Protein AF-A0A2T0KFG1-F1 (afdb_monomer)

Radius of gyration: 21.29 Å; Cα contacts (8 Å, |Δi|>4): 682; chains: 1; bounding box: 54×43×67 Å

Secondary structure (DSSP, 8-state):
-GGGHHHHHHHHHHHHHHHH-HHHHTSHHHHHHHHHHHHHHHHHHHHHTT-HHHHHHHHHHHHHHHHHHHHHHHHHHT-EEEEE---SHHHHHHHHHHHHHHHHHHHHHHHHHHHHHHHHHHTTT-S--HHHHHHHHHIIIIIT--SSTTTSHHHHHHHHTT--GGGGGGGHHHHHHHHHHHHHHHHHHHHHHHHHHHHH-TTS-HHHHHH--EEEEEE-TTHHHHHHHHHHHHHHHHHS-PPTTHHHHHHHHHHHHHHHHS-HHHHHHTT--SHHHHHHHHHHHHHHHHHHHHHHHHHHTGGGG---SHHHHHHHHHHHHHHH-HHHHHHHHHHHHHHHTT--TTSTTHHHHHHHSHHHHHHHHHHHHHHHHHGGGSGGG-HHHHHHHHHHHHTT--PPPHHHHHHHHHHHHHHHHHHHHHHH--

Structure (mmCIF, N/CA/C/O backbone):
data_AF-A0A2T0KFG1-F1
#
_entry.id   AF-A0A2T0KFG1-F1
#
loop_
_atom_site.group_PDB
_atom_site.id
_atom_site.type_symbol
_atom_site.label_atom_id
_atom_site.label_alt_id
_atom_site.label_comp_id
_atom_site.label_asym_id
_atom_site.label_entity_id
_atom_site.label_seq_id
_atom_site.pdbx_PDB_ins_code
_atom_site.Cartn_x
_atom_site.Cartn_y
_atom_site.Cartn_z
_atom_site.occupancy
_atom_site.B_iso_or_equiv
_atom_site.auth_seq_id
_atom_site.auth_comp_id
_atom_site.auth_asym_id
_atom_site.auth_atom_id
_atom_site.pdbx_PDB_model_num
ATOM 1 N N . MET A 1 1 ? 22.849 10.405 -12.783 1.00 62.28 1 MET A N 1
ATOM 2 C CA . MET A 1 1 ? 22.540 10.690 -11.359 1.00 62.28 1 MET A CA 1
ATOM 3 C C . MET A 1 1 ? 21.666 11.933 -11.177 1.00 62.28 1 MET A C 1
ATOM 5 O O . MET A 1 1 ? 20.595 11.792 -10.609 1.00 62.28 1 MET A O 1
ATOM 9 N N . TRP A 1 2 ? 22.035 13.118 -11.688 1.00 78.12 2 TRP A N 1
ATOM 10 C CA . TRP A 1 2 ? 21.213 14.342 -11.550 1.00 78.12 2 TRP A CA 1
ATOM 11 C C . TRP A 1 2 ? 19.789 14.236 -12.130 1.00 78.12 2 TRP A C 1
ATOM 13 O O . TRP A 1 2 ? 18.870 14.856 -11.604 1.00 78.12 2 TRP A O 1
ATOM 23 N N . SER A 1 3 ? 19.579 13.399 -13.151 1.00 83.19 3 SER A N 1
ATOM 24 C CA . SER A 1 3 ? 18.258 13.122 -13.738 1.00 83.19 3 SER A CA 1
ATOM 25 C C . SER A 1 3 ? 17.271 12.437 -12.781 1.00 83.19 3 SER A C 1
ATOM 27 O O . SER A 1 3 ? 16.067 12.513 -13.005 1.00 83.19 3 SER A O 1
ATOM 29 N N . ALA A 1 4 ? 17.746 11.818 -11.692 1.00 87.00 4 ALA A N 1
ATOM 30 C CA . ALA A 1 4 ? 16.893 11.217 -10.663 1.00 87.00 4 ALA A CA 1
ATOM 31 C C . ALA A 1 4 ? 16.441 12.220 -9.584 1.00 87.00 4 ALA A C 1
ATOM 33 O O . ALA A 1 4 ? 15.550 11.912 -8.791 1.00 87.00 4 ALA A O 1
ATOM 34 N N . ALA A 1 5 ? 17.028 13.424 -9.549 1.00 91.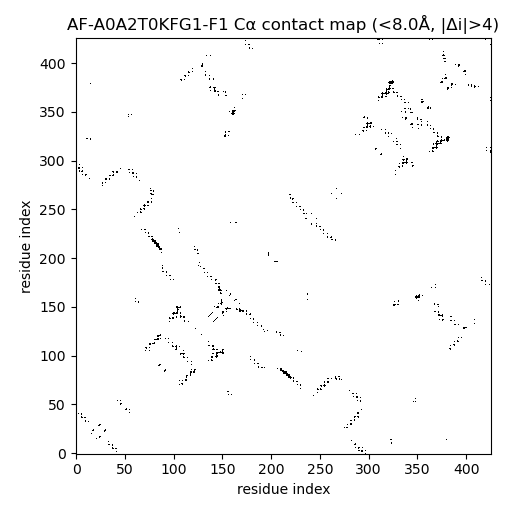62 5 ALA A N 1
ATOM 35 C CA . ALA A 1 5 ? 16.746 14.416 -8.514 1.00 91.62 5 ALA A CA 1
ATOM 36 C C . ALA A 1 5 ? 15.256 14.797 -8.414 1.00 91.62 5 ALA A C 1
ATOM 38 O O . ALA A 1 5 ? 14.758 14.826 -7.290 1.00 91.62 5 ALA A O 1
ATOM 39 N N . PRO A 1 6 ? 14.501 15.017 -9.514 1.00 93.88 6 PRO A N 1
ATOM 40 C CA . PRO A 1 6 ? 13.082 15.363 -9.413 1.00 93.88 6 PRO A CA 1
ATOM 41 C C . PRO A 1 6 ? 12.247 14.320 -8.663 1.00 93.88 6 PRO A C 1
ATOM 43 O O . PRO A 1 6 ? 11.370 14.685 -7.887 1.00 93.88 6 PRO A O 1
ATOM 46 N N . PHE A 1 7 ? 12.547 13.034 -8.852 1.00 91.62 7 PHE A N 1
ATOM 47 C CA . PHE A 1 7 ? 11.854 11.936 -8.181 1.00 91.62 7 PHE A CA 1
ATOM 48 C C . PHE A 1 7 ? 12.198 11.870 -6.694 1.00 91.62 7 PHE A C 1
ATOM 50 O O . PHE A 1 7 ? 11.303 11.870 -5.852 1.00 91.62 7 PHE A O 1
ATOM 57 N N . VAL A 1 8 ? 13.493 11.888 -6.360 1.00 89.69 8 VAL A N 1
ATOM 58 C CA . VAL A 1 8 ? 13.953 11.845 -4.963 1.00 89.69 8 VAL A CA 1
ATOM 59 C C . VAL A 1 8 ? 13.431 13.052 -4.183 1.00 89.69 8 VAL A C 1
ATOM 61 O O . VAL A 1 8 ? 12.937 12.900 -3.068 1.00 89.69 8 VAL A O 1
ATOM 64 N N . LEU A 1 9 ? 13.480 14.245 -4.783 1.00 92.94 9 LEU A N 1
ATOM 65 C CA . LEU A 1 9 ? 12.948 15.466 -4.183 1.00 92.94 9 LEU A CA 1
ATOM 66 C C . LEU A 1 9 ? 11.430 15.410 -4.016 1.00 92.94 9 LEU A C 1
ATOM 68 O O . LEU A 1 9 ? 10.931 15.904 -3.011 1.00 92.94 9 LEU A O 1
ATOM 72 N N . LEU A 1 10 ? 10.696 14.807 -4.957 1.00 92.38 10 LEU A N 1
ATOM 73 C CA . LEU A 1 10 ? 9.244 14.687 -4.850 1.00 92.38 10 LEU A CA 1
ATOM 74 C C . LEU A 1 10 ? 8.855 13.774 -3.687 1.00 92.38 10 LEU A C 1
ATOM 76 O O . LEU A 1 10 ? 7.992 14.136 -2.893 1.00 92.38 10 LEU A O 1
ATOM 80 N N . LEU A 1 11 ? 9.513 12.626 -3.552 1.00 87.56 11 LEU A N 1
ATOM 81 C CA . LEU A 1 11 ? 9.238 11.675 -2.473 1.00 87.56 11 LEU A CA 1
ATOM 82 C C . LEU A 1 11 ? 9.634 12.252 -1.114 1.00 87.56 11 LEU A C 1
ATOM 84 O O . LEU A 1 11 ? 8.853 12.190 -0.165 1.00 87.56 11 LEU A O 1
ATOM 88 N N . ALA A 1 12 ? 10.798 12.905 -1.043 1.00 87.62 12 ALA A N 1
ATOM 89 C CA . ALA A 1 12 ? 11.205 13.646 0.143 1.00 87.62 12 ALA A CA 1
ATOM 90 C C . ALA A 1 12 ? 10.201 14.759 0.479 1.00 87.62 12 ALA A C 1
ATOM 92 O O . ALA A 1 12 ? 9.846 14.922 1.640 1.00 87.62 12 ALA A O 1
ATOM 93 N N . ALA A 1 13 ? 9.691 15.498 -0.510 1.00 90.88 13 ALA A N 1
ATOM 94 C CA . ALA A 1 13 ? 8.687 16.531 -0.282 1.00 90.88 13 ALA A CA 1
ATOM 95 C C . ALA A 1 13 ? 7.378 15.942 0.261 1.00 90.88 13 ALA A C 1
ATOM 97 O O . ALA A 1 13 ? 6.858 16.469 1.239 1.00 90.88 13 ALA A O 1
ATOM 98 N N . VAL A 1 14 ? 6.873 14.841 -0.307 1.00 85.62 14 VAL A N 1
ATOM 99 C CA . VAL A 1 14 ? 5.664 14.159 0.191 1.00 85.62 14 VAL A CA 1
ATOM 100 C C . VAL A 1 14 ? 5.850 13.725 1.647 1.00 85.62 14 VAL A C 1
ATOM 102 O O . VAL A 1 14 ? 5.005 14.035 2.479 1.00 85.62 14 VAL A O 1
ATOM 105 N N . ALA A 1 15 ? 6.972 13.080 1.976 1.00 80.56 15 ALA A N 1
ATOM 106 C CA . ALA A 1 15 ? 7.258 12.609 3.330 1.00 80.56 15 ALA A CA 1
ATOM 107 C C . ALA A 1 15 ? 7.464 13.755 4.340 1.00 80.56 15 ALA A C 1
ATOM 109 O O . ALA A 1 15 ? 6.900 13.746 5.433 1.00 80.56 15 ALA A O 1
ATOM 110 N N . LEU A 1 16 ? 8.280 14.751 3.988 1.00 85.62 16 LEU A N 1
ATOM 111 C CA . LEU A 1 16 ? 8.680 15.823 4.901 1.00 85.62 16 LEU A CA 1
ATOM 112 C C . LEU A 1 16 ? 7.573 16.866 5.079 1.00 85.62 16 LEU A C 1
ATOM 114 O O . LEU A 1 16 ? 7.364 17.337 6.194 1.00 85.62 16 LEU A O 1
ATOM 118 N N . LEU A 1 17 ? 6.845 17.236 4.022 1.00 88.75 17 LEU A N 1
ATOM 119 C CA . LEU A 1 17 ? 5.793 18.255 4.117 1.00 88.75 17 LEU A CA 1
ATOM 120 C C . LEU A 1 17 ? 4.561 17.748 4.867 1.00 88.75 17 LEU A C 1
ATOM 122 O O . LEU A 1 17 ? 3.920 18.541 5.554 1.00 88.75 17 LEU A O 1
ATOM 126 N N . GLU A 1 18 ? 4.274 16.447 4.805 1.00 81.94 18 GLU A N 1
ATOM 127 C CA . GLU A 1 18 ? 3.239 15.810 5.626 1.00 81.94 18 GLU A CA 1
ATOM 128 C C . GLU A 1 18 ? 3.539 15.962 7.127 1.00 81.94 18 GLU A C 1
ATOM 130 O O . GLU A 1 18 ? 2.639 16.197 7.927 1.00 81.94 18 GLU A O 1
ATOM 135 N N . VAL A 1 19 ? 4.817 15.888 7.514 1.00 79.88 19 VAL A N 1
ATOM 136 C CA . VAL A 1 19 ? 5.245 15.961 8.919 1.00 79.88 19 VAL A CA 1
ATOM 137 C C . VAL A 1 19 ? 5.452 17.402 9.387 1.00 79.88 19 VAL A C 1
ATOM 139 O O . VAL A 1 19 ? 4.975 17.783 10.454 1.00 79.88 19 VAL A O 1
ATOM 142 N N . PHE A 1 20 ? 6.177 18.211 8.614 1.00 86.50 20 PHE A N 1
ATOM 143 C CA . PHE A 1 20 ? 6.618 19.544 9.037 1.00 86.50 20 PHE A CA 1
ATOM 144 C C . PHE A 1 20 ? 5.653 20.668 8.646 1.00 86.50 20 PHE A C 1
ATOM 146 O O . PHE A 1 20 ? 5.739 21.759 9.206 1.00 86.50 20 PHE A O 1
ATOM 153 N N . ALA A 1 21 ? 4.749 20.436 7.689 1.00 90.50 21 ALA A N 1
ATOM 154 C CA . ALA A 1 21 ? 3.879 21.470 7.129 1.00 90.50 21 ALA A CA 1
ATOM 155 C C . ALA A 1 21 ? 2.466 20.951 6.787 1.00 90.50 21 ALA A C 1
ATOM 157 O O . ALA A 1 21 ? 1.878 21.392 5.795 1.00 90.50 21 ALA A O 1
ATOM 158 N N . ALA A 1 22 ? 1.912 20.050 7.611 1.00 83.62 22 ALA A N 1
ATOM 159 C CA . ALA A 1 22 ? 0.646 19.345 7.372 1.00 83.62 22 ALA A CA 1
ATOM 160 C C . ALA A 1 22 ? -0.515 20.266 6.944 1.00 83.62 22 ALA A C 1
ATOM 162 O O . ALA A 1 22 ? -1.175 20.006 5.939 1.00 83.62 22 ALA A O 1
ATOM 163 N N . ASP A 1 23 ? -0.725 21.398 7.625 1.00 86.81 23 ASP A N 1
ATOM 164 C CA . ASP A 1 23 ? -1.820 22.335 7.310 1.00 86.81 23 ASP A CA 1
ATOM 165 C C . ASP A 1 23 ? -1.678 22.990 5.928 1.00 86.81 23 ASP A C 1
ATOM 167 O O . ASP A 1 23 ? -2.660 23.251 5.220 1.00 86.81 23 ASP A O 1
ATOM 171 N N . TRP A 1 24 ? -0.438 23.286 5.529 1.00 93.50 24 TRP A N 1
ATOM 172 C CA . TRP A 1 24 ? -0.145 23.840 4.212 1.00 93.50 24 TRP A CA 1
ATOM 173 C C . TRP A 1 24 ? -0.246 22.744 3.149 1.00 93.50 24 TRP A C 1
ATOM 175 O O . TRP A 1 24 ? -0.915 22.933 2.131 1.00 93.50 24 TRP A O 1
ATOM 185 N N . TRP A 1 25 ? 0.361 21.586 3.395 1.00 91.44 25 TRP A N 1
ATOM 186 C CA . TRP A 1 25 ? 0.387 20.446 2.483 1.00 91.44 25 TRP A CA 1
ATOM 187 C C . TRP A 1 25 ? -0.992 19.801 2.269 1.00 91.44 25 TRP A C 1
ATOM 189 O O . TRP A 1 25 ? -1.307 19.308 1.182 1.00 91.44 25 TRP A O 1
ATOM 199 N N . GLY A 1 26 ? -1.879 19.894 3.261 1.00 84.06 26 GLY A N 1
ATOM 200 C CA . GLY A 1 26 ? -3.257 19.416 3.184 1.00 84.06 26 GLY A CA 1
ATOM 201 C C . GLY A 1 26 ? -4.039 20.028 2.018 1.00 84.06 26 GLY A C 1
ATOM 202 O O . GLY A 1 26 ? -4.896 19.369 1.426 1.00 84.06 26 GLY A O 1
ATOM 203 N N . ARG A 1 27 ? -3.697 21.253 1.595 1.00 91.94 27 ARG A N 1
ATOM 204 C CA . ARG A 1 27 ? -4.373 21.950 0.491 1.00 91.94 27 ARG A CA 1
ATOM 205 C C . ARG A 1 27 ? -3.953 21.387 -0.866 1.00 91.94 27 ARG A C 1
ATOM 207 O O . ARG A 1 27 ? -2.793 21.486 -1.259 1.00 91.94 27 ARG A O 1
ATOM 214 N N . LEU A 1 28 ? -4.930 20.929 -1.653 1.00 92.31 28 LEU A N 1
ATOM 215 C CA . LEU A 1 28 ? -4.696 20.355 -2.987 1.00 92.31 28 LEU A CA 1
ATOM 216 C C . LEU A 1 28 ? -3.877 21.274 -3.911 1.00 92.31 28 LEU A C 1
ATOM 218 O O . LEU A 1 28 ? -2.981 20.804 -4.603 1.00 92.31 28 LEU A O 1
ATOM 222 N N . ARG A 1 29 ? -4.124 22.592 -3.880 1.00 95.94 29 ARG A N 1
ATOM 223 C CA . ARG A 1 29 ? -3.360 23.577 -4.669 1.00 95.94 29 ARG A CA 1
ATOM 224 C C . ARG A 1 29 ? -1.856 23.503 -4.397 1.00 95.94 29 ARG A C 1
ATOM 226 O O . ARG A 1 29 ? -1.067 23.613 -5.324 1.00 95.94 29 ARG A O 1
ATOM 233 N N . ASN A 1 30 ? -1.465 23.318 -3.141 1.00 96.00 30 ASN A N 1
ATOM 234 C CA . ASN A 1 30 ? -0.059 23.292 -2.752 1.00 96.00 30 ASN A CA 1
ATOM 235 C C . ASN A 1 30 ? 0.616 21.995 -3.216 1.00 96.00 30 ASN A C 1
ATOM 237 O O . ASN A 1 30 ? 1.728 22.047 -3.735 1.00 96.00 30 ASN A O 1
ATOM 241 N N . LYS A 1 31 ? -0.103 20.865 -3.155 1.00 94.38 31 LYS A N 1
ATOM 242 C CA . LYS A 1 31 ? 0.334 19.601 -3.768 1.00 94.38 31 LYS A CA 1
ATOM 243 C C . LYS A 1 31 ? 0.562 19.758 -5.272 1.00 94.38 31 LYS A C 1
ATOM 245 O O . LYS A 1 31 ? 1.612 19.366 -5.765 1.00 94.38 31 LYS A O 1
ATOM 250 N N . VAL A 1 32 ? -0.374 20.397 -5.984 1.00 96.69 32 VAL A N 1
ATOM 251 C CA . VAL A 1 32 ? -0.239 20.676 -7.428 1.00 96.69 32 VAL A CA 1
ATOM 252 C C . VAL A 1 32 ? 0.996 21.528 -7.716 1.00 96.69 32 VAL A C 1
ATOM 254 O O . VAL A 1 32 ? 1.735 21.207 -8.638 1.00 96.69 32 VAL A O 1
ATOM 257 N N . LEU A 1 33 ? 1.249 22.579 -6.928 1.00 96.94 33 LEU A N 1
ATOM 258 C CA . LEU A 1 33 ? 2.417 23.448 -7.114 1.00 96.94 33 LEU A CA 1
ATOM 259 C C . LEU A 1 33 ? 3.738 22.684 -6.957 1.00 96.94 33 LEU A C 1
ATOM 261 O O . LEU A 1 33 ? 4.598 22.781 -7.829 1.00 96.94 33 LEU A O 1
ATOM 265 N N . VAL A 1 34 ? 3.890 21.910 -5.878 1.00 96.56 34 VAL A N 1
ATOM 266 C CA . VAL A 1 34 ? 5.113 21.130 -5.617 1.00 96.56 34 VAL A CA 1
ATOM 267 C C . VAL A 1 34 ? 5.309 20.047 -6.673 1.00 96.56 34 VAL A C 1
ATOM 269 O O . VAL A 1 34 ? 6.404 19.911 -7.217 1.00 96.56 34 VAL A O 1
ATOM 272 N N . VAL A 1 35 ? 4.245 19.313 -7.013 1.00 96.25 35 VAL A N 1
ATOM 273 C CA . VAL A 1 35 ? 4.293 18.288 -8.060 1.00 96.25 35 VAL A CA 1
ATOM 274 C C . VAL A 1 35 ? 4.669 18.903 -9.403 1.00 96.25 35 VAL A C 1
ATOM 276 O O . VAL A 1 35 ? 5.581 18.407 -10.056 1.00 96.25 35 VAL A O 1
ATOM 279 N N . ALA A 1 36 ? 4.021 19.995 -9.814 1.00 96.94 36 ALA A N 1
ATOM 280 C CA . ALA A 1 36 ? 4.309 20.643 -11.089 1.00 96.94 36 ALA A CA 1
ATOM 281 C C . ALA A 1 36 ? 5.755 21.159 -11.154 1.00 96.94 36 ALA A C 1
ATOM 283 O O . ALA A 1 36 ? 6.413 20.984 -12.178 1.00 96.94 36 ALA A O 1
ATOM 284 N N . ALA A 1 37 ? 6.271 21.724 -10.056 1.00 97.06 37 ALA A N 1
ATOM 285 C CA . ALA A 1 37 ? 7.640 22.232 -9.979 1.00 97.06 37 ALA A CA 1
ATOM 286 C C . ALA A 1 37 ? 8.709 21.156 -10.242 1.00 97.06 37 ALA A C 1
ATOM 288 O O . ALA A 1 37 ? 9.787 21.486 -10.729 1.00 97.06 37 ALA A O 1
ATOM 289 N N . LEU A 1 38 ? 8.419 19.882 -9.955 1.00 96.44 38 LEU A N 1
ATOM 290 C CA . LEU A 1 38 ? 9.350 18.765 -10.153 1.00 96.44 38 LEU A CA 1
ATOM 291 C C . LEU A 1 38 ? 9.031 17.943 -11.411 1.00 96.44 38 LEU A C 1
ATOM 293 O O . LEU A 1 38 ? 9.934 17.567 -12.160 1.00 96.44 38 LEU A O 1
ATOM 297 N N . ALA A 1 39 ? 7.750 17.697 -11.686 1.00 95.62 39 ALA A N 1
ATOM 298 C CA . ALA A 1 39 ? 7.304 16.868 -12.801 1.00 95.62 39 ALA A CA 1
ATOM 299 C C . ALA A 1 39 ? 7.423 17.569 -14.161 1.00 95.62 39 ALA A C 1
ATOM 301 O O . ALA A 1 39 ? 7.742 16.911 -15.152 1.00 95.62 39 ALA A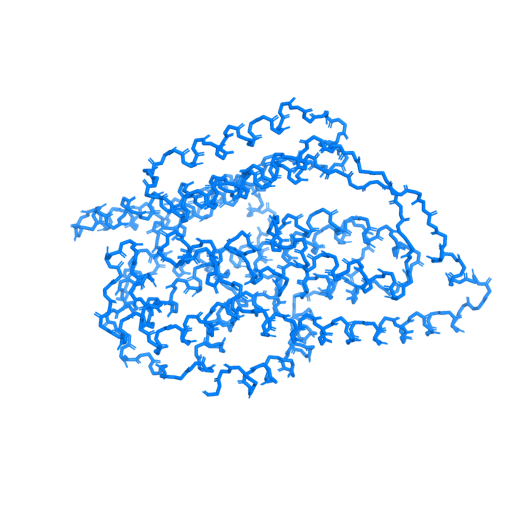 O 1
ATOM 302 N N . VAL A 1 40 ? 7.210 18.891 -14.239 1.00 95.88 40 VAL A N 1
ATOM 303 C CA . VAL A 1 40 ? 7.341 19.629 -15.509 1.00 95.88 40 VAL A CA 1
ATOM 304 C C . VAL A 1 40 ? 8.790 19.620 -16.014 1.00 95.88 40 VAL A C 1
ATOM 306 O O . VAL A 1 40 ? 8.993 19.209 -17.157 1.00 95.88 40 VAL A O 1
ATOM 309 N N . PRO A 1 41 ? 9.818 19.963 -15.207 1.00 94.25 41 PRO A N 1
ATOM 310 C CA . PRO A 1 41 ? 11.209 19.841 -15.648 1.00 94.25 41 PRO A CA 1
ATOM 311 C C . PRO A 1 41 ? 11.599 18.411 -16.040 1.00 94.25 41 PRO A C 1
ATOM 313 O O . PRO A 1 41 ? 12.260 18.220 -17.059 1.00 94.25 41 PRO A O 1
ATOM 316 N N . ALA A 1 42 ? 11.150 17.403 -15.282 1.00 93.31 42 ALA A N 1
ATOM 317 C CA . ALA A 1 42 ? 11.378 15.997 -15.622 1.00 93.31 42 ALA A CA 1
ATOM 318 C C . ALA A 1 42 ? 10.749 15.618 -16.974 1.00 93.31 42 ALA A C 1
ATOM 320 O O . ALA A 1 42 ? 11.385 14.946 -17.782 1.00 93.31 42 ALA A O 1
ATOM 321 N N . THR A 1 43 ? 9.535 16.103 -17.251 1.00 94.19 43 THR A N 1
ATOM 322 C CA . THR A 1 43 ? 8.838 15.887 -18.528 1.00 94.19 43 THR A CA 1
ATOM 323 C C . THR A 1 43 ? 9.603 16.511 -19.689 1.00 94.19 43 THR A C 1
ATOM 325 O O . THR A 1 43 ? 9.846 15.847 -20.692 1.00 94.19 43 THR A O 1
ATOM 328 N N . VAL A 1 44 ? 10.026 17.773 -19.553 1.00 94.19 44 VAL A N 1
ATOM 329 C CA . VAL A 1 44 ? 10.827 18.457 -20.581 1.00 94.19 44 VAL A CA 1
ATOM 330 C C . VAL A 1 44 ? 12.115 17.680 -20.846 1.00 94.19 44 VAL A C 1
ATOM 332 O O . VAL A 1 44 ? 12.437 17.409 -21.999 1.00 94.19 44 VAL A O 1
ATOM 335 N N . HIS A 1 45 ? 12.808 17.246 -19.792 1.00 92.06 45 HIS A N 1
ATOM 336 C CA . HIS A 1 45 ? 14.021 16.447 -19.926 1.00 92.06 45 HIS A CA 1
ATOM 337 C C . HIS A 1 45 ? 13.776 15.139 -20.696 1.00 92.06 45 HIS A C 1
ATOM 339 O O . HIS A 1 45 ? 14.483 14.871 -21.667 1.00 92.06 45 HIS A O 1
ATOM 345 N N . LEU A 1 46 ? 12.742 14.372 -20.331 1.00 90.50 46 LEU A N 1
ATOM 346 C CA . LEU A 1 46 ? 12.346 13.135 -21.017 1.00 90.50 46 LEU A CA 1
ATOM 347 C C . LEU A 1 46 ? 12.074 13.355 -22.512 1.00 90.50 46 LEU A C 1
ATOM 349 O O . LEU A 1 46 ? 12.573 12.609 -23.352 1.00 90.50 46 LEU A O 1
ATOM 353 N N . LEU A 1 47 ? 11.335 14.411 -22.859 1.00 91.88 47 LEU A N 1
ATOM 354 C CA . LEU A 1 47 ? 11.020 14.734 -24.252 1.00 91.88 47 LEU A CA 1
ATOM 355 C C . LEU A 1 47 ? 12.269 15.141 -25.044 1.00 91.88 47 LEU A C 1
ATOM 357 O O . LEU A 1 47 ? 12.469 14.679 -26.164 1.00 91.88 47 LEU A O 1
ATOM 361 N N . THR A 1 48 ? 13.140 15.965 -24.455 1.00 93.00 48 THR A N 1
ATOM 362 C CA . THR A 1 48 ? 14.375 16.427 -25.119 1.00 93.00 48 THR A CA 1
ATOM 363 C C . THR A 1 48 ? 15.437 15.338 -25.282 1.00 93.00 48 THR A C 1
ATOM 365 O O . THR A 1 48 ? 16.311 15.471 -26.133 1.00 93.00 48 THR A O 1
ATOM 368 N N . THR A 1 49 ? 15.364 14.259 -24.499 1.00 89.50 49 THR A N 1
ATOM 369 C CA . THR A 1 49 ? 16.312 13.131 -24.541 1.00 89.50 49 THR A CA 1
ATOM 370 C C . THR A 1 49 ? 15.797 11.940 -25.353 1.00 89.50 49 THR A C 1
ATOM 372 O O . THR A 1 49 ? 16.422 10.883 -25.352 1.00 89.50 49 THR A O 1
ATOM 375 N N . GLY A 1 50 ? 14.675 12.097 -26.067 1.00 87.94 50 GLY A N 1
ATOM 376 C CA . GLY A 1 50 ? 14.111 11.058 -26.933 1.00 87.94 50 GLY A CA 1
ATOM 377 C C . GLY A 1 50 ? 13.300 9.980 -26.206 1.00 87.94 50 GLY A C 1
ATOM 378 O O . GLY A 1 50 ? 12.940 8.984 -26.818 1.00 87.94 50 GLY A O 1
ATOM 379 N N . GLN A 1 51 ? 12.957 10.170 -24.929 1.00 87.12 51 GLN A N 1
ATOM 380 C CA . GLN A 1 51 ? 12.226 9.190 -24.110 1.00 87.12 51 GLN A CA 1
ATOM 381 C C . GLN A 1 51 ? 10.704 9.427 -24.092 1.00 87.12 51 GLN A C 1
ATOM 383 O O . GLN A 1 51 ? 10.020 9.167 -23.099 1.00 87.12 51 GLN A O 1
ATOM 388 N N . ALA A 1 52 ? 10.153 9.949 -25.190 1.00 88.88 52 ALA A N 1
ATOM 389 C CA . ALA A 1 52 ? 8.727 10.262 -25.301 1.00 88.88 52 ALA A CA 1
ATOM 390 C C . ALA A 1 52 ? 7.833 9.011 -25.209 1.00 88.88 52 ALA A C 1
ATOM 392 O O . ALA A 1 52 ? 6.735 9.068 -24.652 1.00 88.88 52 ALA A O 1
ATOM 393 N N . GLU A 1 53 ? 8.310 7.874 -25.716 1.00 89.25 53 GLU A N 1
ATOM 394 C CA . GLU A 1 53 ? 7.604 6.593 -25.645 1.00 89.25 53 GLU A CA 1
ATOM 395 C C . GLU A 1 53 ? 7.512 6.075 -24.203 1.00 89.25 53 GLU A C 1
ATOM 397 O O . GLU A 1 53 ? 6.412 5.818 -23.715 1.00 89.25 53 GLU A O 1
ATOM 402 N N . ALA A 1 54 ? 8.632 6.052 -23.469 1.00 87.19 54 ALA A N 1
ATOM 403 C CA . ALA A 1 54 ? 8.658 5.674 -22.053 1.00 87.19 54 ALA A CA 1
ATOM 404 C C . ALA A 1 54 ? 7.742 6.567 -21.196 1.00 87.19 54 ALA A C 1
ATOM 406 O O . ALA A 1 54 ? 7.005 6.078 -20.337 1.00 87.19 54 ALA A O 1
ATOM 407 N N . LEU A 1 55 ? 7.717 7.878 -21.473 1.00 89.75 55 LEU A N 1
ATOM 408 C CA . LEU A 1 55 ? 6.788 8.805 -20.825 1.00 89.75 55 LEU A CA 1
ATOM 409 C C . LEU A 1 55 ? 5.322 8.476 -21.156 1.00 89.75 55 LEU A C 1
ATOM 411 O O . LEU A 1 55 ? 4.473 8.498 -20.267 1.00 89.75 55 LEU A O 1
ATOM 415 N N . THR A 1 56 ? 5.017 8.148 -22.413 1.00 91.62 56 THR A N 1
ATOM 416 C CA . THR A 1 56 ? 3.656 7.788 -22.847 1.00 91.62 56 THR A CA 1
ATOM 417 C C . THR A 1 56 ? 3.176 6.513 -22.153 1.00 91.62 56 THR A C 1
ATOM 419 O O . THR A 1 56 ? 2.047 6.473 -21.659 1.00 91.62 56 THR A O 1
ATOM 422 N N . HIS A 1 57 ? 4.041 5.502 -22.033 1.00 89.94 57 HIS A N 1
ATOM 423 C CA . HIS A 1 57 ? 3.748 4.293 -21.265 1.00 89.94 57 HIS A CA 1
ATOM 424 C C . HIS A 1 57 ? 3.522 4.595 -19.784 1.00 89.94 57 HIS A C 1
ATOM 426 O O . HIS A 1 57 ? 2.510 4.167 -19.232 1.00 89.94 57 HIS A O 1
ATOM 432 N N . SER A 1 58 ? 4.384 5.402 -19.160 1.00 90.44 58 SER A N 1
ATOM 433 C CA . SER A 1 58 ? 4.220 5.806 -17.758 1.00 90.44 58 SER A CA 1
ATOM 434 C C . SER A 1 58 ? 2.890 6.540 -17.512 1.00 90.44 58 SER A C 1
ATOM 436 O O . SER A 1 58 ? 2.185 6.264 -16.540 1.00 90.44 58 SER A O 1
ATOM 438 N N . ILE A 1 59 ? 2.467 7.415 -18.433 1.00 92.69 59 ILE A N 1
ATOM 439 C CA . ILE A 1 59 ? 1.159 8.084 -18.360 1.00 92.69 59 ILE A CA 1
ATOM 440 C C . ILE A 1 59 ? 0.008 7.075 -18.494 1.00 92.69 59 ILE A C 1
ATOM 442 O O . ILE A 1 59 ? -0.964 7.157 -17.741 1.00 92.69 59 ILE A O 1
ATOM 446 N N . ALA A 1 60 ? 0.098 6.116 -19.418 1.00 93.31 60 ALA A N 1
ATOM 447 C CA . ALA A 1 60 ? -0.921 5.077 -19.577 1.00 93.31 60 ALA A CA 1
ATOM 448 C C . ALA A 1 60 ? -1.041 4.193 -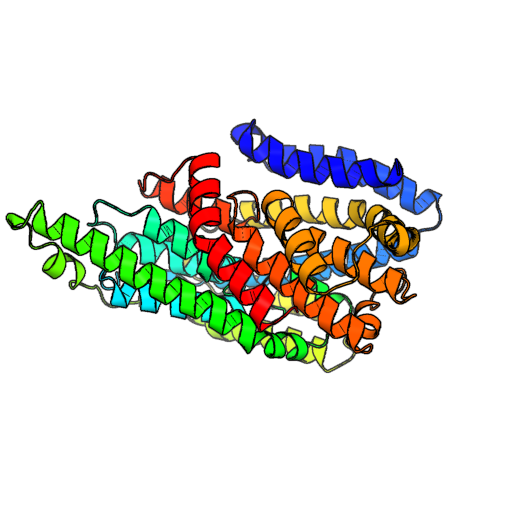18.319 1.00 93.31 60 ALA A C 1
ATOM 450 O O . ALA A 1 60 ? -2.149 3.865 -17.879 1.00 93.31 60 ALA A O 1
ATOM 451 N N . GLU A 1 61 ? 0.087 3.856 -17.692 1.00 91.44 61 GLU A N 1
ATOM 452 C CA . GLU A 1 61 ? 0.124 3.139 -16.417 1.00 91.44 61 GLU A CA 1
ATOM 453 C C . GLU A 1 61 ? -0.499 3.966 -15.291 1.00 91.44 61 GLU A C 1
ATOM 455 O O . GLU A 1 61 ? -1.328 3.442 -14.551 1.00 91.44 61 GLU A O 1
ATOM 460 N N . TYR A 1 62 ? -0.194 5.263 -15.204 1.00 93.62 62 TYR A N 1
ATOM 461 C CA . TYR A 1 62 ? -0.817 6.175 -14.242 1.00 93.62 62 TYR A CA 1
ATOM 462 C C . TYR A 1 62 ? -2.340 6.252 -14.414 1.00 93.62 62 TYR A C 1
ATOM 464 O O . TYR A 1 62 ? -3.079 6.168 -13.433 1.00 93.62 62 TYR A O 1
ATOM 472 N N . VAL A 1 63 ? -2.838 6.375 -15.648 1.00 96.38 63 VAL A N 1
ATOM 473 C CA . VAL A 1 63 ? -4.286 6.408 -15.919 1.00 96.38 63 VAL A CA 1
ATOM 474 C C . VAL A 1 63 ? -4.936 5.082 -15.518 1.00 96.38 63 VAL A C 1
ATOM 476 O O . VAL A 1 63 ? -5.994 5.083 -14.885 1.00 96.38 63 VAL A O 1
ATOM 479 N N . SER A 1 64 ? -4.283 3.956 -15.815 1.00 95.12 64 SER A N 1
ATOM 480 C CA . SER A 1 64 ? -4.734 2.619 -15.407 1.00 95.12 64 SER A CA 1
ATOM 481 C C . SER A 1 64 ? -4.746 2.449 -13.886 1.00 95.12 64 SER A C 1
ATOM 483 O O . SER A 1 64 ? -5.698 1.901 -13.321 1.00 95.12 64 SER A O 1
ATOM 485 N N . PHE A 1 65 ? -3.699 2.949 -13.227 1.00 93.00 65 PHE A N 1
ATOM 486 C CA . PHE A 1 65 ? -3.526 2.986 -11.782 1.00 93.00 65 PHE A CA 1
ATOM 487 C C . PHE A 1 65 ? -4.660 3.767 -11.111 1.00 93.00 65 PHE A C 1
ATOM 489 O O . PHE A 1 65 ? -5.410 3.233 -10.289 1.00 93.00 65 PHE A O 1
ATOM 496 N N . LEU A 1 66 ? -4.831 5.023 -11.524 1.00 94.38 66 LEU A N 1
ATOM 497 C CA . LEU A 1 66 ? -5.799 5.936 -10.940 1.00 94.38 66 LEU A CA 1
ATOM 498 C C . LEU A 1 66 ? -7.240 5.493 -11.197 1.00 94.38 66 LEU A C 1
ATOM 500 O O . LEU A 1 66 ? -8.074 5.637 -10.308 1.00 94.38 66 LEU A O 1
ATOM 504 N N . SER A 1 67 ? -7.542 4.933 -12.372 1.00 95.81 67 SER A N 1
ATOM 505 C CA . SER A 1 67 ? -8.895 4.459 -12.697 1.00 95.81 67 SER A CA 1
ATOM 506 C C . SER A 1 67 ? -9.365 3.370 -11.731 1.00 95.81 67 SER A C 1
ATOM 508 O O . SER A 1 67 ? -10.497 3.429 -11.248 1.00 95.81 67 SER A O 1
ATOM 510 N N . LEU A 1 68 ? -8.491 2.415 -11.387 1.00 93.38 68 LEU A N 1
ATOM 511 C CA . LEU A 1 68 ? -8.808 1.393 -10.387 1.00 93.38 68 LEU A CA 1
ATOM 512 C C . LEU A 1 68 ? -8.970 2.009 -8.999 1.00 93.38 68 LEU A C 1
ATOM 514 O O . LEU A 1 68 ? -9.982 1.774 -8.337 1.00 93.38 68 LEU A O 1
ATOM 518 N N . LEU A 1 69 ? -7.993 2.807 -8.561 1.00 90.88 69 LEU A N 1
ATOM 519 C CA . LEU A 1 69 ? -8.003 3.364 -7.214 1.00 90.88 69 LEU A CA 1
ATOM 520 C C . LEU A 1 69 ? -9.209 4.285 -6.990 1.00 90.88 69 LEU A C 1
ATOM 522 O O . LEU A 1 69 ? -9.850 4.218 -5.943 1.00 90.88 69 LEU A O 1
ATOM 526 N N . ALA A 1 70 ? -9.567 5.095 -7.988 1.00 92.19 70 ALA A N 1
ATOM 527 C CA . ALA A 1 70 ? -10.748 5.944 -7.950 1.00 92.19 70 ALA A CA 1
ATOM 528 C C . ALA A 1 70 ? -12.041 5.120 -7.910 1.00 92.19 70 ALA A C 1
ATOM 530 O O . ALA A 1 70 ? -12.918 5.420 -7.099 1.00 92.19 70 ALA A O 1
ATOM 531 N N . ALA A 1 71 ? -12.156 4.061 -8.721 1.00 94.19 71 ALA A N 1
ATOM 532 C CA . ALA A 1 71 ? -13.318 3.175 -8.688 1.00 94.19 71 ALA A CA 1
ATOM 533 C C . ALA A 1 71 ? -13.481 2.523 -7.307 1.00 94.19 71 ALA A C 1
ATOM 535 O O . ALA A 1 71 ? -14.549 2.625 -6.703 1.00 94.19 71 ALA A O 1
ATOM 536 N N . LEU A 1 72 ? -12.416 1.930 -6.760 1.00 91.06 72 LEU A N 1
ATOM 537 C CA . LEU A 1 72 ? -12.436 1.306 -5.435 1.00 91.06 72 LEU A CA 1
ATOM 538 C C . LEU A 1 72 ? -12.729 2.313 -4.321 1.00 91.06 72 LEU A C 1
ATOM 540 O O . LEU A 1 72 ? -13.512 2.004 -3.422 1.00 91.06 72 LEU A O 1
ATOM 544 N N . PHE A 1 73 ? -12.154 3.517 -4.385 1.00 88.62 73 PHE A N 1
ATOM 545 C CA . PHE A 1 73 ? -12.400 4.585 -3.415 1.00 88.62 73 PHE A CA 1
ATOM 546 C C . PHE A 1 73 ? -13.875 5.004 -3.400 1.00 88.62 73 PHE A C 1
ATOM 548 O O . PHE A 1 73 ? -14.484 5.091 -2.334 1.00 88.62 73 PHE A O 1
ATOM 555 N N . VAL A 1 74 ? -14.473 5.216 -4.576 1.00 92.19 74 VAL A N 1
ATOM 556 C CA . VAL A 1 74 ? -15.884 5.607 -4.706 1.00 92.19 74 VAL A CA 1
ATOM 557 C C . VAL A 1 74 ? -16.816 4.474 -4.260 1.00 92.19 74 VAL A C 1
ATOM 559 O O . VAL A 1 74 ? -17.733 4.708 -3.477 1.00 92.19 74 VAL A O 1
ATOM 562 N N . ILE A 1 75 ? -16.568 3.235 -4.698 1.00 92.69 75 ILE A N 1
ATOM 563 C CA . ILE A 1 75 ? -17.358 2.051 -4.313 1.00 92.69 75 ILE A CA 1
ATOM 564 C C . ILE A 1 75 ? -17.284 1.805 -2.804 1.00 92.69 75 ILE A C 1
ATOM 566 O O . ILE A 1 75 ? -18.322 1.643 -2.166 1.00 92.69 75 ILE A O 1
ATOM 570 N N . SER A 1 76 ? -16.083 1.827 -2.221 1.00 88.25 76 SER A N 1
ATOM 571 C CA . SER A 1 76 ? -15.886 1.615 -0.780 1.00 88.25 76 SER A CA 1
ATOM 572 C C . SER A 1 76 ? -16.492 2.752 0.041 1.00 88.25 76 SER A C 1
ATOM 574 O O . SER A 1 76 ? -17.144 2.502 1.051 1.00 88.25 76 SER A O 1
ATOM 576 N N . GLY A 1 77 ? -16.364 4.000 -0.425 1.00 88.12 77 GLY A N 1
ATOM 577 C CA . GLY A 1 77 ? -17.026 5.163 0.171 1.00 88.12 77 GLY A CA 1
ATOM 578 C C . GLY A 1 77 ? -18.554 5.080 0.138 1.00 88.12 77 GLY A C 1
ATOM 579 O O . GLY A 1 77 ? -19.222 5.677 0.985 1.00 88.12 77 GLY A O 1
ATOM 580 N N . GLY A 1 78 ? -19.110 4.291 -0.783 1.00 90.81 78 GLY A N 1
ATOM 581 C CA . GLY A 1 78 ? -20.532 3.989 -0.865 1.00 90.81 78 GLY A CA 1
ATOM 582 C C . GLY A 1 78 ? -20.994 2.787 -0.035 1.00 90.81 78 GLY A C 1
ATOM 583 O O . GLY A 1 78 ? -22.172 2.437 -0.107 1.00 90.81 78 GLY A O 1
ATOM 584 N N . ILE A 1 79 ? -20.122 2.142 0.746 1.00 90.94 79 ILE A N 1
ATOM 585 C CA . ILE A 1 79 ? -20.485 1.056 1.668 1.00 90.94 79 ILE A CA 1
ATOM 586 C C . ILE A 1 79 ? -20.290 1.556 3.098 1.00 90.94 79 ILE A C 1
ATOM 588 O O . ILE A 1 79 ? -19.182 1.884 3.511 1.00 90.94 79 ILE A O 1
ATOM 592 N N . GLU A 1 80 ? -21.362 1.597 3.883 1.00 88.19 80 GLU A N 1
ATOM 593 C CA . GLU A 1 80 ? -21.297 2.008 5.287 1.00 88.19 80 GLU A CA 1
ATOM 594 C C . GLU A 1 80 ? -21.729 0.845 6.180 1.00 88.19 80 GLU A C 1
ATOM 596 O O . GLU A 1 80 ? -22.852 0.344 6.082 1.00 88.19 80 GLU A O 1
ATOM 601 N N . ILE A 1 81 ? -20.843 0.429 7.084 1.00 86.56 81 ILE A N 1
ATOM 602 C CA . ILE A 1 81 ? -21.164 -0.562 8.112 1.00 86.56 81 ILE A CA 1
ATOM 603 C C . ILE A 1 81 ? -21.637 0.183 9.364 1.00 86.56 81 ILE A C 1
ATOM 605 O O . ILE A 1 81 ? -20.866 0.886 10.018 1.00 86.56 81 ILE A O 1
ATOM 609 N N . ARG A 1 82 ? -22.914 0.027 9.718 1.00 83.12 82 ARG A N 1
ATOM 610 C CA . ARG A 1 82 ? -23.545 0.556 10.937 1.00 83.12 82 ARG A CA 1
ATOM 611 C C . ARG A 1 82 ? -23.686 -0.531 12.004 1.00 83.12 82 ARG A C 1
ATOM 613 O O . ARG A 1 82 ? -23.650 -1.720 11.697 1.00 83.12 82 ARG A O 1
ATOM 620 N N . GLY A 1 83 ? -23.872 -0.101 13.250 1.00 78.56 83 GLY A N 1
ATOM 621 C CA . GLY A 1 83 ? -23.876 -0.962 14.435 1.00 78.56 83 GLY A CA 1
ATOM 622 C C . GLY A 1 83 ? -22.514 -1.006 15.134 1.00 78.56 83 GLY A C 1
ATOM 623 O O . GLY A 1 83 ? -21.574 -0.297 14.756 1.00 78.56 83 GLY A O 1
ATOM 624 N N . SER A 1 84 ? -22.424 -1.830 16.173 1.00 77.19 84 SER A N 1
ATOM 625 C CA . SER A 1 84 ? -21.209 -2.065 16.950 1.00 77.19 84 SER A CA 1
ATOM 626 C C . SER A 1 84 ? -21.033 -3.561 17.153 1.00 77.19 84 SER A C 1
ATOM 628 O O . SER A 1 84 ? -21.933 -4.237 17.646 1.00 77.19 84 SER A O 1
ATOM 630 N N . LEU A 1 85 ? -19.869 -4.071 16.767 1.00 80.94 85 LEU A N 1
ATOM 631 C CA . LEU A 1 85 ? -19.466 -5.433 17.095 1.00 80.94 85 LEU A CA 1
ATOM 632 C C . LEU A 1 85 ? -19.065 -5.523 18.568 1.00 80.94 85 LEU A C 1
ATOM 634 O O . LEU A 1 85 ? -18.829 -4.499 19.212 1.00 80.94 85 LEU A O 1
ATOM 638 N N . ALA A 1 86 ? -18.986 -6.750 19.079 1.00 87.50 86 ALA A N 1
ATOM 639 C CA . ALA A 1 86 ? -18.424 -6.991 20.397 1.00 87.50 86 ALA A CA 1
ATOM 640 C C . ALA A 1 86 ? -16.959 -6.531 20.418 1.00 87.50 86 ALA A C 1
ATOM 642 O O . ALA A 1 86 ? -16.182 -6.862 19.524 1.00 87.50 86 ALA A O 1
ATOM 643 N N . GLY A 1 87 ? -16.583 -5.775 21.442 1.00 88.69 87 GLY A N 1
ATOM 644 C CA . GLY A 1 87 ? -15.228 -5.264 21.626 1.00 88.69 87 GLY A CA 1
ATOM 645 C C . GLY A 1 87 ? -14.330 -6.231 22.388 1.00 88.69 87 GLY A C 1
ATOM 646 O O . GLY A 1 87 ? -13.470 -5.772 23.130 1.00 88.69 87 GLY A O 1
ATOM 647 N N . THR A 1 88 ? -14.549 -7.548 22.305 1.00 91.88 88 THR A N 1
ATOM 648 C CA . THR A 1 88 ? -13.730 -8.559 23.001 1.00 91.88 88 THR A CA 1
ATOM 649 C C . THR A 1 88 ? -12.462 -8.888 22.200 1.00 91.88 88 THR A C 1
ATOM 651 O O . THR A 1 88 ? -12.453 -8.697 20.982 1.00 91.88 88 THR A O 1
ATOM 654 N N . PRO A 1 89 ? -11.388 -9.404 22.830 1.00 94.31 89 PRO A N 1
ATOM 655 C CA . PRO A 1 89 ? -10.153 -9.733 22.112 1.00 94.31 89 PRO A CA 1
ATOM 656 C C . PRO A 1 89 ? -10.341 -10.665 20.916 1.00 94.31 89 PRO A C 1
ATOM 658 O O . PRO A 1 89 ? -9.844 -10.386 19.826 1.00 94.31 89 PRO A O 1
ATOM 661 N N . LEU A 1 90 ? -11.143 -11.720 21.081 1.00 94.44 90 LEU A N 1
ATOM 662 C CA . LEU A 1 90 ? -11.419 -12.664 20.002 1.00 94.44 90 LEU A CA 1
ATOM 663 C C . LEU A 1 90 ? -12.247 -12.029 18.875 1.00 94.44 90 LEU A C 1
ATOM 665 O O . LEU A 1 90 ? -11.966 -12.269 17.703 1.00 94.44 90 LEU A O 1
ATOM 669 N N . ALA A 1 91 ? -13.234 -11.191 19.210 1.00 94.12 91 ALA A N 1
ATOM 670 C CA . ALA A 1 91 ? -14.028 -10.480 18.211 1.00 94.12 91 ALA A CA 1
ATOM 671 C C . ALA A 1 91 ? -13.169 -9.481 17.421 1.00 94.12 91 ALA A C 1
ATOM 673 O O . ALA A 1 91 ? -13.246 -9.441 16.194 1.00 94.12 91 ALA A O 1
ATOM 674 N N . ASN A 1 92 ? -12.285 -8.744 18.099 1.00 96.25 92 ASN A N 1
ATOM 675 C CA . ASN A 1 92 ? -11.332 -7.847 17.453 1.00 96.25 92 ASN A CA 1
ATOM 676 C C . ASN A 1 92 ? -10.354 -8.607 16.546 1.00 96.25 92 ASN A C 1
ATOM 678 O O . ASN A 1 92 ? -10.123 -8.180 15.418 1.00 96.25 92 ASN A O 1
ATOM 682 N N . ALA A 1 93 ? -9.822 -9.750 16.994 1.00 97.69 93 ALA A N 1
ATOM 683 C CA . ALA A 1 93 ? -8.950 -10.590 16.174 1.00 97.69 93 ALA A CA 1
ATOM 684 C C . ALA A 1 93 ? -9.692 -11.099 14.927 1.00 97.69 93 ALA A C 1
ATOM 686 O O . ALA A 1 93 ? -9.160 -11.040 13.821 1.00 97.69 93 ALA A O 1
ATOM 687 N N . GLY A 1 94 ? -10.956 -11.509 15.080 1.00 96.50 94 GLY A N 1
ATOM 688 C CA . GLY A 1 94 ? -11.829 -11.866 13.962 1.00 96.50 94 GLY A CA 1
ATOM 689 C C . GLY A 1 94 ? -12.045 -10.708 12.983 1.00 96.50 94 GLY A C 1
ATOM 690 O O . GLY A 1 94 ? -11.960 -10.906 11.774 1.00 96.50 94 GLY A O 1
ATOM 691 N N . MET A 1 95 ? -12.254 -9.483 13.477 1.00 95.38 95 MET A N 1
ATOM 692 C CA . MET A 1 95 ? -12.369 -8.293 12.625 1.00 95.38 95 MET A CA 1
ATOM 693 C C . MET A 1 95 ? -11.084 -7.999 11.848 1.00 95.38 95 MET A C 1
ATOM 695 O O . MET A 1 95 ? -11.158 -7.679 10.663 1.00 95.38 95 MET A O 1
ATOM 699 N N . LEU A 1 96 ? -9.919 -8.117 12.490 1.00 98.25 96 LEU A N 1
ATOM 700 C CA . LEU A 1 96 ? -8.623 -7.939 11.831 1.00 98.25 96 LEU A CA 1
ATOM 701 C C . LEU A 1 96 ? -8.389 -9.019 10.767 1.00 98.25 96 LEU A C 1
ATOM 703 O O . LEU A 1 96 ? -7.939 -8.696 9.671 1.00 98.25 96 LEU A O 1
ATOM 707 N N . ALA A 1 97 ? -8.767 -10.271 11.040 1.00 98.25 97 ALA A N 1
ATOM 708 C CA . ALA A 1 97 ? -8.689 -11.364 10.072 1.00 98.25 97 ALA A CA 1
ATOM 709 C C . ALA A 1 97 ? -9.609 -11.130 8.862 1.00 98.25 97 ALA A C 1
ATOM 711 O O . ALA A 1 97 ? -9.181 -11.276 7.718 1.00 98.25 97 ALA A O 1
ATOM 712 N N . ILE A 1 98 ? -10.853 -10.693 9.096 1.00 96.75 98 ILE A N 1
ATOM 713 C CA . ILE A 1 98 ? -11.775 -10.287 8.025 1.00 96.75 98 ILE A CA 1
ATOM 714 C C . ILE A 1 98 ? -11.176 -9.126 7.226 1.00 96.75 98 ILE A C 1
ATOM 716 O O . ILE A 1 98 ? -11.232 -9.142 6.001 1.00 96.75 98 ILE A O 1
ATOM 720 N N . GLY A 1 99 ? -10.571 -8.143 7.895 1.00 97.06 99 GLY A N 1
ATOM 721 C CA . GLY A 1 99 ? -9.892 -7.029 7.239 1.00 97.06 99 GLY A CA 1
ATOM 722 C C . GLY A 1 99 ? -8.721 -7.467 6.365 1.00 97.06 99 GLY A C 1
ATOM 723 O O . GLY A 1 99 ? -8.621 -6.998 5.235 1.00 97.06 99 GLY A O 1
ATOM 724 N N . ALA A 1 100 ? -7.898 -8.410 6.828 1.00 98.12 100 ALA A N 1
ATOM 725 C CA . ALA A 1 100 ? -6.811 -8.982 6.037 1.00 98.12 100 ALA A CA 1
ATOM 726 C C . ALA A 1 100 ? -7.331 -9.675 4.769 1.00 98.12 100 ALA A C 1
ATOM 728 O O . ALA A 1 100 ? -6.765 -9.505 3.695 1.00 98.12 100 ALA A O 1
ATOM 729 N N . VAL A 1 101 ? -8.439 -10.418 4.862 1.00 97.56 101 VAL A N 1
ATOM 730 C CA . VAL A 1 101 ? -9.070 -11.051 3.692 1.00 97.56 101 VAL A CA 1
ATOM 731 C C . VAL A 1 101 ? -9.668 -10.001 2.756 1.00 97.56 101 VAL A C 1
ATOM 733 O O . VAL A 1 101 ? -9.421 -10.046 1.552 1.00 97.56 101 VAL A O 1
ATOM 736 N N . LEU A 1 102 ? -10.413 -9.030 3.293 1.00 94.44 102 LEU A N 1
ATOM 737 C CA . LEU A 1 102 ? -11.034 -7.964 2.506 1.00 94.44 102 LEU A CA 1
ATOM 738 C C . LEU A 1 102 ? -10.005 -7.095 1.786 1.00 94.44 102 LEU A C 1
ATOM 740 O O . LEU A 1 102 ? -10.280 -6.674 0.663 1.00 94.44 102 LEU A O 1
ATOM 744 N N . ALA A 1 103 ? -8.826 -6.871 2.375 1.00 95.75 103 ALA A N 1
ATOM 745 C CA . ALA A 1 103 ? -7.745 -6.133 1.731 1.00 95.75 103 ALA A CA 1
ATOM 746 C C . ALA A 1 103 ? -7.410 -6.725 0.354 1.00 95.75 103 ALA A C 1
ATOM 748 O O . ALA A 1 103 ? -7.265 -5.973 -0.596 1.00 95.75 103 ALA A O 1
ATOM 749 N N . ASN A 1 104 ? -7.441 -8.051 0.189 1.00 95.56 104 ASN A N 1
ATOM 750 C CA . ASN A 1 104 ? -7.203 -8.718 -1.099 1.00 95.56 104 ASN A CA 1
ATOM 751 C C . ASN A 1 104 ? -8.332 -8.559 -2.128 1.00 95.56 104 ASN A C 1
ATOM 753 O O . ASN A 1 104 ? -8.167 -8.946 -3.279 1.00 95.56 104 ASN A O 1
ATOM 757 N N . VAL A 1 105 ? -9.495 -8.044 -1.742 1.00 90.62 105 VAL A N 1
ATOM 758 C CA . VAL A 1 105 ? -10.650 -7.899 -2.644 1.00 90.62 105 VAL A CA 1
ATOM 759 C C . VAL A 1 105 ? -10.888 -6.437 -2.994 1.00 90.62 105 VAL A C 1
ATOM 761 O O . VAL A 1 105 ? -11.272 -6.128 -4.119 1.00 90.62 105 VAL A O 1
ATOM 764 N N . ILE A 1 106 ? -10.679 -5.538 -2.030 1.00 89.00 106 ILE A N 1
ATOM 765 C CA . ILE A 1 106 ? -11.042 -4.118 -2.151 1.00 89.00 106 ILE A CA 1
ATOM 766 C C . ILE A 1 106 ? -9.857 -3.168 -1.959 1.00 89.00 106 ILE A C 1
ATOM 768 O O . ILE A 1 106 ? -10.044 -1.950 -1.939 1.00 89.00 106 ILE A O 1
ATOM 772 N N . GLY A 1 107 ? -8.655 -3.723 -1.810 1.00 92.12 107 GLY A N 1
ATOM 773 C CA . GLY A 1 107 ? -7.433 -3.005 -1.477 1.00 92.12 107 GLY A CA 1
ATOM 774 C C . GLY A 1 107 ? -7.301 -2.716 0.020 1.00 92.12 107 GLY A C 1
ATOM 775 O O . GLY A 1 107 ? -8.299 -2.547 0.730 1.00 92.12 107 GLY A O 1
ATOM 776 N N . THR A 1 108 ? -6.062 -2.603 0.498 1.00 93.06 108 THR A N 1
ATOM 777 C CA . THR A 1 108 ? -5.710 -2.191 1.871 1.00 93.06 108 THR A CA 1
ATOM 778 C C . THR A 1 108 ? -6.397 -0.885 2.268 1.00 93.06 108 THR A C 1
ATOM 780 O O . THR A 1 108 ? -7.032 -0.812 3.321 1.00 93.06 108 THR A O 1
ATOM 783 N N . THR A 1 109 ? -6.387 0.124 1.392 1.00 88.25 109 THR A N 1
ATOM 784 C CA . THR A 1 109 ? -7.084 1.405 1.606 1.00 88.25 109 THR A CA 1
ATOM 785 C C . THR A 1 109 ? -8.591 1.224 1.800 1.00 88.25 109 THR A C 1
ATOM 787 O O . THR A 1 109 ? -9.174 1.781 2.733 1.00 88.25 109 THR A O 1
ATOM 790 N N . GLY A 1 110 ? -9.240 0.443 0.929 1.00 87.88 110 GLY A N 1
ATOM 791 C CA . GLY A 1 110 ? -10.684 0.211 0.980 1.00 87.88 110 GLY A CA 1
ATOM 792 C C . GLY A 1 110 ? -11.090 -0.549 2.241 1.00 87.88 110 GLY A C 1
ATOM 793 O O . GLY A 1 110 ? -12.004 -0.128 2.954 1.00 87.88 110 GLY A O 1
ATOM 794 N N . ALA A 1 111 ? -10.361 -1.620 2.567 1.00 92.81 111 ALA A N 1
ATOM 795 C CA . ALA A 1 111 ? -10.588 -2.431 3.760 1.00 92.81 111 ALA A CA 1
ATOM 796 C C . ALA A 1 111 ? -10.374 -1.622 5.041 1.00 92.81 111 ALA A C 1
ATOM 798 O O . ALA A 1 111 ? -11.213 -1.665 5.947 1.00 92.81 111 ALA A O 1
ATOM 799 N N . ALA A 1 112 ? -9.306 -0.824 5.090 1.00 92.31 112 ALA A N 1
ATOM 800 C CA . ALA A 1 112 ? -9.013 0.042 6.217 1.00 92.31 112 ALA A CA 1
ATOM 801 C C . ALA A 1 112 ? -10.136 1.063 6.452 1.00 92.31 112 ALA A C 1
ATOM 803 O O . ALA A 1 112 ? -10.662 1.149 7.562 1.00 92.31 112 ALA A O 1
ATOM 804 N N . MET A 1 113 ? -10.557 1.795 5.415 1.00 87.19 113 MET A N 1
ATOM 805 C CA . MET A 1 113 ? -11.595 2.828 5.541 1.00 87.19 113 MET A CA 1
ATOM 806 C C . MET A 1 113 ? -12.976 2.261 5.872 1.00 87.19 113 MET A C 1
ATOM 808 O O . MET A 1 113 ? -13.741 2.889 6.610 1.00 87.19 113 MET A O 1
ATOM 812 N N . LEU A 1 114 ? -13.277 1.056 5.386 1.00 87.75 114 LEU A N 1
ATOM 813 C CA . LEU A 1 114 ? -14.519 0.353 5.682 1.00 87.75 114 LEU A CA 1
ATOM 814 C C . LEU A 1 114 ? -14.589 -0.108 7.148 1.00 87.75 114 LEU A C 1
ATOM 816 O O . LEU A 1 114 ? -15.638 0.006 7.789 1.00 87.75 114 LEU A O 1
ATOM 820 N N . LEU A 1 115 ? -13.482 -0.632 7.690 1.00 92.31 115 LEU A N 1
ATOM 821 C CA . LEU A 1 115 ? -13.476 -1.319 8.984 1.00 92.31 115 LEU A CA 1
ATOM 822 C C . LEU A 1 115 ? -12.999 -0.471 10.166 1.00 92.31 115 LEU A C 1
ATOM 824 O O . LEU A 1 115 ? -13.398 -0.758 11.296 1.00 92.31 115 LEU A O 1
ATOM 828 N N . ILE A 1 116 ? -12.208 0.585 9.959 1.00 92.56 116 ILE A N 1
ATOM 829 C CA . ILE A 1 116 ? -11.610 1.331 11.079 1.00 92.56 116 ILE A CA 1
ATOM 830 C C . ILE A 1 116 ? -12.673 1.955 11.996 1.00 92.56 116 ILE A C 1
ATOM 832 O O . ILE A 1 116 ? -12.590 1.869 13.219 1.00 92.56 116 ILE A O 1
ATOM 836 N N . ARG A 1 117 ? -13.743 2.527 11.435 1.00 89.25 117 ARG A N 1
ATOM 837 C CA . ARG A 1 117 ? -14.817 3.167 12.216 1.00 89.25 117 ARG A CA 1
ATOM 838 C C . ARG A 1 117 ? -15.636 2.176 13.051 1.00 89.25 117 ARG A C 1
ATOM 840 O O . ARG A 1 117 ? -15.828 2.445 14.239 1.00 89.25 117 ARG A O 1
ATOM 847 N N . PRO A 1 118 ? -16.171 1.064 12.501 1.00 90.25 118 PRO A N 1
ATOM 848 C CA . PRO A 1 118 ? -16.829 0.056 13.330 1.00 90.25 118 PRO A CA 1
ATOM 849 C C . PRO A 1 118 ? -15.871 -0.566 14.354 1.00 90.25 118 PRO A C 1
ATOM 851 O O . PRO A 1 118 ? -16.294 -0.773 15.489 1.00 90.25 118 PRO A O 1
ATOM 854 N N . PHE A 1 119 ? -14.595 -0.763 14.010 1.00 93.75 119 PHE A N 1
ATOM 855 C CA . PHE A 1 119 ? -13.582 -1.285 14.931 1.00 93.75 119 PHE A CA 1
ATOM 856 C C . PHE A 1 119 ? -13.347 -0.355 16.131 1.00 93.75 119 PHE A C 1
ATOM 858 O O . PHE A 1 119 ? -13.384 -0.790 17.282 1.00 93.75 119 PHE A O 1
ATOM 865 N N . LEU A 1 120 ? -13.216 0.953 15.893 1.00 92.88 120 LEU A N 1
ATOM 866 C CA . LEU A 1 120 ? -13.091 1.950 16.959 1.00 92.88 120 LEU A CA 1
ATOM 867 C C . LEU A 1 120 ? -14.366 2.085 17.803 1.00 92.88 120 LEU A C 1
ATOM 869 O O . LEU A 1 120 ? -14.275 2.271 19.014 1.00 92.88 120 LEU A O 1
ATOM 873 N N . ARG A 1 121 ? -15.557 1.968 17.195 1.00 90.44 121 ARG A N 1
ATOM 874 C CA . ARG A 1 121 ? -16.837 1.994 17.931 1.00 90.44 121 ARG A CA 1
ATOM 875 C C . ARG A 1 121 ? -16.997 0.794 18.861 1.00 90.44 121 ARG A C 1
ATOM 877 O O . ARG A 1 121 ? -17.399 0.993 20.002 1.00 90.44 121 ARG A O 1
ATOM 884 N N . ALA A 1 122 ? -16.665 -0.412 18.396 1.00 91.00 122 ALA A N 1
ATOM 885 C CA . ALA A 1 122 ? -16.702 -1.632 19.210 1.00 91.00 122 ALA A CA 1
ATOM 886 C C . ALA A 1 122 ? -15.822 -1.511 20.466 1.00 91.00 122 ALA A C 1
ATOM 888 O O . ALA A 1 122 ? -16.147 -2.035 21.526 1.00 91.00 122 ALA A O 1
ATOM 889 N N . ASN A 1 123 ? -14.735 -0.744 20.365 1.00 93.12 123 ASN A N 1
ATOM 890 C CA . ASN A 1 123 ? -13.749 -0.572 21.424 1.00 93.12 123 ASN A CA 1
ATOM 891 C C . ASN A 1 123 ? -13.841 0.784 22.139 1.00 93.12 123 ASN A C 1
ATOM 893 O O . ASN A 1 123 ? -12.944 1.130 22.903 1.00 93.12 123 ASN A O 1
ATOM 897 N N . ALA A 1 124 ? -14.913 1.558 21.932 1.00 90.69 124 ALA A N 1
ATOM 898 C CA . ALA A 1 124 ? -15.036 2.919 22.462 1.00 90.69 124 ALA A CA 1
ATOM 899 C C . ALA A 1 124 ? -15.006 2.991 24.000 1.00 90.69 124 ALA A C 1
ATOM 901 O O . ALA A 1 124 ? -14.619 4.016 24.553 1.00 90.69 124 ALA A O 1
ATOM 902 N N . ARG A 1 125 ? -15.394 1.904 24.680 1.00 88.12 125 ARG A N 1
ATOM 903 C CA . ARG A 1 125 ? -15.429 1.806 26.148 1.00 88.12 125 ARG A CA 1
ATOM 904 C C . ARG A 1 125 ? -14.091 1.407 26.779 1.00 88.12 125 ARG A C 1
ATOM 906 O O . ARG A 1 125 ? -13.962 1.460 27.997 1.00 88.12 125 ARG A O 1
ATOM 913 N N . ARG A 1 126 ? -13.106 1.001 25.974 1.00 89.38 126 ARG A N 1
ATOM 914 C CA . ARG A 1 126 ? -11.791 0.569 26.463 1.00 89.38 126 ARG A CA 1
ATOM 915 C C . ARG A 1 126 ? -10.902 1.761 26.794 1.00 89.38 126 ARG A C 1
ATOM 917 O O . ARG A 1 126 ? -10.918 2.766 26.078 1.00 89.38 126 ARG A O 1
ATOM 924 N N . ARG A 1 127 ? -10.074 1.632 27.835 1.00 87.00 127 ARG A N 1
ATOM 925 C CA . ARG A 1 127 ? -9.106 2.679 28.203 1.00 87.00 127 ARG A CA 1
ATOM 926 C C . ARG A 1 127 ? -7.894 2.638 27.276 1.00 87.00 127 ARG A C 1
ATOM 928 O O . ARG A 1 127 ? -7.529 3.662 26.700 1.00 87.00 127 ARG A O 1
ATOM 935 N N . THR A 1 128 ? -7.308 1.460 27.068 1.00 89.25 128 THR A N 1
ATOM 936 C CA . THR A 1 128 ? -6.196 1.253 26.133 1.00 89.25 128 THR A CA 1
ATOM 937 C C . THR A 1 128 ? -6.726 0.865 24.754 1.00 89.25 128 THR A C 1
ATOM 939 O O . THR A 1 128 ? -7.393 -0.151 24.563 1.00 89.25 128 THR A O 1
ATOM 942 N N . ARG A 1 129 ? -6.482 1.737 23.770 1.00 94.31 129 ARG A N 1
ATOM 943 C CA . ARG A 1 129 ? -6.985 1.579 22.392 1.00 94.31 129 ARG A CA 1
ATOM 944 C C . ARG A 1 129 ? -5.901 1.726 21.326 1.00 94.31 129 ARG A C 1
ATOM 946 O O . ARG A 1 129 ? -6.133 1.358 20.181 1.00 94.31 129 ARG A O 1
ATOM 953 N N . ALA A 1 130 ? -4.724 2.242 21.684 1.00 95.75 130 ALA A N 1
ATOM 954 C CA . ALA A 1 130 ? -3.657 2.522 20.725 1.00 95.75 130 ALA A CA 1
ATOM 955 C C . ALA A 1 130 ? -3.138 1.247 20.039 1.00 95.75 130 ALA A C 1
ATOM 957 O O . ALA A 1 130 ? -2.988 1.230 18.821 1.00 95.75 130 ALA A O 1
ATOM 958 N N . HIS A 1 131 ? -2.933 0.156 20.788 1.00 96.94 131 HIS A N 1
ATOM 959 C CA . HIS A 1 131 ? -2.467 -1.120 20.230 1.00 96.94 131 HIS A CA 1
ATOM 960 C C . HIS A 1 131 ? -3.457 -1.710 19.223 1.00 96.94 131 HIS A C 1
ATOM 962 O O . HIS A 1 131 ? -3.028 -2.279 18.225 1.00 96.94 131 HIS A O 1
ATOM 968 N N . LEU A 1 132 ? -4.765 -1.518 19.434 1.00 97.44 132 LEU A N 1
ATOM 969 C CA . LEU A 1 132 ? -5.801 -1.939 18.488 1.00 97.44 132 LEU A CA 1
ATOM 970 C C . LEU A 1 132 ? -5.562 -1.301 17.117 1.00 97.44 132 LEU A C 1
ATOM 972 O O . LEU A 1 132 ? -5.578 -1.989 16.100 1.00 97.44 132 LEU A O 1
ATOM 976 N N . VAL A 1 133 ? -5.302 0.008 17.097 1.00 98.06 133 VAL A N 1
ATOM 977 C CA . VAL A 1 133 ? -5.056 0.758 15.861 1.00 98.06 133 VAL A CA 1
ATOM 978 C C . VAL A 1 133 ? -3.701 0.398 15.254 1.00 98.06 133 VAL A C 1
ATOM 980 O O . VAL A 1 133 ? -3.618 0.238 14.042 1.00 98.06 133 VAL A O 1
ATOM 983 N N . VAL A 1 134 ? -2.658 0.195 16.068 1.00 98.31 134 VAL A N 1
ATOM 984 C CA . VAL A 1 134 ? -1.345 -0.265 15.578 1.00 98.31 134 VAL A CA 1
ATOM 985 C C . VAL A 1 134 ? -1.487 -1.592 14.833 1.00 98.31 134 VAL A C 1
ATOM 987 O O . VAL A 1 134 ? -1.117 -1.671 13.668 1.00 98.31 134 VAL A O 1
ATOM 990 N N . PHE A 1 135 ? -2.092 -2.614 15.444 1.00 98.50 135 PHE A N 1
ATOM 991 C CA . PHE A 1 135 ? -2.297 -3.903 14.776 1.00 98.50 135 PHE A CA 1
ATOM 992 C C . PHE A 1 135 ? -3.237 -3.810 13.571 1.00 98.50 135 PHE A C 1
ATOM 994 O O . PHE A 1 135 ? -3.026 -4.512 12.584 1.00 98.50 135 PHE A O 1
ATOM 1001 N N . PHE A 1 136 ? -4.232 -2.920 13.611 1.00 98.62 136 PHE A N 1
ATOM 1002 C CA . PHE A 1 136 ? -5.066 -2.628 12.448 1.00 98.62 136 PHE A CA 1
ATOM 1003 C C . PHE A 1 136 ? -4.232 -2.114 11.269 1.00 98.62 136 PHE A C 1
ATOM 1005 O O . PHE A 1 136 ? -4.434 -2.566 10.144 1.00 98.62 136 PHE A O 1
ATOM 1012 N N . ILE A 1 137 ? -3.267 -1.225 11.520 1.00 98.19 137 ILE A N 1
ATOM 1013 C CA . ILE A 1 137 ? -2.352 -0.735 10.487 1.00 98.19 137 ILE A CA 1
ATOM 1014 C C . ILE A 1 137 ? -1.460 -1.872 9.965 1.00 98.19 137 ILE A C 1
ATOM 1016 O O . ILE A 1 137 ? -1.394 -2.081 8.755 1.00 98.19 137 ILE A O 1
ATOM 1020 N N . LEU A 1 138 ? -0.820 -2.638 10.856 1.00 98.44 138 LEU A N 1
ATOM 1021 C CA . LEU A 1 138 ? 0.086 -3.729 10.465 1.00 98.44 138 LEU A CA 1
ATOM 1022 C C . LEU A 1 138 ? -0.613 -4.788 9.592 1.00 98.44 138 LEU A C 1
ATOM 1024 O O . LEU A 1 138 ? -0.050 -5.250 8.602 1.00 98.44 138 LEU A O 1
ATOM 1028 N N . ILE A 1 139 ? -1.845 -5.155 9.952 1.00 98.56 139 ILE A N 1
ATOM 1029 C CA . ILE A 1 139 ? -2.596 -6.240 9.312 1.00 98.56 139 ILE A CA 1
ATOM 1030 C C . ILE A 1 139 ? -3.437 -5.710 8.146 1.00 98.56 139 ILE A C 1
ATOM 1032 O O . ILE A 1 139 ? -3.214 -6.077 7.000 1.00 98.56 139 ILE A O 1
ATOM 1036 N N . VAL A 1 140 ? -4.416 -4.844 8.408 1.00 98.25 140 VAL A N 1
ATOM 1037 C CA . VAL A 1 140 ? -5.456 -4.497 7.422 1.00 98.25 140 VAL A CA 1
ATOM 1038 C C . VAL A 1 140 ? -4.953 -3.481 6.400 1.00 98.25 140 VAL A C 1
ATOM 1040 O O . VAL A 1 140 ? -5.270 -3.593 5.219 1.00 98.25 140 VAL A O 1
ATOM 1043 N N . ALA A 1 141 ? -4.164 -2.501 6.843 1.00 96.31 141 ALA A N 1
ATOM 1044 C CA . ALA A 1 141 ? -3.664 -1.435 5.977 1.00 96.31 141 ALA A CA 1
ATOM 1045 C C . ALA A 1 141 ? -2.378 -1.810 5.213 1.00 96.31 141 ALA A C 1
ATOM 1047 O O . ALA A 1 141 ? -1.921 -1.010 4.405 1.00 96.31 141 ALA A O 1
ATOM 1048 N N . ASN A 1 142 ? -1.791 -2.990 5.470 1.00 97.00 142 ASN A N 1
ATOM 1049 C CA . ASN A 1 142 ? -0.527 -3.428 4.864 1.00 97.00 142 ASN A CA 1
ATOM 1050 C C . ASN A 1 142 ? -0.526 -4.930 4.539 1.00 97.00 142 ASN A C 1
ATOM 1052 O O . ASN A 1 142 ? -0.940 -5.329 3.452 1.00 97.00 142 ASN A O 1
ATOM 1056 N N . ALA A 1 143 ? -0.100 -5.782 5.483 1.00 97.31 143 ALA A N 1
ATOM 1057 C CA . ALA A 1 143 ? 0.201 -7.197 5.235 1.00 97.31 143 ALA A CA 1
ATOM 1058 C C . ALA A 1 143 ? -0.989 -8.016 4.696 1.00 97.31 143 ALA A C 1
ATOM 1060 O O . ALA A 1 143 ? -0.801 -9.089 4.120 1.00 97.31 143 ALA A O 1
ATOM 1061 N N . GLY A 1 144 ? -2.214 -7.524 4.874 1.00 97.06 144 GLY A N 1
ATOM 1062 C CA . GLY A 1 144 ? -3.435 -8.107 4.350 1.00 97.06 144 GLY A CA 1
ATOM 1063 C C . GLY A 1 144 ? -3.506 -8.125 2.824 1.00 97.06 144 GLY A C 1
ATOM 1064 O O . GLY A 1 144 ? -4.022 -9.096 2.289 1.00 97.06 144 GLY A O 1
ATOM 1065 N N . GLY A 1 145 ? -2.979 -7.123 2.115 1.00 96.25 145 GLY A N 1
ATOM 1066 C CA . GLY A 1 145 ? -3.191 -6.923 0.671 1.00 96.25 145 GLY A CA 1
ATOM 1067 C C . GLY A 1 145 ? -2.218 -7.642 -0.269 1.00 96.25 145 GLY A C 1
ATOM 1068 O O . GLY A 1 145 ? -1.823 -7.056 -1.270 1.00 96.25 145 GLY A O 1
ATOM 1069 N N . LEU A 1 146 ? -1.794 -8.873 0.035 1.00 97.19 146 LEU A N 1
ATOM 1070 C CA . LEU A 1 146 ? -0.703 -9.542 -0.698 1.00 97.19 146 LEU A CA 1
ATOM 1071 C C . LEU A 1 146 ? -1.147 -10.543 -1.787 1.00 97.19 146 LEU A C 1
ATOM 1073 O O . LEU A 1 146 ? -0.331 -10.971 -2.596 1.00 97.19 146 LEU A O 1
ATOM 1077 N N . LEU A 1 147 ? -2.410 -10.973 -1.795 1.00 96.94 147 LEU A N 1
ATOM 1078 C CA . LEU A 1 147 ? -2.868 -12.148 -2.556 1.00 96.94 147 LEU A CA 1
ATOM 1079 C C . LEU A 1 147 ? -3.520 -11.834 -3.901 1.00 96.94 147 LEU A C 1
ATOM 1081 O O . LEU A 1 147 ? -3.839 -12.762 -4.637 1.00 96.94 147 LEU A O 1
ATOM 1085 N N . THR A 1 148 ? -3.765 -10.564 -4.219 1.00 95.50 148 THR A N 1
ATOM 1086 C CA . THR A 1 148 ? -4.289 -10.163 -5.532 1.00 95.50 148 THR A CA 1
ATOM 1087 C C . THR A 1 148 ? -3.624 -8.871 -5.997 1.00 95.50 148 THR A C 1
ATOM 1089 O O . THR A 1 148 ? -3.199 -8.072 -5.159 1.00 95.50 148 THR A O 1
ATOM 1092 N N . PRO A 1 149 ? -3.620 -8.574 -7.310 1.00 94.31 149 PRO A N 1
ATOM 1093 C CA . PRO A 1 149 ? -3.189 -7.269 -7.810 1.00 94.31 149 PRO A CA 1
ATOM 1094 C C . PRO A 1 149 ? -4.007 -6.096 -7.264 1.00 94.31 149 PRO A C 1
ATOM 1096 O O . PRO A 1 149 ? -3.558 -4.965 -7.309 1.00 94.31 149 PRO A O 1
ATOM 1099 N N . ILE A 1 150 ? -5.216 -6.349 -6.761 1.00 92.00 150 ILE A N 1
ATOM 1100 C CA . ILE A 1 150 ? -6.103 -5.333 -6.180 1.00 92.00 150 ILE A CA 1
ATOM 1101 C C . ILE A 1 150 ? -5.666 -4.988 -4.752 1.00 92.00 150 ILE A C 1
ATOM 1103 O O . ILE A 1 150 ? -5.966 -3.903 -4.259 1.00 92.00 150 ILE A O 1
ATOM 1107 N N . GLY A 1 151 ? -4.982 -5.929 -4.094 1.00 91.81 151 GLY A N 1
ATOM 1108 C CA . GLY A 1 151 ? -4.690 -5.902 -2.672 1.00 91.81 151 GLY A CA 1
ATOM 1109 C C . GLY A 1 151 ? -3.905 -4.680 -2.223 1.00 91.81 151 GLY A C 1
ATOM 1110 O O . GLY A 1 151 ? -4.287 -4.039 -1.247 1.00 91.81 151 GLY A O 1
ATOM 1111 N N . ASP A 1 152 ? -2.851 -4.332 -2.955 1.00 92.62 152 ASP A N 1
ATOM 1112 C CA . ASP A 1 152 ? -1.988 -3.198 -2.637 1.00 92.62 152 ASP A CA 1
ATOM 1113 C C . ASP A 1 152 ? -1.406 -2.587 -3.930 1.00 92.62 152 ASP A C 1
ATOM 1115 O O . ASP A 1 152 ? -1.172 -3.320 -4.902 1.00 92.62 152 ASP A O 1
ATOM 1119 N N . PRO A 1 153 ? -1.133 -1.264 -3.973 1.00 91.31 153 PRO A N 1
ATOM 1120 C CA . PRO A 1 153 ? -0.564 -0.587 -5.142 1.00 91.31 153 PRO A CA 1
ATOM 1121 C C . PRO A 1 153 ? 0.644 -1.276 -5.812 1.00 91.31 153 PRO A C 1
ATOM 1123 O O . PRO A 1 153 ? 0.627 -1.369 -7.040 1.00 91.31 153 PRO A O 1
ATOM 1126 N N . PRO A 1 154 ? 1.653 -1.808 -5.087 1.00 94.56 154 PRO A N 1
ATOM 1127 C CA . PRO A 1 154 ? 2.766 -2.565 -5.668 1.00 94.56 154 PRO A CA 1
ATOM 1128 C C . PRO A 1 154 ? 2.327 -3.687 -6.603 1.00 94.56 154 PRO A C 1
ATOM 1130 O O . PRO A 1 154 ? 2.815 -3.795 -7.725 1.00 94.56 154 PRO A O 1
ATOM 1133 N N . LEU A 1 155 ? 1.374 -4.511 -6.162 1.00 96.50 155 LEU A N 1
ATOM 1134 C CA . LEU A 1 155 ? 0.933 -5.679 -6.920 1.00 96.50 155 LEU A CA 1
ATOM 1135 C C . LEU A 1 155 ? 0.121 -5.269 -8.144 1.00 96.50 155 LEU A C 1
ATOM 1137 O O . LEU A 1 155 ? 0.210 -5.921 -9.186 1.00 96.50 155 LEU A O 1
ATOM 1141 N N . TYR A 1 156 ? -0.620 -4.162 -8.048 1.00 95.00 156 TYR A N 1
ATOM 1142 C CA . TYR A 1 156 ? -1.314 -3.623 -9.208 1.00 95.00 156 TYR A CA 1
ATOM 1143 C C . TYR A 1 156 ? -0.337 -3.101 -10.261 1.00 95.00 156 TYR A C 1
ATOM 1145 O O . TYR A 1 156 ? -0.510 -3.379 -11.445 1.00 95.00 156 TYR A O 1
ATOM 1153 N N . LEU A 1 157 ? 0.716 -2.390 -9.844 1.00 94.44 157 LEU A N 1
ATOM 1154 C CA . LEU A 1 157 ? 1.776 -1.950 -10.754 1.00 94.44 157 LEU A CA 1
ATOM 1155 C C . LEU A 1 157 ? 2.497 -3.140 -11.384 1.00 94.44 157 LEU A C 1
ATOM 1157 O O . LEU A 1 157 ? 2.757 -3.126 -12.585 1.00 94.44 157 LEU A O 1
ATOM 1161 N N . GLY A 1 158 ? 2.737 -4.191 -10.597 1.00 96.19 158 GLY A N 1
ATOM 1162 C CA . GLY A 1 158 ? 3.227 -5.473 -11.087 1.00 96.19 158 GLY A CA 1
ATOM 1163 C C . GLY A 1 158 ? 2.378 -6.009 -12.237 1.00 96.19 158 GLY A C 1
ATOM 1164 O O . GLY A 1 158 ? 2.875 -6.299 -13.325 1.00 96.19 158 GLY A O 1
ATOM 1165 N N . PHE A 1 159 ? 1.068 -6.073 -12.013 1.00 95.69 159 PHE A N 1
ATOM 1166 C CA . PHE A 1 159 ? 0.097 -6.536 -12.997 1.00 95.69 159 PHE A CA 1
ATOM 1167 C C . PHE A 1 159 ? 0.045 -5.663 -14.258 1.00 95.69 159 PHE A C 1
ATOM 1169 O O . PHE A 1 159 ? 0.037 -6.190 -15.371 1.00 95.69 159 PHE A O 1
ATOM 1176 N N . LEU A 1 160 ? 0.072 -4.332 -14.116 1.00 93.25 160 LEU A N 1
ATOM 1177 C CA . LEU A 1 160 ? 0.134 -3.416 -15.263 1.00 93.25 160 LEU A CA 1
ATOM 1178 C C . LEU A 1 160 ? 1.397 -3.633 -16.107 1.00 93.25 160 LEU A C 1
ATOM 1180 O O . LEU A 1 160 ? 1.332 -3.517 -17.330 1.00 93.25 160 LEU A O 1
ATOM 1184 N N . LYS A 1 161 ? 2.501 -4.024 -15.463 1.00 93.62 161 LYS A N 1
ATOM 1185 C CA . LYS A 1 161 ? 3.784 -4.339 -16.097 1.00 93.62 161 LYS A CA 1
ATOM 1186 C C . LYS A 1 161 ? 3.970 -5.816 -16.458 1.00 93.62 161 LYS A C 1
ATOM 1188 O O . LYS A 1 161 ? 5.086 -6.255 -16.725 1.00 93.62 161 LYS A O 1
ATOM 1193 N N . GLY A 1 162 ? 2.884 -6.587 -16.511 1.00 93.75 162 GLY A N 1
ATOM 1194 C CA . GLY A 1 162 ? 2.876 -7.924 -17.105 1.00 93.75 162 GLY A CA 1
ATOM 1195 C C . GLY A 1 162 ? 2.993 -9.097 -16.131 1.00 93.75 162 GLY A C 1
ATOM 1196 O O . GLY A 1 162 ? 3.050 -10.236 -16.589 1.00 93.75 162 GLY A O 1
ATOM 1197 N N . VAL A 1 163 ? 2.980 -8.869 -14.814 1.00 96.38 163 VAL A N 1
ATOM 1198 C CA . VAL A 1 163 ? 2.829 -9.969 -13.845 1.00 96.38 163 VAL A CA 1
ATOM 1199 C C . VAL A 1 163 ? 1.429 -10.589 -14.000 1.00 96.38 163 VAL A C 1
ATOM 1201 O O . VAL A 1 163 ? 0.443 -9.850 -13.963 1.00 96.38 163 VAL A O 1
ATOM 1204 N N . PRO A 1 164 ? 1.293 -11.920 -14.153 1.00 94.69 164 PRO A N 1
ATOM 1205 C CA . PRO A 1 164 ? -0.017 -12.566 -14.250 1.00 94.69 164 PRO A CA 1
ATOM 1206 C C . PRO A 1 164 ? -0.893 -12.314 -13.015 1.00 94.69 164 PRO A C 1
ATOM 1208 O O . PRO A 1 164 ? -0.392 -12.230 -11.895 1.00 94.69 164 PRO A O 1
ATOM 1211 N N . PHE A 1 165 ? -2.214 -12.223 -13.194 1.00 92.94 165 PHE A N 1
ATOM 1212 C CA . PHE A 1 165 ? -3.138 -11.920 -12.090 1.00 92.94 165 PHE A CA 1
ATOM 1213 C C . PHE A 1 165 ? -3.042 -12.949 -10.948 1.00 92.94 165 PHE A C 1
ATOM 1215 O O . PHE A 1 165 ? -2.943 -12.594 -9.772 1.00 92.94 165 PHE A O 1
ATOM 1222 N N . ASP A 1 166 ? -3.039 -14.231 -11.304 1.00 93.94 166 ASP A N 1
ATOM 1223 C CA . ASP A 1 166 ? -2.993 -15.385 -10.405 1.00 93.94 166 ASP A CA 1
ATOM 1224 C C . ASP A 1 166 ? -1.626 -15.587 -9.737 1.00 93.94 166 ASP A C 1
ATOM 1226 O O . ASP A 1 166 ? -1.543 -16.259 -8.710 1.00 93.94 166 ASP A O 1
ATOM 1230 N N . TRP A 1 167 ? -0.561 -14.968 -10.260 1.00 96.38 167 TRP A N 1
ATOM 1231 C CA . TRP A 1 167 ? 0.787 -15.075 -9.697 1.00 96.38 167 TRP A CA 1
ATOM 1232 C C . TRP A 1 167 ? 0.829 -14.669 -8.220 1.00 96.38 167 TRP A C 1
ATOM 1234 O O . TRP A 1 167 ? 1.454 -15.344 -7.404 1.00 96.38 167 TRP A O 1
ATOM 1244 N N . THR A 1 168 ? 0.109 -13.607 -7.859 1.00 96.19 168 THR A N 1
ATOM 1245 C CA . THR A 1 168 ? 0.049 -13.084 -6.483 1.00 96.19 168 THR A CA 1
ATOM 1246 C C . THR A 1 168 ? -0.514 -14.092 -5.473 1.00 96.19 168 THR A C 1
ATOM 1248 O O . THR A 1 168 ? -0.100 -14.093 -4.315 1.00 96.19 168 THR A O 1
ATOM 1251 N N . LEU A 1 169 ? -1.358 -15.038 -5.905 1.00 96.38 169 LEU A N 1
ATOM 1252 C CA . LEU A 1 169 ? -1.888 -16.100 -5.040 1.00 96.38 169 LEU A CA 1
ATOM 1253 C C . LEU A 1 169 ? -0.787 -17.029 -4.518 1.00 96.38 169 LEU A C 1
ATOM 1255 O O . LEU A 1 169 ? -0.956 -17.664 -3.479 1.00 96.38 169 LEU A O 1
ATOM 1259 N N . ARG A 1 170 ? 0.370 -17.087 -5.189 1.00 95.88 170 ARG A N 1
ATOM 1260 C CA . ARG A 1 170 ? 1.542 -17.846 -4.725 1.00 95.88 170 ARG A CA 1
ATOM 1261 C C . ARG A 1 170 ? 2.117 -17.299 -3.419 1.00 95.88 170 ARG A C 1
ATOM 1263 O O . ARG A 1 170 ? 2.770 -18.041 -2.692 1.00 95.88 170 ARG A O 1
ATOM 1270 N N . LEU A 1 171 ? 1.832 -16.040 -3.086 1.00 98.12 171 LEU A N 1
ATOM 1271 C CA . LEU A 1 171 ? 2.282 -15.387 -1.856 1.00 98.12 171 LEU A CA 1
ATOM 1272 C C . LEU A 1 171 ? 1.441 -15.776 -0.623 1.00 98.12 171 LEU A C 1
ATOM 1274 O O . LEU A 1 171 ? 1.634 -15.212 0.455 1.00 98.12 171 LEU A O 1
ATOM 1278 N N . TRP A 1 172 ? 0.541 -16.765 -0.741 1.00 98.12 172 TRP A N 1
ATOM 1279 C CA . TRP A 1 172 ? -0.300 -17.250 0.361 1.00 98.12 172 TRP A CA 1
ATOM 1280 C C . TRP A 1 172 ? 0.497 -17.729 1.580 1.00 98.12 172 TRP A C 1
ATOM 1282 O O . TRP A 1 172 ? 0.053 -17.512 2.705 1.00 98.12 172 TRP A O 1
ATOM 1292 N N . GLY A 1 173 ? 1.672 -18.335 1.376 1.00 98.38 173 GLY A N 1
ATOM 1293 C CA . GLY A 1 173 ? 2.542 -18.811 2.456 1.00 98.38 173 GLY A CA 1
ATOM 1294 C C . GLY A 1 173 ? 3.044 -17.665 3.346 1.00 98.38 173 GLY A C 1
ATOM 1295 O O . GLY A 1 173 ? 2.682 -17.622 4.527 1.00 98.38 173 GLY A O 1
ATOM 1296 N N . PRO A 1 174 ? 3.813 -16.701 2.795 1.00 98.38 174 PRO A N 1
ATOM 1297 C CA . PRO A 1 174 ? 4.227 -15.499 3.520 1.00 98.38 174 PRO A CA 1
ATOM 1298 C C . PRO A 1 174 ? 3.047 -14.709 4.099 1.00 98.38 174 PRO A C 1
ATOM 1300 O O . PRO A 1 174 ? 3.104 -14.279 5.251 1.00 98.38 174 PRO A O 1
ATOM 1303 N N . TRP A 1 175 ? 1.956 -14.554 3.339 1.00 98.62 175 TRP A N 1
ATOM 1304 C CA . TRP A 1 175 ? 0.755 -13.847 3.791 1.00 98.62 175 TRP A CA 1
ATOM 1305 C C . TRP A 1 175 ? 0.142 -14.483 5.041 1.00 98.62 175 TRP A C 1
ATOM 1307 O O . TRP A 1 175 ? -0.129 -13.784 6.020 1.00 98.62 175 TRP A O 1
ATOM 1317 N N . LEU A 1 176 ? -0.066 -15.804 5.021 1.00 98.62 176 LEU A N 1
ATOM 1318 C CA . LEU A 1 176 ? -0.683 -16.536 6.123 1.00 98.62 176 LEU A CA 1
ATOM 1319 C C . LEU A 1 176 ? 0.218 -16.521 7.354 1.00 98.62 176 LEU A C 1
ATOM 1321 O O . LEU A 1 176 ? -0.270 -16.317 8.463 1.00 98.62 176 LEU A O 1
ATOM 1325 N N . PHE A 1 177 ? 1.525 -16.702 7.162 1.00 98.75 177 PHE A N 1
ATOM 1326 C CA . PHE A 1 177 ? 2.489 -16.681 8.254 1.00 98.75 177 PHE A CA 1
ATOM 1327 C C . PHE A 1 177 ? 2.510 -15.323 8.967 1.00 98.75 177 PHE A C 1
ATOM 1329 O O . PHE A 1 177 ? 2.364 -15.271 10.190 1.00 98.75 177 PHE A O 1
ATOM 1336 N N . VAL A 1 178 ? 2.634 -14.221 8.220 1.00 98.69 178 VAL A N 1
ATOM 1337 C CA . VAL A 1 178 ? 2.710 -12.873 8.802 1.00 98.69 178 VAL A CA 1
ATOM 1338 C C . VAL A 1 178 ? 1.387 -12.479 9.449 1.00 98.69 178 VAL A C 1
ATOM 1340 O O . VAL A 1 178 ? 1.372 -12.138 10.632 1.00 98.69 178 VAL A O 1
ATOM 1343 N N . ASN A 1 179 ? 0.263 -12.584 8.732 1.00 98.69 179 ASN A N 1
ATOM 1344 C CA . ASN A 1 179 ? -1.039 -12.217 9.292 1.00 98.69 179 ASN A CA 1
ATOM 1345 C C . ASN A 1 179 ? -1.432 -13.133 10.458 1.00 98.69 179 ASN A C 1
ATOM 1347 O O . ASN A 1 179 ? -1.902 -12.643 11.480 1.00 98.69 179 ASN A O 1
ATOM 1351 N N . GLY A 1 180 ? -1.190 -14.443 10.359 1.00 98.62 180 GLY A N 1
ATOM 1352 C CA . GLY A 1 180 ? -1.464 -15.396 11.435 1.00 98.62 180 GLY A CA 1
ATOM 1353 C C . GLY A 1 180 ? -0.649 -15.109 12.697 1.00 98.62 180 GLY A C 1
ATOM 1354 O O . GLY A 1 180 ? -1.203 -15.082 13.797 1.00 98.62 180 GLY A O 1
ATOM 1355 N N . THR A 1 181 ? 0.645 -14.812 12.544 1.00 98.69 181 THR A N 1
ATOM 1356 C CA . THR A 1 181 ? 1.517 -14.452 13.672 1.00 98.69 181 THR A CA 1
ATOM 1357 C C . THR A 1 181 ? 1.085 -13.133 14.307 1.00 98.69 181 THR A C 1
ATOM 1359 O O . THR A 1 181 ? 0.966 -13.050 15.528 1.00 98.69 181 THR A O 1
ATOM 1362 N N . LEU A 1 182 ? 0.782 -12.110 13.502 1.00 98.62 182 LEU A N 1
ATOM 1363 C CA . LEU A 1 182 ? 0.309 -10.821 14.010 1.00 98.62 182 LEU A CA 1
ATOM 1364 C C . LEU A 1 182 ? -1.053 -10.931 14.702 1.00 98.62 182 LEU A C 1
ATOM 1366 O O . LEU A 1 182 ? -1.241 -10.305 15.739 1.00 98.62 182 LEU A O 1
ATOM 1370 N N . LEU A 1 183 ? -1.980 -11.742 14.187 1.00 98.69 183 LEU A N 1
ATOM 1371 C CA . LEU A 1 183 ? -3.273 -12.006 14.829 1.00 98.69 183 LEU A CA 1
ATOM 1372 C C . LEU A 1 183 ? -3.108 -12.724 16.171 1.00 98.69 183 LEU A C 1
ATOM 1374 O O . LEU A 1 183 ? -3.803 -12.393 17.134 1.00 98.69 183 LEU A O 1
ATOM 1378 N N . LEU A 1 184 ? -2.176 -13.677 16.257 1.00 98.31 184 LEU A N 1
ATOM 1379 C CA . LEU A 1 184 ? -1.844 -14.347 17.510 1.00 98.31 184 LEU A CA 1
ATOM 1380 C C . LEU A 1 184 ? -1.255 -13.356 18.522 1.00 98.31 184 LEU A C 1
ATOM 1382 O O . LEU A 1 184 ? -1.765 -13.252 19.637 1.00 98.31 184 LEU A O 1
ATOM 1386 N N . LEU A 1 185 ? -0.227 -12.596 18.128 1.00 98.25 185 LEU A N 1
ATOM 1387 C CA . LEU A 1 185 ? 0.397 -11.575 18.976 1.00 98.25 185 LEU A CA 1
ATOM 1388 C C . LEU A 1 185 ? -0.622 -10.528 19.432 1.00 98.25 185 LEU A C 1
ATOM 1390 O O . LEU A 1 185 ? -0.680 -10.206 20.618 1.00 98.25 185 LEU A O 1
ATOM 1394 N N . PHE A 1 186 ? -1.463 -10.055 18.511 1.00 98.44 186 PHE A N 1
ATOM 1395 C CA . PHE A 1 186 ? -2.567 -9.150 18.799 1.00 98.44 186 PHE A CA 1
ATOM 1396 C C . PHE A 1 186 ? -3.473 -9.723 19.884 1.00 98.44 186 PHE A C 1
ATOM 1398 O O . PHE A 1 186 ? -3.693 -9.071 20.898 1.00 98.44 186 PHE A O 1
ATOM 1405 N N . ASN A 1 187 ? -3.979 -10.943 19.696 1.00 97.94 187 ASN A N 1
ATOM 1406 C CA . ASN A 1 187 ? -4.937 -11.546 20.614 1.00 97.94 187 ASN A CA 1
ATOM 1407 C C . ASN A 1 187 ? -4.331 -11.752 22.013 1.00 97.94 187 ASN A C 1
ATOM 1409 O O . ASN A 1 187 ? -5.002 -11.501 23.010 1.00 97.94 187 ASN A O 1
ATOM 1413 N N . LEU A 1 188 ? -3.056 -12.149 22.101 1.00 97.75 188 LEU A N 1
ATOM 1414 C CA . LEU A 1 188 ? -2.349 -12.303 23.377 1.00 97.75 188 LEU A CA 1
ATOM 1415 C C . LEU A 1 188 ? -2.169 -10.961 24.102 1.00 97.75 188 LEU A C 1
ATOM 1417 O O . LEU A 1 188 ? -2.472 -10.853 25.293 1.00 97.75 188 LEU A O 1
ATOM 1421 N N . ILE A 1 189 ? -1.710 -9.931 23.386 1.00 97.38 189 ILE A N 1
ATOM 1422 C CA . ILE A 1 189 ? -1.522 -8.583 23.940 1.00 97.38 189 ILE A CA 1
ATOM 1423 C C . ILE A 1 189 ? -2.872 -7.981 24.344 1.00 97.38 189 ILE A C 1
ATOM 1425 O O . ILE A 1 189 ? -2.996 -7.422 25.433 1.00 97.38 189 ILE A O 1
ATOM 1429 N N . ASP A 1 190 ? -3.896 -8.129 23.504 1.00 96.81 190 ASP A N 1
ATOM 1430 C CA . ASP A 1 190 ? -5.220 -7.571 23.753 1.00 96.81 190 ASP A CA 1
ATOM 1431 C C . ASP A 1 190 ? -5.893 -8.224 24.964 1.00 96.81 190 ASP A C 1
ATOM 1433 O O . ASP A 1 190 ? -6.430 -7.527 25.824 1.00 96.81 190 ASP A O 1
ATOM 1437 N N . GLN A 1 191 ? -5.793 -9.551 25.098 1.00 95.62 191 GLN A N 1
ATOM 1438 C CA . GLN A 1 191 ? -6.252 -10.259 26.295 1.00 95.62 191 GLN A CA 1
ATOM 1439 C C . GLN A 1 191 ? -5.531 -9.779 27.553 1.00 95.62 191 GLN A C 1
ATOM 1441 O O . GLN A 1 191 ? -6.177 -9.533 28.572 1.00 95.62 191 GLN A O 1
ATOM 1446 N N . PHE A 1 192 ? -4.206 -9.625 27.501 1.00 95.75 192 PHE A N 1
ATOM 1447 C CA . PHE A 1 192 ? -3.437 -9.141 28.644 1.00 95.75 192 PHE A CA 1
ATOM 1448 C C . PHE A 1 192 ? -3.889 -7.740 29.084 1.00 95.75 192 PHE A C 1
ATOM 1450 O O . PHE A 1 192 ? -4.116 -7.513 30.275 1.00 95.75 192 PHE A O 1
ATOM 1457 N N . LEU A 1 193 ? -4.062 -6.817 28.134 1.00 94.56 193 LEU A N 1
ATOM 1458 C CA . LEU A 1 193 ? -4.465 -5.438 28.414 1.00 94.56 193 LEU A CA 1
ATOM 1459 C C . LEU A 1 193 ? -5.900 -5.349 28.946 1.00 94.56 193 LEU A C 1
ATOM 1461 O O . LEU A 1 193 ? -6.119 -4.696 29.965 1.00 94.56 193 LEU A O 1
ATOM 1465 N N . VAL A 1 194 ? -6.855 -6.065 28.344 1.00 92.62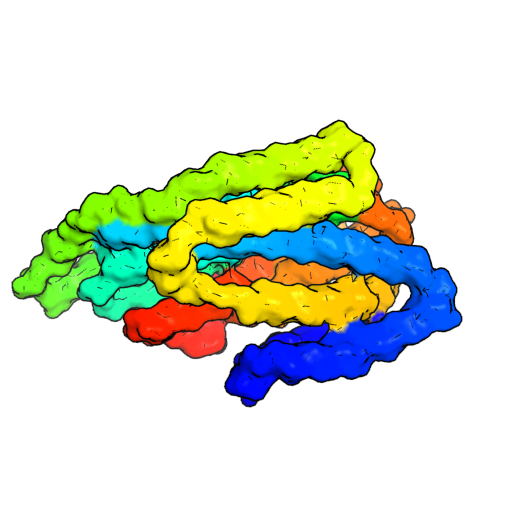 194 VAL A N 1
ATOM 1466 C CA . VAL A 1 194 ? -8.248 -6.096 28.827 1.00 92.62 194 VAL A CA 1
ATOM 1467 C C . VAL A 1 194 ? -8.343 -6.703 30.219 1.00 92.62 194 VAL A C 1
ATOM 1469 O O . VAL A 1 194 ? -8.991 -6.136 31.093 1.00 92.62 194 VAL A O 1
ATOM 1472 N N . ASN A 1 195 ? -7.658 -7.822 30.464 1.00 91.25 195 ASN A N 1
ATOM 1473 C CA . ASN A 1 195 ? -7.659 -8.459 31.780 1.00 91.25 195 ASN A CA 1
ATOM 1474 C C . ASN A 1 195 ? -7.037 -7.554 32.849 1.00 91.25 195 ASN A C 1
ATOM 1476 O O . ASN A 1 195 ? -7.449 -7.587 34.010 1.00 91.25 195 ASN A O 1
ATOM 1480 N N . ARG A 1 196 ? -6.039 -6.745 32.478 1.00 90.69 196 ARG A N 1
ATOM 1481 C CA . ARG A 1 196 ? -5.459 -5.738 33.367 1.00 90.69 196 ARG A CA 1
ATOM 1482 C C . ARG A 1 196 ? -6.452 -4.610 33.656 1.00 90.69 196 ARG A C 1
ATOM 1484 O O . ARG A 1 196 ? -6.588 -4.247 34.820 1.00 90.69 196 ARG A O 1
ATOM 1491 N N . GLU A 1 197 ? -7.152 -4.096 32.645 1.00 89.38 197 GLU A N 1
ATOM 1492 C CA . GLU A 1 197 ? -8.190 -3.066 32.811 1.00 89.38 197 GLU A CA 1
ATOM 1493 C C . GLU A 1 197 ? -9.331 -3.538 33.720 1.00 89.38 197 GLU A C 1
ATOM 1495 O O . GLU A 1 197 ? -9.659 -2.853 34.687 1.00 89.38 197 GLU A O 1
ATOM 1500 N N . GLU A 1 198 ? -9.863 -4.739 33.474 1.00 86.69 198 GLU A N 1
ATOM 1501 C CA . GLU A 1 198 ? -10.934 -5.347 34.275 1.00 86.69 198 GLU A CA 1
ATOM 1502 C C . GLU A 1 198 ? -10.519 -5.512 35.745 1.00 86.69 198 GLU A C 1
ATOM 1504 O O . GLU A 1 198 ? -11.289 -5.250 36.667 1.00 86.69 198 GLU A O 1
ATOM 1509 N N . ARG A 1 199 ? -9.266 -5.916 36.000 1.00 86.12 199 ARG A N 1
ATOM 1510 C CA . ARG A 1 199 ? -8.744 -6.060 37.369 1.00 86.12 199 ARG A CA 1
ATOM 1511 C C . ARG A 1 199 ? -8.598 -4.725 38.089 1.00 86.12 199 ARG A C 1
ATOM 1513 O O . ARG A 1 199 ? -8.766 -4.697 39.306 1.00 86.12 199 ARG A O 1
ATOM 1520 N N . SER A 1 200 ? -8.260 -3.658 37.370 1.00 83.25 200 SER A N 1
ATOM 1521 C CA . SER A 1 200 ? -8.096 -2.322 37.945 1.00 83.25 200 SER A CA 1
ATOM 1522 C C . SER A 1 200 ? -9.424 -1.647 38.289 1.00 83.25 200 SER A C 1
ATOM 1524 O O . SER A 1 200 ? -9.419 -0.754 39.130 1.00 83.25 200 SER A O 1
ATOM 1526 N N . ASP A 1 201 ? -10.539 -2.055 37.674 1.00 77.19 201 ASP A N 1
ATOM 1527 C CA . ASP A 1 201 ? -11.850 -1.432 37.892 1.00 77.19 201 ASP A CA 1
ATOM 1528 C C . ASP A 1 201 ? -13.015 -2.438 37.825 1.00 77.19 201 ASP A C 1
ATOM 1530 O O . ASP A 1 201 ? -13.945 -2.321 37.021 1.00 77.19 201 ASP A O 1
ATOM 1534 N N . ARG A 1 202 ? -12.965 -3.449 38.705 1.00 71.06 202 ARG A N 1
ATOM 1535 C CA . ARG A 1 202 ? -13.943 -4.557 38.767 1.00 71.06 202 ARG A CA 1
ATOM 1536 C C . ARG A 1 202 ? -15.395 -4.113 38.962 1.00 71.06 202 ARG A C 1
ATOM 1538 O O . ARG A 1 202 ? -16.303 -4.884 38.678 1.00 71.06 202 ARG A O 1
ATOM 1545 N N . ALA A 1 203 ? -15.625 -2.901 39.467 1.00 67.94 203 ALA A N 1
ATOM 1546 C CA . ALA A 1 203 ? -16.967 -2.378 39.705 1.00 67.94 203 ALA A CA 1
ATOM 1547 C C . ALA A 1 203 ? -17.721 -2.057 38.402 1.00 67.94 203 ALA A C 1
ATOM 1549 O O . ALA A 1 203 ? -18.946 -1.964 38.413 1.00 67.94 203 ALA A O 1
ATOM 1550 N N . THR A 1 204 ? -17.006 -1.888 37.285 1.00 68.88 204 THR A N 1
ATOM 1551 C CA . THR A 1 204 ? -17.601 -1.486 36.002 1.00 68.88 204 THR A CA 1
ATOM 1552 C C . THR A 1 204 ? -18.097 -2.651 35.140 1.00 68.88 204 THR A C 1
ATOM 1554 O O . THR A 1 204 ? -18.936 -2.414 34.269 1.00 68.88 204 THR A O 1
ATOM 1557 N N . GLY A 1 205 ? -17.621 -3.884 35.366 1.00 77.19 205 GLY A N 1
ATOM 1558 C CA . GLY A 1 205 ? -17.966 -5.053 34.545 1.00 77.19 205 GLY A CA 1
ATOM 1559 C C . GLY A 1 205 ? -17.652 -4.829 33.062 1.00 77.19 205 GLY A C 1
ATOM 1560 O O . GLY A 1 205 ? -18.537 -4.937 32.211 1.00 77.19 205 GLY A O 1
ATOM 1561 N N . LEU A 1 206 ? -16.417 -4.429 32.740 1.00 81.00 206 LEU A N 1
ATOM 1562 C CA . LEU A 1 206 ? -16.032 -4.006 31.387 1.00 81.00 206 LEU A CA 1
ATOM 1563 C C . LEU A 1 206 ? -16.292 -5.122 30.362 1.00 81.00 206 LEU A C 1
ATOM 1565 O O . LEU A 1 206 ? -16.787 -4.836 29.273 1.00 81.00 206 LEU A O 1
ATOM 1569 N N . MET A 1 207 ? -16.040 -6.384 30.706 1.00 80.31 207 MET A N 1
ATOM 1570 C CA . MET A 1 207 ? -16.309 -7.515 29.815 1.00 80.31 207 MET A CA 1
ATOM 1571 C C . MET A 1 207 ? -17.786 -7.611 29.399 1.00 80.31 207 MET A C 1
ATOM 1573 O O . MET A 1 207 ? -18.070 -7.763 28.209 1.00 80.31 207 MET A O 1
ATOM 1577 N N . ASP A 1 208 ? -18.724 -7.435 30.332 1.00 78.62 208 ASP A N 1
ATOM 1578 C CA . ASP A 1 208 ? -20.165 -7.447 30.033 1.00 78.62 208 ASP A CA 1
ATOM 1579 C C . ASP A 1 208 ? -20.538 -6.303 29.082 1.00 78.62 208 ASP A C 1
ATOM 1581 O O . ASP A 1 208 ? -21.321 -6.467 28.142 1.00 78.62 208 ASP A O 1
ATOM 1585 N N . GLN A 1 209 ? -19.901 -5.143 29.260 1.00 79.88 209 GLN A N 1
ATOM 1586 C CA . GLN A 1 209 ? -20.076 -3.999 28.371 1.00 79.88 209 GLN A CA 1
ATOM 1587 C C . GLN A 1 209 ? -19.489 -4.222 26.971 1.00 79.88 209 GLN A C 1
ATOM 1589 O O . GLN A 1 209 ? -20.001 -3.652 26.008 1.00 79.88 209 GLN A O 1
ATOM 1594 N N . LEU A 1 210 ? -18.420 -5.015 26.845 1.00 81.12 210 LEU A N 1
ATOM 1595 C CA . LEU A 1 210 ? -17.776 -5.330 25.566 1.00 81.12 210 LEU A CA 1
ATOM 1596 C C . LEU A 1 210 ? -18.509 -6.427 24.788 1.00 81.12 210 LEU A C 1
ATOM 1598 O O . LEU A 1 210 ? -18.420 -6.453 23.561 1.00 81.12 210 LEU A O 1
ATOM 1602 N N . ILE A 1 211 ? -19.228 -7.320 25.471 1.00 82.25 211 ILE A N 1
ATOM 1603 C CA . ILE A 1 211 ? -20.077 -8.346 24.842 1.00 82.25 211 ILE A CA 1
ATOM 1604 C C . ILE A 1 211 ? -21.330 -7.713 24.217 1.00 82.25 211 ILE A C 1
ATOM 1606 O O . ILE A 1 211 ? -21.843 -8.205 23.202 1.00 82.25 211 ILE A O 1
ATOM 1610 N N . ALA A 1 212 ? -21.810 -6.606 24.793 1.00 77.44 212 ALA A N 1
ATOM 1611 C CA . ALA A 1 212 ? -22.939 -5.859 24.260 1.00 77.44 212 ALA A CA 1
ATOM 1612 C C . ALA A 1 212 ? -22.645 -5.377 22.828 1.00 77.44 212 ALA A C 1
ATOM 1614 O O . ALA A 1 212 ? -21.754 -4.564 22.582 1.00 77.44 212 ALA A O 1
ATOM 1615 N N . HIS A 1 213 ? -23.429 -5.871 21.874 1.00 76.44 213 HIS A N 1
ATOM 1616 C CA . HIS A 1 213 ? -23.306 -5.546 20.458 1.00 76.44 213 HIS A CA 1
ATOM 1617 C C . HIS A 1 213 ? -24.636 -5.022 19.918 1.00 76.44 213 HIS A C 1
ATOM 1619 O O . HIS A 1 213 ? -25.710 -5.315 20.440 1.00 76.44 213 HIS A O 1
ATOM 1625 N N . GLN A 1 214 ? -24.556 -4.227 18.856 1.00 75.81 214 GLN A N 1
ATOM 1626 C CA . GLN A 1 214 ? -25.715 -3.784 18.092 1.00 75.81 214 GLN A CA 1
ATOM 1627 C C . GLN A 1 214 ? -25.737 -4.526 16.754 1.00 75.81 214 GLN A C 1
ATOM 1629 O O . GLN A 1 214 ? -24.670 -4.749 16.174 1.00 75.81 214 GLN A O 1
ATOM 1634 N N . PRO A 1 215 ? -26.922 -4.881 16.227 1.00 77.38 215 PRO A N 1
ATOM 1635 C CA . PRO A 1 215 ? -27.022 -5.613 14.973 1.00 77.38 215 PRO A CA 1
ATOM 1636 C C . PRO A 1 215 ? -26.329 -4.848 13.842 1.00 77.38 215 PRO A C 1
ATOM 1638 O O . PRO A 1 215 ? -26.601 -3.664 13.606 1.00 77.38 215 PRO A O 1
ATOM 1641 N N . LEU A 1 216 ? -25.431 -5.539 13.138 1.00 79.88 216 LEU A N 1
ATOM 1642 C CA . LEU A 1 216 ? -24.717 -4.971 12.004 1.00 79.88 216 LEU A CA 1
ATOM 1643 C C . LEU A 1 216 ? -25.683 -4.675 10.861 1.00 79.88 216 LEU A C 1
ATOM 1645 O O . LEU A 1 216 ? -26.414 -5.547 10.393 1.00 79.88 216 LEU A O 1
ATOM 1649 N N . HIS A 1 217 ? -25.633 -3.444 10.372 1.00 84.88 217 HIS A N 1
ATOM 1650 C CA . HIS A 1 217 ? -26.399 -3.010 9.214 1.00 84.88 217 HIS A CA 1
ATOM 1651 C C . HIS A 1 217 ? -25.441 -2.515 8.142 1.00 84.88 217 HIS A C 1
ATOM 1653 O O . HIS A 1 217 ? -24.773 -1.501 8.315 1.00 84.88 217 HIS A O 1
ATOM 1659 N N . VAL A 1 218 ? -25.389 -3.222 7.016 1.00 87.69 218 VAL A N 1
ATOM 1660 C CA . VAL A 1 218 ? -24.641 -2.770 5.840 1.00 87.69 218 VAL A CA 1
ATOM 1661 C C . VAL A 1 218 ? -25.562 -1.895 4.999 1.00 87.69 218 VAL A C 1
ATOM 1663 O O . VAL A 1 218 ? -26.516 -2.394 4.395 1.00 87.69 218 VAL A O 1
ATOM 1666 N N . ALA A 1 219 ? -25.295 -0.594 4.972 1.00 88.31 219 ALA A N 1
ATOM 1667 C CA . ALA A 1 219 ? -25.906 0.332 4.031 1.00 88.31 219 ALA A CA 1
ATOM 1668 C C . ALA A 1 219 ? -25.077 0.383 2.738 1.00 88.31 219 ALA A C 1
ATOM 1670 O O . ALA A 1 219 ? -23.880 0.100 2.736 1.00 88.31 219 ALA A O 1
ATOM 1671 N N . GLY A 1 220 ? -25.727 0.702 1.615 1.00 89.19 220 GLY A N 1
ATOM 1672 C CA . GLY A 1 220 ? -25.040 0.759 0.321 1.00 89.19 220 GLY A CA 1
ATOM 1673 C C . GLY A 1 220 ? -24.721 -0.607 -0.298 1.00 89.19 220 GLY A C 1
ATOM 1674 O O . GLY A 1 220 ? -23.824 -0.710 -1.124 1.00 89.19 220 GLY A O 1
ATOM 1675 N N . LYS A 1 221 ? -25.482 -1.662 0.036 1.00 91.50 221 LYS A N 1
ATOM 1676 C CA . LYS A 1 221 ? -25.295 -3.037 -0.489 1.00 91.50 221 LYS A CA 1
ATOM 1677 C C . LYS A 1 221 ? -25.219 -3.132 -2.022 1.00 91.50 221 LYS A C 1
ATOM 1679 O O . LYS A 1 221 ? -24.632 -4.076 -2.534 1.00 91.50 221 LYS A O 1
ATOM 1684 N N . ARG A 1 222 ? -25.771 -2.151 -2.749 1.00 92.38 222 ARG A N 1
ATOM 1685 C CA . ARG A 1 222 ? -25.663 -2.025 -4.217 1.00 92.38 222 ARG A CA 1
ATOM 1686 C C . ARG A 1 222 ? -24.216 -1.913 -4.710 1.00 92.38 222 ARG A C 1
ATOM 1688 O O . ARG A 1 222 ? -23.956 -2.244 -5.857 1.00 92.38 222 ARG A O 1
ATOM 1695 N N . ASN A 1 223 ? -23.286 -1.504 -3.852 1.00 92.25 223 ASN A N 1
ATOM 1696 C CA . ASN A 1 223 ? -21.864 -1.420 -4.172 1.00 92.25 223 ASN A CA 1
ATOM 1697 C C . ASN A 1 223 ? -21.140 -2.772 -4.120 1.00 92.25 223 ASN A C 1
ATOM 1699 O O . ASN A 1 223 ? -20.097 -2.912 -4.747 1.00 92.25 223 ASN A O 1
ATOM 1703 N N . LEU A 1 224 ? -21.700 -3.792 -3.456 1.00 91.19 224 LEU A N 1
ATOM 1704 C CA . LEU A 1 224 ? -21.119 -5.141 -3.433 1.00 91.19 224 LEU A CA 1
ATOM 1705 C C . LEU A 1 224 ? -21.041 -5.791 -4.831 1.00 91.19 224 LEU A C 1
ATOM 1707 O O . LEU A 1 224 ? -19.964 -6.262 -5.192 1.00 91.19 224 LEU A O 1
ATOM 1711 N N . PRO A 1 225 ? -22.104 -5.798 -5.664 1.00 94.12 225 PRO A N 1
ATOM 1712 C CA . PRO A 1 225 ? -21.979 -6.299 -7.033 1.00 94.12 225 PRO A CA 1
ATOM 1713 C C . PRO A 1 225 ? -21.091 -5.409 -7.918 1.00 94.12 225 PRO A C 1
ATOM 1715 O O . PRO A 1 225 ? -20.415 -5.928 -8.799 1.00 94.12 225 PRO A O 1
ATOM 1718 N N . LEU A 1 226 ? -21.035 -4.090 -7.682 1.00 94.62 226 LEU A N 1
ATOM 1719 C CA . LEU A 1 226 ? -20.134 -3.194 -8.426 1.00 94.62 226 LEU A CA 1
ATOM 1720 C C . LEU A 1 226 ? -18.662 -3.478 -8.117 1.00 94.62 226 LEU A C 1
ATOM 1722 O O . LEU A 1 226 ? -17.823 -3.449 -9.011 1.00 94.62 226 LEU A O 1
ATOM 1726 N N . LEU A 1 227 ? -18.353 -3.818 -6.869 1.00 91.44 227 LEU A N 1
ATOM 1727 C CA . LEU A 1 227 ? -17.032 -4.282 -6.478 1.00 91.44 227 LEU A CA 1
ATOM 1728 C C . LEU A 1 227 ? -16.663 -5.594 -7.187 1.00 91.44 227 LEU A C 1
ATOM 1730 O O . LEU A 1 227 ? -15.570 -5.708 -7.733 1.00 91.44 227 LEU A O 1
ATOM 1734 N N . ALA A 1 228 ? -17.586 -6.559 -7.247 1.00 91.81 228 ALA A N 1
ATOM 1735 C CA . ALA A 1 228 ? -17.373 -7.785 -8.017 1.00 91.81 228 ALA A CA 1
ATOM 1736 C C . ALA A 1 228 ? -17.146 -7.490 -9.514 1.00 91.81 228 ALA A C 1
ATOM 1738 O O . ALA A 1 228 ? -16.315 -8.137 -10.149 1.00 91.81 228 ALA A O 1
ATOM 1739 N N . ALA A 1 229 ? -17.816 -6.473 -10.067 1.00 95.25 229 ALA A N 1
ATOM 1740 C CA . ALA A 1 229 ? -17.589 -6.024 -11.438 1.00 95.25 229 ALA A CA 1
ATOM 1741 C C . ALA A 1 229 ? -16.178 -5.440 -11.648 1.00 95.25 229 ALA A C 1
ATOM 1743 O O . ALA A 1 229 ? -15.573 -5.710 -12.682 1.00 95.25 229 ALA A O 1
ATOM 1744 N N . VAL A 1 230 ? -15.614 -4.711 -10.675 1.00 94.00 230 VAL A N 1
ATOM 1745 C CA . VAL A 1 230 ? -14.207 -4.258 -10.730 1.00 94.00 230 VAL A CA 1
ATOM 1746 C C . VAL A 1 230 ? -13.254 -5.450 -10.824 1.00 94.00 230 VAL A C 1
ATOM 1748 O O . VAL A 1 230 ? -12.380 -5.469 -11.690 1.00 94.00 230 VAL A O 1
ATOM 1751 N N . VAL A 1 231 ? -13.455 -6.471 -9.983 1.00 91.44 231 VAL A N 1
ATOM 1752 C CA . VAL A 1 231 ? -12.656 -7.707 -10.028 1.00 91.44 231 VAL A CA 1
ATOM 1753 C C . VAL A 1 231 ? -12.785 -8.379 -11.398 1.00 91.44 231 VAL A C 1
ATOM 1755 O O . VAL A 1 231 ? -11.777 -8.749 -11.994 1.00 91.44 231 VAL A O 1
ATOM 1758 N N . ALA A 1 232 ? -14.003 -8.480 -11.937 1.00 93.44 232 ALA A N 1
ATOM 1759 C CA . ALA A 1 232 ? -14.244 -9.068 -13.253 1.00 93.44 232 ALA A CA 1
ATOM 1760 C C . ALA A 1 232 ? -13.519 -8.313 -14.381 1.00 93.44 232 ALA A C 1
ATOM 1762 O O . ALA A 1 232 ? -12.904 -8.950 -15.233 1.00 93.44 232 ALA A O 1
ATOM 1763 N N . VAL A 1 233 ? -13.522 -6.973 -14.369 1.00 95.06 233 VAL A N 1
ATOM 1764 C CA . VAL A 1 233 ? -12.781 -6.160 -15.353 1.00 95.06 233 VAL A CA 1
ATOM 1765 C C . VAL A 1 233 ? -11.286 -6.480 -15.317 1.00 95.06 233 VAL A C 1
ATOM 1767 O O . VAL A 1 233 ? -10.665 -6.637 -16.369 1.00 95.06 233 VAL A O 1
ATOM 1770 N N . LEU A 1 234 ? -10.705 -6.618 -14.124 1.00 92.25 234 LEU A N 1
ATOM 1771 C CA . LEU A 1 234 ? -9.284 -6.935 -13.977 1.00 92.25 234 LEU A CA 1
ATOM 1772 C C . LEU A 1 234 ? -8.950 -8.374 -14.374 1.00 92.25 234 LEU A C 1
ATOM 1774 O O . LEU A 1 234 ? -7.928 -8.595 -15.019 1.00 92.25 234 LEU A O 1
ATOM 1778 N N . LEU A 1 235 ? -9.818 -9.337 -14.061 1.00 90.50 235 LEU A N 1
ATOM 1779 C CA . LEU A 1 235 ? -9.662 -10.719 -14.519 1.00 90.50 235 LEU A CA 1
ATOM 1780 C C . LEU A 1 235 ? -9.690 -10.808 -16.047 1.00 90.50 235 LEU A C 1
ATOM 1782 O O . LEU A 1 235 ? -8.837 -11.470 -16.635 1.00 90.50 235 LEU A O 1
ATOM 1786 N N . VAL A 1 236 ? -10.614 -10.098 -16.703 1.00 93.19 236 VAL A N 1
ATOM 1787 C CA . VAL A 1 236 ? -10.674 -10.028 -18.171 1.00 93.19 236 VAL A CA 1
ATOM 1788 C C . VAL A 1 236 ? -9.418 -9.356 -18.731 1.00 93.19 236 VAL A C 1
ATOM 1790 O O . VAL A 1 236 ? -8.814 -9.892 -19.655 1.00 93.19 236 VAL A O 1
ATOM 1793 N N . LYS A 1 237 ? -8.961 -8.241 -18.139 1.00 90.94 237 LYS A N 1
ATOM 1794 C CA . LYS A 1 237 ? -7.699 -7.575 -18.520 1.00 90.94 237 LYS A CA 1
ATOM 1795 C C . LYS A 1 237 ? -6.481 -8.495 -18.367 1.00 90.94 237 LYS A C 1
ATOM 1797 O O . LYS A 1 237 ? -5.543 -8.388 -19.147 1.00 90.94 237 LYS A O 1
ATOM 1802 N N . GLY A 1 238 ? -6.481 -9.372 -17.364 1.00 86.12 238 GLY A N 1
ATOM 1803 C CA . GLY A 1 238 ? -5.372 -10.284 -17.082 1.00 86.12 238 GLY A CA 1
ATOM 1804 C C . GLY A 1 238 ? -5.341 -11.534 -17.957 1.00 86.12 238 GLY A C 1
ATOM 1805 O O . GLY A 1 238 ? -4.280 -12.120 -18.136 1.00 86.12 238 GLY A O 1
ATOM 1806 N N . THR A 1 239 ? -6.489 -11.945 -18.497 1.00 85.62 239 THR A N 1
ATOM 1807 C CA . THR A 1 239 ? -6.638 -13.186 -19.280 1.00 85.62 239 THR A CA 1
ATOM 1808 C C . THR A 1 239 ? -6.749 -12.939 -20.780 1.00 85.62 239 THR A C 1
ATOM 1810 O O . THR A 1 239 ? -6.402 -13.810 -21.576 1.00 85.62 239 THR A O 1
ATOM 1813 N N . HIS A 1 240 ? -7.195 -11.748 -21.181 1.00 88.44 240 HIS A N 1
ATOM 1814 C CA . HIS A 1 240 ? -7.379 -11.365 -22.573 1.00 88.44 240 HIS A CA 1
ATOM 1815 C C . HIS A 1 240 ? -6.574 -10.103 -22.913 1.00 88.44 240 HIS A C 1
ATOM 1817 O O . HIS A 1 240 ? -6.424 -9.216 -22.071 1.00 88.44 240 HIS A O 1
ATOM 1823 N N . PRO A 1 241 ? -6.089 -9.964 -24.161 1.00 85.62 241 PRO A N 1
ATOM 1824 C CA . PRO A 1 241 ? -5.419 -8.753 -24.618 1.00 85.62 241 PRO A CA 1
ATOM 1825 C C . PRO A 1 241 ? -6.450 -7.635 -24.828 1.00 85.62 241 PRO A C 1
ATOM 1827 O O . PRO A 1 241 ? -6.939 -7.411 -25.933 1.00 85.62 241 PRO A O 1
ATOM 1830 N N . VAL A 1 242 ? -6.812 -6.942 -23.749 1.00 90.50 242 VAL A N 1
ATOM 1831 C CA . VAL A 1 242 ? -7.724 -5.795 -23.803 1.00 90.50 242 VAL A CA 1
ATOM 1832 C C . VAL A 1 242 ? -6.915 -4.516 -24.059 1.00 90.50 242 VAL A C 1
ATOM 1834 O O . VAL A 1 242 ? -5.945 -4.269 -23.338 1.00 90.50 242 VAL A O 1
ATOM 1837 N N . PRO A 1 243 ? -7.280 -3.689 -25.058 1.00 92.12 243 PRO A N 1
ATOM 1838 C CA . PRO A 1 243 ? -6.555 -2.457 -25.346 1.00 92.12 243 PRO A CA 1
ATOM 1839 C C . PRO A 1 243 ? -6.701 -1.435 -24.212 1.00 92.12 243 PRO A C 1
ATOM 1841 O O . PRO A 1 243 ? -7.737 -1.362 -23.544 1.00 92.12 243 PRO A O 1
ATOM 1844 N N . PHE A 1 244 ? -5.662 -0.616 -24.034 1.00 92.38 244 PHE A N 1
ATOM 1845 C CA . PHE A 1 244 ? -5.685 0.525 -23.119 1.00 92.38 244 PHE A CA 1
ATOM 1846 C C . PHE A 1 244 ? -6.882 1.442 -23.414 1.00 92.38 244 PHE A C 1
ATOM 1848 O O . PHE A 1 244 ? -7.230 1.684 -24.569 1.00 92.38 244 PHE A O 1
ATOM 1855 N N . GLY A 1 245 ? -7.516 1.944 -22.357 1.00 94.38 245 GLY A N 1
ATOM 1856 C CA . GLY A 1 245 ? -8.695 2.799 -22.407 1.00 94.38 245 GLY A CA 1
ATOM 1857 C C . GLY A 1 245 ? -10.001 2.041 -22.176 1.00 94.38 245 GLY A C 1
ATOM 1858 O O . GLY A 1 245 ? -10.926 2.614 -21.604 1.00 94.38 245 GLY A O 1
ATOM 1859 N N . VAL A 1 246 ? -10.094 0.756 -22.548 1.00 96.00 246 VAL A N 1
ATOM 1860 C CA . VAL A 1 246 ? -11.325 -0.035 -22.352 1.00 96.00 246 VAL A CA 1
ATOM 1861 C C . VAL A 1 246 ? -11.530 -0.421 -20.879 1.00 96.00 246 VAL A C 1
ATOM 1863 O O . VAL A 1 246 ? -12.591 -0.091 -20.338 1.00 96.00 246 VAL A O 1
ATOM 1866 N N . PRO A 1 247 ? -10.563 -1.055 -20.180 1.00 95.75 247 PRO A N 1
ATOM 1867 C CA . PRO A 1 247 ? -10.701 -1.336 -18.751 1.00 95.75 247 PRO A CA 1
ATOM 1868 C C . PRO A 1 247 ? -10.853 -0.056 -17.931 1.00 95.75 247 PRO A C 1
ATOM 1870 O O . PRO A 1 247 ? -11.660 -0.004 -17.009 1.00 95.75 247 PRO A O 1
ATOM 1873 N N . GLU A 1 248 ? -10.118 0.996 -18.286 1.00 96.94 248 GLU A N 1
ATOM 1874 C CA . GLU A 1 248 ? -10.126 2.275 -17.578 1.00 96.94 248 GLU A CA 1
ATOM 1875 C C . GLU A 1 248 ? -11.488 2.972 -17.699 1.00 96.94 248 GLU A C 1
ATOM 1877 O O . GLU A 1 248 ? -12.049 3.410 -16.692 1.00 96.94 248 GLU A O 1
ATOM 1882 N N . ALA A 1 249 ? -12.084 2.986 -18.897 1.00 97.62 249 ALA A N 1
ATOM 1883 C CA . ALA A 1 249 ? -13.441 3.486 -19.101 1.00 97.62 249 ALA A CA 1
ATOM 1884 C C . ALA A 1 249 ? -14.487 2.642 -18.355 1.00 97.62 249 ALA A C 1
ATOM 1886 O O . ALA A 1 249 ? -15.407 3.202 -17.758 1.00 97.62 249 ALA A O 1
ATOM 1887 N N . ALA A 1 250 ? -14.339 1.312 -18.340 1.00 97.75 250 ALA A N 1
ATOM 1888 C CA . ALA A 1 250 ? -15.231 0.427 -17.594 1.00 97.75 250 ALA A CA 1
ATOM 1889 C C . ALA A 1 250 ? -15.161 0.695 -16.080 1.00 97.75 250 ALA A C 1
ATOM 1891 O O . ALA A 1 250 ? -16.196 0.859 -15.437 1.00 97.75 250 ALA A O 1
ATOM 1892 N N . LEU A 1 251 ? -13.956 0.817 -15.516 1.00 97.38 251 LEU A N 1
ATOM 1893 C CA . LEU A 1 251 ? -13.745 1.167 -14.107 1.00 97.38 251 LEU A CA 1
ATOM 1894 C C . LEU A 1 251 ? -14.330 2.546 -13.778 1.00 97.38 251 LEU A C 1
ATOM 1896 O O . LEU A 1 251 ? -15.037 2.691 -12.779 1.00 97.38 251 LEU A O 1
ATOM 1900 N N . GLY A 1 252 ? -14.112 3.536 -14.648 1.00 97.38 252 GLY A N 1
ATOM 1901 C CA . GLY A 1 252 ? -14.712 4.864 -14.524 1.00 97.38 252 GLY A CA 1
ATOM 1902 C C . GLY A 1 252 ? -16.243 4.822 -14.534 1.00 97.38 252 GLY A C 1
ATOM 1903 O O . GLY A 1 252 ? -16.883 5.448 -13.689 1.00 97.38 252 GLY A O 1
ATOM 1904 N N . ALA A 1 253 ? -16.843 4.032 -15.429 1.00 97.88 253 ALA A N 1
ATOM 1905 C CA . ALA A 1 253 ? -18.290 3.847 -15.508 1.00 97.88 253 ALA A CA 1
ATOM 1906 C C . ALA A 1 253 ? -18.859 3.154 -14.260 1.00 97.88 253 ALA A C 1
ATOM 1908 O O . ALA A 1 253 ? -19.884 3.590 -13.736 1.00 97.88 253 ALA A O 1
ATOM 1909 N N . ILE A 1 254 ? -18.184 2.121 -13.742 1.00 97.50 254 ILE A N 1
ATOM 1910 C CA . ILE A 1 254 ? -18.577 1.433 -12.504 1.00 97.50 254 ILE A CA 1
ATOM 1911 C C . ILE A 1 254 ? -18.503 2.396 -11.311 1.00 97.50 254 ILE A C 1
ATOM 1913 O O . ILE A 1 254 ? -19.449 2.473 -10.524 1.00 97.50 254 ILE A O 1
ATOM 1917 N N . GLY A 1 255 ? -17.417 3.167 -11.190 1.00 96.62 255 GLY A N 1
ATOM 1918 C CA . GLY A 1 255 ? -17.265 4.184 -10.147 1.00 96.62 255 GLY A CA 1
ATOM 1919 C C . GLY A 1 255 ? -18.346 5.266 -10.233 1.00 96.62 255 GLY A C 1
ATOM 1920 O O . GLY A 1 255 ? -18.986 5.595 -9.234 1.00 96.62 255 GLY A O 1
ATOM 1921 N N . TYR A 1 256 ? -18.628 5.766 -11.437 1.00 96.75 256 TYR A N 1
ATOM 1922 C CA . TYR A 1 256 ? -19.708 6.725 -11.669 1.00 96.75 256 TYR A CA 1
ATOM 1923 C C . TYR A 1 256 ? -21.081 6.152 -11.287 1.00 96.75 256 TYR A C 1
ATOM 1925 O O . TYR A 1 256 ? -21.871 6.818 -10.611 1.00 96.75 256 TYR A O 1
ATOM 1933 N N . LEU A 1 257 ? -21.358 4.904 -11.671 1.00 96.94 257 LEU A N 1
ATOM 1934 C CA . LEU A 1 257 ? -22.601 4.219 -11.338 1.00 96.94 257 LEU A CA 1
ATOM 1935 C C . LEU A 1 257 ? -22.749 4.034 -9.822 1.00 96.94 257 LEU A C 1
ATOM 1937 O O . LEU A 1 257 ? -23.818 4.315 -9.286 1.00 96.94 257 LEU A O 1
ATOM 1941 N N . SER A 1 258 ? -21.677 3.648 -9.124 1.00 96.38 258 SER A N 1
ATOM 1942 C CA . SER A 1 258 ? -21.633 3.591 -7.657 1.00 96.38 258 SER A CA 1
ATOM 1943 C C . SER A 1 258 ? -22.030 4.931 -7.036 1.00 96.38 258 SER A C 1
ATOM 1945 O O . SER A 1 258 ? -22.977 4.993 -6.245 1.00 96.38 258 SER A O 1
ATOM 1947 N N . TYR A 1 259 ? -21.381 6.021 -7.456 1.00 95.62 259 TYR A N 1
ATOM 1948 C CA . TYR A 1 259 ? -21.657 7.354 -6.927 1.00 95.62 259 TYR A CA 1
ATOM 1949 C C . TYR A 1 259 ? -23.115 7.782 -7.150 1.00 95.62 259 TYR A C 1
ATOM 1951 O O . TYR A 1 259 ? -23.728 8.397 -6.278 1.00 95.62 259 TYR A O 1
ATOM 1959 N N . ARG A 1 260 ? -23.692 7.433 -8.307 1.00 96.19 260 ARG A N 1
ATOM 1960 C CA . ARG A 1 260 ? -25.077 7.773 -8.670 1.00 96.19 260 ARG A CA 1
ATOM 1961 C C . ARG A 1 260 ? -26.121 6.918 -7.953 1.00 96.19 260 ARG A C 1
ATOM 1963 O O . ARG A 1 260 ? -27.178 7.436 -7.600 1.00 96.19 260 ARG A O 1
ATOM 1970 N N . LEU A 1 261 ? -25.861 5.624 -7.769 1.00 94.25 261 LEU A N 1
ATOM 1971 C CA . LEU A 1 261 ? -26.807 4.686 -7.153 1.00 94.25 261 LEU A CA 1
ATOM 1972 C C . LEU A 1 261 ? -26.794 4.728 -5.621 1.00 94.25 261 LEU A C 1
ATOM 1974 O O . LEU A 1 261 ? -27.755 4.259 -4.995 1.00 94.25 261 LEU A O 1
ATOM 1978 N N . THR A 1 262 ? -25.716 5.242 -5.027 1.00 94.25 262 THR A N 1
ATOM 1979 C CA . THR A 1 262 ? -25.537 5.311 -3.576 1.00 94.25 262 THR A CA 1
ATOM 1980 C C . THR A 1 262 ? -26.310 6.494 -2.980 1.00 94.25 262 THR A C 1
ATOM 1982 O O . THR A 1 262 ? -26.114 7.635 -3.402 1.00 94.25 262 THR A O 1
ATOM 1985 N N . PRO A 1 263 ? -27.182 6.271 -1.976 1.00 93.38 263 PRO A N 1
ATOM 1986 C CA . PRO A 1 263 ? -27.874 7.361 -1.294 1.00 93.38 263 PRO A CA 1
ATOM 1987 C C . PRO A 1 263 ? -26.896 8.327 -0.613 1.00 93.38 263 PRO A C 1
ATOM 1989 O O . PRO A 1 263 ? -25.957 7.887 0.049 1.00 93.38 263 PRO A O 1
ATOM 1992 N N . ARG A 1 264 ? -27.168 9.640 -0.678 1.00 90.06 264 ARG A N 1
ATOM 1993 C CA . ARG A 1 264 ? -26.325 10.678 -0.047 1.00 90.06 264 ARG A CA 1
ATOM 1994 C C . ARG A 1 264 ? -26.069 10.428 1.439 1.00 90.06 264 ARG A C 1
ATOM 1996 O O . ARG A 1 264 ? -24.935 10.540 1.870 1.00 90.06 264 ARG A O 1
ATOM 2003 N N . ALA A 1 265 ? -27.073 9.947 2.173 1.00 91.06 265 ALA A N 1
ATOM 2004 C CA . ALA A 1 265 ? -26.939 9.618 3.593 1.00 91.06 265 ALA A CA 1
ATOM 2005 C C . ALA A 1 265 ? -25.833 8.586 3.901 1.00 91.06 265 ALA A C 1
ATOM 2007 O O . ALA A 1 265 ? -25.298 8.582 5.006 1.00 91.06 265 ALA A O 1
ATOM 2008 N N . VAL A 1 266 ? -25.496 7.706 2.948 1.00 89.94 266 VAL A N 1
ATOM 2009 C CA . VAL A 1 266 ? -24.390 6.744 3.088 1.00 89.94 266 VAL A CA 1
ATOM 2010 C C . VAL A 1 266 ? -23.046 7.447 2.889 1.00 89.94 266 VAL A C 1
ATOM 2012 O O . VAL A 1 266 ? -22.133 7.257 3.687 1.00 89.94 266 VAL A O 1
ATOM 2015 N N . HIS A 1 267 ? -22.938 8.311 1.873 1.00 89.25 267 HIS A N 1
ATOM 2016 C CA . HIS A 1 267 ? -21.753 9.148 1.663 1.00 89.25 267 HIS A CA 1
ATOM 2017 C C . HIS A 1 267 ? -21.502 10.087 2.849 1.00 89.25 267 HIS A C 1
ATOM 2019 O O . HIS A 1 267 ? -20.368 10.177 3.314 1.00 89.25 267 HIS A O 1
ATOM 2025 N N . ASP A 1 268 ? -22.549 10.716 3.382 1.00 87.75 268 ASP A N 1
ATOM 2026 C CA . ASP A 1 268 ? -22.464 11.605 4.542 1.00 87.75 268 ASP A CA 1
ATOM 2027 C C . ASP A 1 268 ? -22.033 10.828 5.795 1.00 87.75 268 ASP A C 1
ATOM 2029 O O . ASP A 1 268 ? -21.106 11.239 6.492 1.00 87.75 268 ASP A O 1
ATOM 2033 N N . GLY A 1 269 ? -22.617 9.645 6.036 1.00 84.12 269 GLY A N 1
ATOM 2034 C CA . GLY A 1 269 ? -22.196 8.747 7.120 1.00 84.12 269 GLY A CA 1
ATOM 2035 C C . GLY A 1 269 ? -20.721 8.347 7.012 1.00 84.12 269 GLY A C 1
ATOM 2036 O O . GLY A 1 269 ? -20.001 8.278 8.014 1.00 84.12 269 GLY A O 1
ATOM 2037 N N . ASN A 1 270 ? -20.233 8.186 5.780 1.00 82.88 270 ASN A N 1
ATOM 2038 C CA . ASN A 1 270 ? -18.834 7.904 5.499 1.00 82.88 270 ASN A CA 1
ATOM 2039 C C . ASN A 1 270 ? -17.925 9.138 5.390 1.00 82.88 270 ASN A C 1
ATOM 2041 O O . ASN A 1 270 ? -16.716 8.956 5.219 1.00 82.88 270 ASN A O 1
ATOM 2045 N N . HIS A 1 271 ? -18.453 10.357 5.536 1.00 83.75 271 HIS A N 1
ATOM 2046 C CA . HIS A 1 271 ? -17.718 11.613 5.326 1.00 83.75 271 HIS A CA 1
ATOM 2047 C C . HIS A 1 271 ? -17.001 11.635 3.965 1.00 83.75 271 HIS A C 1
ATOM 2049 O O . HIS A 1 271 ? -15.853 12.066 3.841 1.00 83.75 271 HIS A O 1
ATOM 2055 N N . PHE A 1 272 ? -17.659 11.084 2.946 1.00 86.31 272 PHE A N 1
ATOM 2056 C CA . PHE A 1 272 ? -17.082 10.919 1.624 1.00 86.31 272 PHE A CA 1
ATOM 2057 C C . PHE A 1 272 ? -16.872 12.279 0.953 1.00 86.31 272 PHE A C 1
ATOM 2059 O O . PHE A 1 272 ? -17.801 13.072 0.801 1.00 86.31 272 PHE A O 1
ATOM 2066 N N . THR A 1 273 ? -15.648 12.523 0.493 1.00 89.19 273 THR A N 1
ATOM 2067 C CA . THR A 1 273 ? -15.295 13.673 -0.342 1.00 89.19 273 THR A CA 1
ATOM 2068 C C . THR A 1 273 ? -14.310 13.231 -1.421 1.00 89.19 273 THR A C 1
ATOM 2070 O O . THR A 1 273 ? -13.605 12.237 -1.258 1.00 89.19 273 THR A O 1
ATOM 2073 N N . PHE A 1 274 ? -14.224 13.976 -2.525 1.00 89.38 274 PHE A N 1
ATOM 2074 C CA . PHE A 1 274 ? -13.242 13.701 -3.584 1.00 89.38 274 PHE A CA 1
ATOM 2075 C C . PHE A 1 274 ? -11.829 14.219 -3.258 1.00 89.38 274 PHE A C 1
ATOM 2077 O O . PHE A 1 274 ? -10.887 13.931 -3.991 1.00 89.38 274 PHE A O 1
ATOM 2084 N N . GLY A 1 275 ? -11.657 14.967 -2.162 1.00 87.25 275 GLY A N 1
ATOM 2085 C CA . GLY A 1 275 ? -10.371 15.553 -1.765 1.00 87.25 275 GLY A CA 1
ATOM 2086 C C . GLY A 1 275 ? -9.232 14.533 -1.599 1.00 87.25 275 GLY A C 1
ATOM 2087 O O . GLY A 1 275 ? -8.152 14.766 -2.155 1.00 87.25 275 GLY A O 1
ATOM 2088 N N . PRO A 1 276 ? -9.446 13.398 -0.901 1.00 85.38 276 PRO A N 1
ATOM 2089 C CA . PRO A 1 276 ? -8.436 12.353 -0.755 1.00 85.38 276 PRO A CA 1
ATOM 2090 C C . PRO A 1 276 ? -7.994 11.760 -2.097 1.00 85.38 276 PRO A C 1
ATOM 2092 O O . PRO A 1 276 ? -6.807 11.793 -2.410 1.00 85.38 276 PRO A O 1
ATOM 2095 N N . ILE A 1 277 ? -8.931 11.305 -2.939 1.00 87.88 277 ILE A N 1
ATOM 2096 C CA . ILE A 1 277 ? -8.581 10.706 -4.237 1.00 87.88 277 ILE A CA 1
ATOM 2097 C C . ILE A 1 277 ? -7.952 11.723 -5.200 1.00 87.88 277 ILE A C 1
ATOM 2099 O O . ILE A 1 277 ? -7.030 11.378 -5.931 1.00 87.88 277 ILE A O 1
ATOM 2103 N N . ALA A 1 278 ? -8.369 12.993 -5.155 1.00 91.50 278 ALA A N 1
ATOM 2104 C CA . ALA A 1 278 ? -7.733 14.060 -5.926 1.00 91.50 278 ALA A CA 1
ATOM 2105 C C . ALA A 1 278 ? -6.293 14.333 -5.461 1.00 91.50 278 ALA A C 1
ATOM 2107 O O . ALA A 1 278 ? -5.412 14.557 -6.289 1.00 91.50 278 ALA A O 1
ATOM 2108 N N . SER A 1 279 ? -6.033 14.282 -4.149 1.00 88.25 279 SER A N 1
ATOM 2109 C CA . SER A 1 279 ? -4.674 14.416 -3.606 1.00 88.25 279 SER A CA 1
ATOM 2110 C C . SER A 1 279 ? -3.776 13.278 -4.085 1.00 88.25 279 SER A C 1
ATOM 2112 O O . SER A 1 279 ? -2.661 13.535 -4.535 1.00 88.25 279 SER A O 1
ATOM 2114 N N . VAL A 1 280 ? -4.284 12.043 -4.047 1.00 88.00 280 VAL A N 1
ATOM 2115 C CA . VAL A 1 280 ? -3.566 10.867 -4.551 1.00 88.00 280 VAL A CA 1
ATOM 2116 C C . VAL A 1 280 ? -3.296 10.993 -6.050 1.00 88.00 280 VAL A C 1
ATOM 2118 O O . VAL A 1 280 ? -2.160 10.799 -6.467 1.00 88.00 280 VAL A O 1
ATOM 2121 N N . ALA A 1 281 ? -4.291 11.393 -6.848 1.00 92.25 281 ALA A N 1
ATOM 2122 C CA . ALA A 1 281 ? -4.130 11.608 -8.287 1.00 92.25 281 ALA A CA 1
ATOM 2123 C C . ALA A 1 281 ? -2.981 12.579 -8.597 1.00 92.25 281 ALA A C 1
ATOM 2125 O O . ALA A 1 281 ? -2.092 12.264 -9.381 1.00 92.25 281 ALA A O 1
ATOM 2126 N N . VAL A 1 282 ? -2.954 13.737 -7.930 1.00 94.50 282 VAL A N 1
ATOM 2127 C CA . VAL A 1 282 ? -1.913 14.753 -8.137 1.00 94.50 282 VAL A CA 1
ATOM 2128 C C . VAL A 1 282 ? -0.529 14.230 -7.756 1.00 94.50 282 VAL A C 1
ATOM 2130 O O . VAL A 1 282 ? 0.406 14.374 -8.539 1.00 94.50 282 VAL A O 1
ATOM 2133 N N . ILE A 1 283 ? -0.387 13.608 -6.582 1.00 91.62 283 ILE A N 1
ATOM 2134 C CA . ILE A 1 283 ? 0.908 13.094 -6.115 1.00 91.62 283 ILE A CA 1
ATOM 2135 C C . ILE A 1 283 ? 1.414 11.993 -7.053 1.00 91.62 283 ILE A C 1
ATOM 2137 O O . ILE A 1 283 ? 2.545 12.070 -7.534 1.00 91.62 283 ILE A O 1
ATOM 2141 N N . PHE A 1 284 ? 0.571 11.010 -7.375 1.00 91.12 284 PHE A N 1
ATOM 2142 C CA . PHE A 1 284 ? 0.969 9.896 -8.230 1.00 91.12 284 PHE A CA 1
ATOM 2143 C C . PHE A 1 284 ? 1.243 10.335 -9.669 1.00 91.12 284 PHE A C 1
ATOM 2145 O O . PHE A 1 284 ? 2.179 9.815 -10.262 1.00 91.12 284 PHE A O 1
ATOM 2152 N N . ALA A 1 285 ? 0.544 11.339 -10.212 1.00 94.38 285 ALA A N 1
ATOM 2153 C CA . ALA A 1 285 ? 0.897 11.904 -11.518 1.00 94.38 285 ALA A CA 1
ATOM 2154 C C . ALA A 1 285 ? 2.359 12.382 -11.546 1.00 94.38 285 ALA A C 1
ATOM 2156 O O . ALA A 1 285 ? 3.104 12.077 -12.477 1.00 94.38 285 ALA A O 1
ATOM 2157 N N . GLY A 1 286 ? 2.788 13.082 -10.490 1.00 94.12 286 GLY A N 1
ATOM 2158 C CA . GLY A 1 286 ? 4.175 13.502 -10.326 1.00 94.12 286 GLY A CA 1
ATOM 2159 C C . GLY A 1 286 ? 5.140 12.329 -10.204 1.00 94.12 286 GLY A C 1
ATOM 2160 O O . GLY A 1 286 ? 6.178 12.321 -10.865 1.00 94.12 286 GLY A O 1
ATOM 2161 N N . ILE A 1 287 ? 4.798 11.329 -9.388 1.00 92.06 287 ILE A N 1
ATOM 2162 C CA . ILE A 1 287 ? 5.639 10.146 -9.168 1.00 92.06 287 ILE A CA 1
ATOM 2163 C C . ILE A 1 287 ? 5.827 9.377 -10.480 1.00 92.06 287 ILE A C 1
ATOM 2165 O O . ILE A 1 287 ? 6.961 9.094 -10.841 1.00 92.06 287 ILE A O 1
ATOM 2169 N N . PHE A 1 288 ? 4.766 9.090 -11.235 1.00 92.56 288 PHE A N 1
ATOM 2170 C CA . PHE A 1 288 ? 4.859 8.365 -12.508 1.00 92.56 288 PHE A CA 1
ATOM 2171 C C . PHE A 1 288 ? 5.733 9.080 -13.536 1.00 92.56 288 PHE A C 1
ATOM 2173 O O . PHE A 1 288 ? 6.633 8.478 -14.124 1.00 92.56 288 PHE A O 1
ATOM 2180 N N . VAL A 1 289 ? 5.542 10.388 -13.698 1.00 92.75 289 VAL A N 1
ATOM 2181 C CA . VAL A 1 289 ? 6.384 11.185 -14.594 1.00 92.75 289 VAL A CA 1
ATOM 2182 C C . VAL A 1 289 ? 7.844 11.147 -14.142 1.00 92.75 289 VAL A C 1
ATOM 2184 O O . VAL A 1 289 ? 8.737 10.839 -14.931 1.00 92.75 289 VAL A O 1
ATOM 2187 N N . THR A 1 290 ? 8.096 11.441 -12.866 1.00 94.25 290 THR A N 1
ATOM 2188 C CA . THR A 1 290 ? 9.461 11.594 -12.355 1.00 94.25 290 THR A CA 1
ATOM 2189 C C . THR A 1 290 ? 10.196 10.265 -12.178 1.00 94.25 290 THR A C 1
ATOM 2191 O O . THR A 1 290 ? 11.420 10.272 -12.266 1.00 94.25 290 THR A O 1
ATOM 2194 N N . MET A 1 291 ? 9.504 9.130 -11.998 1.00 91.50 291 MET A N 1
ATOM 2195 C CA . MET A 1 291 ? 10.147 7.831 -11.754 1.00 91.50 291 MET A CA 1
ATOM 2196 C C . MET A 1 291 ? 10.814 7.222 -12.989 1.00 91.50 291 MET A C 1
ATOM 2198 O O . MET A 1 291 ? 11.748 6.442 -12.837 1.00 91.50 291 MET A O 1
ATOM 2202 N N . THR A 1 292 ? 10.383 7.588 -14.199 1.00 89.75 292 THR A N 1
ATOM 2203 C CA . THR A 1 292 ? 10.867 6.988 -15.458 1.00 89.75 292 THR A CA 1
ATOM 2204 C C . THR A 1 292 ? 12.401 6.985 -15.549 1.00 89.75 292 THR A C 1
ATOM 2206 O O . THR A 1 292 ? 13.019 5.949 -15.776 1.00 89.75 292 THR A O 1
ATOM 2209 N N . GLN A 1 293 ? 13.032 8.132 -15.278 1.00 89.94 293 GLN A N 1
ATOM 2210 C CA . GLN A 1 293 ? 14.493 8.292 -15.298 1.00 89.94 293 GLN A CA 1
ATOM 2211 C C . GLN A 1 293 ? 15.222 7.471 -14.217 1.00 89.94 293 GLN A C 1
ATOM 2213 O O . GLN A 1 293 ? 16.139 6.725 -14.561 1.00 89.94 293 GLN A O 1
ATOM 2218 N N . PRO A 1 294 ? 14.853 7.570 -12.924 1.00 91.31 294 PRO A N 1
ATOM 2219 C CA . PRO A 1 294 ? 15.382 6.700 -11.881 1.00 91.31 294 PRO A CA 1
ATOM 2220 C C . PRO A 1 294 ? 15.293 5.214 -12.213 1.00 91.31 294 PRO A C 1
ATOM 2222 O O . PRO A 1 294 ? 16.264 4.503 -11.983 1.00 91.31 294 PRO A O 1
ATOM 2225 N N . LEU A 1 295 ? 14.171 4.740 -12.768 1.00 91.69 295 LEU A N 1
ATOM 2226 C CA . LEU A 1 295 ? 14.020 3.325 -13.104 1.00 91.69 295 LEU A CA 1
ATOM 2227 C C . LEU A 1 295 ? 15.028 2.895 -14.172 1.00 91.69 295 LEU A C 1
ATOM 2229 O O . LEU A 1 295 ? 15.683 1.876 -13.982 1.00 91.69 295 LEU A O 1
ATOM 2233 N N . LEU A 1 296 ? 15.223 3.687 -15.227 1.00 89.44 296 LEU A N 1
ATOM 2234 C CA . LEU A 1 296 ? 16.243 3.420 -16.248 1.00 89.44 296 LEU A CA 1
ATOM 2235 C C . LEU A 1 296 ? 17.662 3.443 -15.664 1.00 89.44 296 LEU A C 1
ATOM 2237 O O . LEU A 1 296 ? 18.489 2.580 -15.962 1.00 89.44 296 LEU A O 1
ATOM 2241 N N . LEU A 1 297 ? 17.951 4.409 -14.788 1.00 91.69 297 LEU A N 1
ATOM 2242 C CA . LEU A 1 297 ? 19.252 4.515 -14.130 1.00 91.69 297 LEU A CA 1
ATOM 2243 C C . LEU A 1 297 ? 19.536 3.302 -13.230 1.00 91.69 297 LEU A C 1
ATOM 2245 O O . LEU A 1 297 ? 20.638 2.763 -13.263 1.00 91.69 297 LEU A O 1
ATOM 2249 N N . LEU A 1 298 ? 18.543 2.865 -12.453 1.00 92.38 298 LEU A N 1
ATOM 2250 C CA . LEU A 1 298 ? 18.642 1.690 -11.588 1.00 92.38 298 LEU A CA 1
ATOM 2251 C C . LEU A 1 298 ? 18.819 0.402 -12.393 1.00 92.38 298 LEU A C 1
ATOM 2253 O O . LEU A 1 298 ? 19.632 -0.430 -12.008 1.00 92.38 298 LEU A O 1
ATOM 2257 N N . ASN A 1 299 ? 18.110 0.255 -13.516 1.00 93.94 299 ASN A N 1
ATOM 2258 C CA . ASN A 1 299 ? 18.237 -0.903 -14.399 1.00 93.94 299 ASN A CA 1
ATOM 2259 C C . ASN A 1 299 ? 19.646 -0.998 -15.001 1.00 93.94 299 ASN A C 1
ATOM 2261 O O . ASN A 1 299 ? 20.282 -2.047 -14.949 1.00 93.94 299 ASN A O 1
ATOM 2265 N N . THR A 1 300 ? 20.160 0.123 -15.514 1.00 92.06 300 THR A N 1
ATOM 2266 C CA . THR A 1 300 ? 21.488 0.184 -16.146 1.00 92.06 300 THR A CA 1
ATOM 2267 C C . THR A 1 300 ? 22.643 -0.022 -15.166 1.00 92.06 300 THR A C 1
ATOM 2269 O O . THR A 1 300 ? 23.655 -0.600 -15.546 1.00 92.06 300 THR A O 1
ATOM 2272 N N . HIS A 1 301 ? 22.494 0.405 -13.910 1.00 92.69 301 HIS A N 1
ATOM 2273 C CA . HIS A 1 301 ? 23.522 0.267 -12.868 1.00 92.69 301 HIS A CA 1
ATOM 2274 C C . HIS A 1 301 ? 23.223 -0.883 -11.899 1.00 92.69 301 HIS A C 1
ATOM 2276 O O . HIS A 1 301 ? 23.766 -0.939 -10.798 1.00 92.69 301 HIS A O 1
ATOM 2282 N N . ALA A 1 302 ? 22.346 -1.815 -12.280 1.00 91.88 302 ALA A N 1
ATOM 2283 C CA . ALA A 1 302 ? 21.845 -2.840 -11.373 1.00 91.88 302 ALA A CA 1
ATOM 2284 C C . ALA A 1 302 ? 22.943 -3.773 -10.824 1.00 91.88 302 ALA A C 1
ATOM 2286 O O . ALA A 1 302 ? 22.815 -4.303 -9.716 1.00 91.88 302 ALA A O 1
ATOM 2287 N N . ALA A 1 303 ? 24.032 -3.949 -11.579 1.00 89.25 303 ALA A N 1
ATOM 2288 C CA . ALA A 1 303 ? 25.203 -4.717 -11.162 1.00 89.25 303 ALA A CA 1
ATOM 2289 C C . ALA A 1 303 ? 25.957 -4.074 -9.980 1.00 89.25 303 ALA A C 1
ATOM 2291 O O . ALA A 1 303 ? 26.519 -4.793 -9.157 1.00 89.25 303 ALA A O 1
ATOM 2292 N N . ASP A 1 304 ? 25.909 -2.744 -9.848 1.00 91.19 304 ASP A N 1
ATOM 2293 C CA . ASP A 1 304 ? 26.667 -1.989 -8.841 1.00 91.19 304 ASP A CA 1
ATOM 2294 C C . ASP A 1 304 ? 25.941 -1.891 -7.486 1.00 91.19 304 ASP A C 1
ATOM 2296 O O . ASP A 1 304 ? 26.523 -1.475 -6.486 1.00 91.19 304 ASP A O 1
ATOM 2300 N N . ILE A 1 305 ? 24.658 -2.271 -7.430 1.00 89.56 305 ILE A N 1
ATOM 2301 C CA . ILE A 1 305 ? 23.795 -2.103 -6.244 1.00 89.56 305 ILE A CA 1
ATOM 2302 C C . ILE A 1 305 ? 24.064 -3.184 -5.177 1.00 89.56 305 ILE A C 1
ATOM 2304 O O . ILE A 1 305 ? 23.734 -2.995 -4.007 1.00 89.56 305 ILE A O 1
ATOM 2308 N N . GLY A 1 306 ? 24.702 -4.303 -5.548 1.00 89.75 306 GLY A N 1
ATOM 2309 C CA . GLY A 1 306 ? 25.169 -5.327 -4.600 1.00 89.75 306 GLY A CA 1
ATOM 2310 C C . GLY A 1 306 ? 24.073 -6.201 -3.973 1.00 89.75 306 GLY A C 1
ATOM 2311 O O . GLY A 1 306 ? 24.299 -6.827 -2.936 1.00 89.75 306 GLY A O 1
ATOM 2312 N N . LEU A 1 307 ? 22.880 -6.246 -4.577 1.00 93.81 307 LEU A N 1
ATOM 2313 C CA . LEU A 1 307 ? 21.793 -7.151 -4.187 1.00 93.81 307 LEU A CA 1
ATOM 2314 C C . LEU A 1 307 ? 21.836 -8.396 -5.072 1.00 93.81 307 LEU A C 1
ATOM 2316 O O . LEU A 1 307 ? 21.780 -8.281 -6.283 1.00 93.81 307 LEU A O 1
ATOM 2320 N N . HIS A 1 308 ? 21.917 -9.584 -4.499 1.00 90.56 308 HIS A N 1
ATOM 2321 C CA . HIS A 1 308 ? 22.037 -10.846 -5.233 1.00 90.56 308 HIS A CA 1
ATOM 2322 C C . HIS A 1 308 ? 21.065 -11.918 -4.745 1.00 90.56 308 HIS A C 1
ATOM 2324 O O . HIS A 1 308 ? 20.759 -12.844 -5.487 1.00 90.56 308 HIS A O 1
ATOM 2330 N N . GLN A 1 309 ? 20.597 -11.811 -3.500 1.00 95.44 309 GLN A N 1
ATOM 2331 C CA . GLN A 1 309 ? 19.786 -12.838 -2.851 1.00 95.44 309 GLN A CA 1
ATOM 2332 C C . GLN A 1 309 ? 18.377 -12.322 -2.528 1.00 95.44 309 GLN A C 1
ATOM 2334 O O . GLN A 1 309 ? 18.237 -11.143 -2.179 1.00 95.44 309 GLN A O 1
ATOM 2339 N N . PRO A 1 310 ? 17.337 -13.179 -2.557 1.00 97.31 310 PRO A N 1
ATOM 2340 C CA . PRO A 1 310 ? 15.963 -12.780 -2.252 1.00 97.31 310 PRO A CA 1
ATOM 2341 C C . PRO A 1 310 ? 15.818 -12.049 -0.911 1.00 97.31 310 PRO A C 1
ATOM 2343 O O . PRO A 1 310 ? 15.164 -11.009 -0.853 1.00 97.31 310 PRO A O 1
ATOM 2346 N N . TRP A 1 311 ? 16.479 -12.501 0.163 1.00 97.56 311 TRP A N 1
ATOM 2347 C CA . TRP A 1 311 ? 16.413 -11.804 1.454 1.00 97.56 311 TRP A CA 1
ATOM 2348 C C . TRP A 1 311 ? 16.935 -10.363 1.394 1.00 97.56 311 TRP A C 1
ATOM 2350 O O . TRP A 1 311 ? 16.390 -9.490 2.068 1.00 97.56 311 TRP A O 1
ATOM 2360 N N . GLN A 1 312 ? 17.963 -10.090 0.586 1.00 97.56 312 GLN A N 1
ATOM 2361 C CA . GLN A 1 312 ? 18.514 -8.740 0.449 1.00 97.56 312 GLN A CA 1
ATOM 2362 C C . GLN A 1 312 ? 17.486 -7.823 -0.204 1.00 97.56 312 GLN A C 1
ATOM 2364 O O . GLN A 1 312 ? 17.273 -6.709 0.266 1.00 97.56 312 GLN A O 1
ATOM 2369 N N . TYR A 1 313 ? 16.795 -8.321 -1.229 1.00 98.00 313 TYR A N 1
ATOM 2370 C CA . TYR A 1 313 ? 15.695 -7.608 -1.864 1.00 98.00 313 TYR A CA 1
ATOM 2371 C C . TYR A 1 313 ? 14.516 -7.399 -0.917 1.00 98.00 313 TYR A C 1
ATOM 2373 O O . TYR A 1 313 ? 14.028 -6.280 -0.836 1.00 98.00 313 TYR A O 1
ATOM 2381 N N . PHE A 1 314 ? 14.113 -8.418 -0.153 1.00 98.44 314 PHE A N 1
ATOM 2382 C CA . PHE A 1 314 ? 13.038 -8.314 0.840 1.00 98.44 314 PHE A CA 1
ATOM 2383 C C . PHE A 1 314 ? 13.295 -7.192 1.858 1.00 98.44 314 PHE A C 1
ATOM 2385 O O . PHE A 1 314 ? 12.421 -6.356 2.100 1.00 98.44 314 PHE A O 1
ATOM 2392 N N . TRP A 1 315 ? 14.503 -7.144 2.429 1.00 98.00 315 TRP A N 1
ATOM 2393 C CA . TRP A 1 315 ? 14.878 -6.119 3.405 1.00 98.00 315 TRP A CA 1
ATOM 2394 C C . TRP A 1 315 ? 15.121 -4.752 2.772 1.00 98.00 315 TRP A C 1
ATOM 2396 O O . TRP A 1 315 ? 14.681 -3.754 3.333 1.00 98.00 315 TRP A O 1
ATOM 2406 N N . ALA A 1 316 ? 15.785 -4.677 1.617 1.00 96.94 316 ALA A N 1
ATOM 2407 C CA . ALA A 1 316 ? 16.076 -3.402 0.970 1.00 96.94 316 ALA A CA 1
ATOM 2408 C C . ALA A 1 316 ? 14.798 -2.732 0.447 1.00 96.94 316 ALA A C 1
ATOM 2410 O O . ALA A 1 316 ? 14.569 -1.550 0.723 1.00 96.94 316 ALA A O 1
ATOM 2411 N N . SER A 1 317 ? 13.926 -3.495 -0.227 1.00 96.94 317 SER A N 1
ATOM 2412 C CA . SER A 1 317 ? 12.623 -2.989 -0.653 1.00 96.94 317 SER A CA 1
ATOM 2413 C C . SER A 1 317 ? 11.777 -2.619 0.549 1.00 96.94 317 SER A C 1
ATOM 2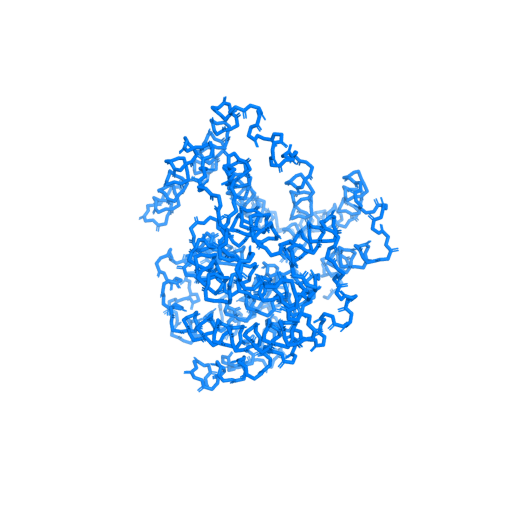415 O O . SER A 1 317 ? 11.205 -1.540 0.579 1.00 96.94 317 SER A O 1
ATOM 2417 N N . GLY A 1 318 ? 11.730 -3.452 1.584 1.00 96.62 318 GLY A N 1
ATOM 2418 C CA . GLY A 1 318 ? 10.910 -3.141 2.742 1.00 96.62 318 GLY A CA 1
ATOM 2419 C C . GLY A 1 318 ? 11.400 -1.942 3.562 1.00 96.62 318 GLY A C 1
ATOM 2420 O O . GLY A 1 318 ? 10.592 -1.105 3.969 1.00 96.62 318 GLY A O 1
ATOM 2421 N N . ALA A 1 319 ? 12.714 -1.787 3.738 1.00 94.62 319 ALA A N 1
ATOM 2422 C CA . ALA A 1 319 ? 13.296 -0.633 4.417 1.00 94.62 319 ALA A CA 1
ATOM 2423 C C . ALA A 1 319 ? 12.954 0.673 3.691 1.00 94.62 319 ALA A C 1
ATOM 2425 O O . ALA A 1 319 ? 12.498 1.623 4.328 1.00 94.62 319 ALA A O 1
ATOM 2426 N N . LEU A 1 320 ? 13.090 0.717 2.362 1.00 92.19 320 LEU A N 1
ATOM 2427 C CA . LEU A 1 320 ? 12.708 1.902 1.593 1.00 92.19 320 LEU A CA 1
ATOM 2428 C C . LEU A 1 320 ? 11.192 2.147 1.669 1.00 92.19 320 LEU A C 1
ATOM 2430 O O . LEU A 1 320 ? 10.759 3.267 1.944 1.00 92.19 320 LEU A O 1
ATOM 2434 N N . SER A 1 321 ? 10.393 1.083 1.552 1.00 94.44 321 SER A N 1
ATOM 2435 C CA . SER A 1 321 ? 8.927 1.137 1.597 1.00 94.44 321 SER A CA 1
ATOM 2436 C C . SER A 1 321 ? 8.399 1.707 2.905 1.00 94.44 321 SER A C 1
ATOM 2438 O O . SER A 1 321 ? 7.385 2.395 2.924 1.00 94.44 321 SER A O 1
ATOM 2440 N N . SER A 1 322 ? 9.121 1.490 4.006 1.00 92.56 322 SER A N 1
ATOM 2441 C CA . SER A 1 322 ? 8.768 2.066 5.301 1.00 92.56 322 SER A CA 1
ATOM 2442 C C . SER A 1 322 ? 8.803 3.597 5.336 1.00 92.56 322 SER A C 1
ATOM 2444 O O . SER A 1 322 ? 8.307 4.176 6.298 1.00 92.56 322 SER A O 1
ATOM 2446 N N . THR A 1 323 ? 9.369 4.268 4.325 1.00 84.12 323 THR A N 1
ATOM 2447 C CA . THR A 1 323 ? 9.578 5.728 4.318 1.00 84.12 323 THR A CA 1
ATOM 2448 C C . THR A 1 323 ? 9.145 6.454 3.041 1.00 84.12 323 THR A C 1
ATOM 2450 O O . THR A 1 323 ? 9.031 7.678 3.081 1.00 84.12 323 THR A O 1
ATOM 2453 N N . LEU A 1 324 ? 8.928 5.749 1.924 1.00 74.00 324 LEU A N 1
ATOM 2454 C CA . LEU A 1 324 ? 8.916 6.355 0.583 1.00 74.00 324 LEU A CA 1
ATOM 2455 C C . LEU A 1 324 ? 7.726 5.960 -0.319 1.00 74.00 324 LEU A C 1
ATOM 2457 O O . LEU A 1 324 ? 7.746 6.265 -1.509 1.00 74.00 324 LEU A O 1
ATOM 2461 N N . ASP A 1 325 ? 6.678 5.358 0.251 1.00 84.50 325 ASP A N 1
ATOM 2462 C CA . ASP A 1 325 ? 5.547 4.707 -0.434 1.00 84.50 325 ASP A CA 1
ATOM 2463 C C . ASP A 1 325 ? 5.890 3.335 -1.045 1.00 84.50 325 ASP A C 1
ATOM 2465 O O . ASP A 1 325 ? 6.977 3.101 -1.590 1.00 84.50 325 ASP A O 1
ATOM 2469 N N . ASN A 1 326 ? 4.938 2.404 -0.955 1.00 90.88 326 ASN A N 1
ATOM 2470 C CA . ASN A 1 326 ? 5.116 1.021 -1.384 1.00 90.88 326 ASN A CA 1
ATOM 2471 C C . ASN A 1 326 ? 5.269 0.889 -2.904 1.00 90.88 326 ASN A C 1
ATOM 2473 O O . ASN A 1 326 ? 6.078 0.094 -3.389 1.00 90.88 326 ASN A O 1
ATOM 2477 N N . ALA A 1 327 ? 4.489 1.649 -3.674 1.00 89.88 327 ALA A N 1
ATOM 2478 C CA . ALA A 1 327 ? 4.397 1.480 -5.122 1.00 89.88 327 ALA A CA 1
ATOM 2479 C C . ALA A 1 327 ? 5.692 1.889 -5.862 1.00 89.88 327 ALA A C 1
ATOM 2481 O O . ALA A 1 327 ? 6.215 1.088 -6.644 1.00 89.88 327 ALA A O 1
ATOM 2482 N N . PRO A 1 328 ? 6.259 3.086 -5.612 1.00 89.31 328 PRO A N 1
ATOM 2483 C CA . PRO A 1 328 ? 7.516 3.500 -6.234 1.00 89.31 328 PRO A CA 1
ATOM 2484 C C . PRO A 1 328 ? 8.691 2.628 -5.780 1.00 89.31 328 PRO A C 1
ATOM 2486 O O . PRO A 1 328 ? 9.566 2.301 -6.581 1.00 89.31 328 PRO A O 1
ATOM 2489 N N . THR A 1 329 ? 8.675 2.202 -4.514 1.00 92.69 329 THR A N 1
ATOM 2490 C CA . THR A 1 329 ? 9.664 1.276 -3.961 1.00 92.69 329 THR A CA 1
ATOM 2491 C C . THR A 1 329 ? 9.663 -0.054 -4.706 1.00 92.69 329 THR A C 1
ATOM 2493 O O . THR A 1 329 ? 10.715 -0.514 -5.146 1.00 92.69 329 THR A O 1
ATOM 2496 N N . TYR A 1 330 ? 8.487 -0.650 -4.906 1.00 96.19 330 TYR A N 1
ATOM 2497 C CA . TYR A 1 330 ? 8.349 -1.891 -5.660 1.00 96.19 330 TYR A CA 1
ATOM 2498 C C . TYR A 1 330 ? 8.976 -1.773 -7.052 1.00 96.19 330 TYR A C 1
ATOM 2500 O O . TYR A 1 330 ? 9.854 -2.564 -7.386 1.00 96.19 330 TYR A O 1
ATOM 2508 N N . LEU A 1 331 ? 8.618 -0.735 -7.818 1.00 94.75 331 LEU A N 1
ATOM 2509 C CA . LEU A 1 331 ? 9.151 -0.543 -9.169 1.00 94.75 331 LEU A CA 1
ATOM 2510 C C . LEU A 1 331 ? 10.660 -0.286 -9.202 1.00 94.75 331 LEU A C 1
ATOM 2512 O O . LEU A 1 331 ? 11.338 -0.762 -10.114 1.00 94.75 331 LEU A O 1
ATOM 2516 N N . ALA A 1 332 ? 11.196 0.441 -8.219 1.00 94.12 332 ALA A N 1
ATOM 2517 C CA . ALA A 1 332 ? 12.631 0.677 -8.110 1.00 94.12 332 ALA A CA 1
ATOM 2518 C C . ALA A 1 332 ? 13.393 -0.646 -7.966 1.00 94.12 332 ALA A C 1
ATOM 2520 O O . ALA A 1 332 ? 14.307 -0.914 -8.742 1.00 94.12 332 ALA A O 1
ATOM 2521 N N . PHE A 1 333 ? 12.984 -1.508 -7.034 1.00 96.81 333 PHE A N 1
ATOM 2522 C CA . PHE A 1 333 ? 13.677 -2.776 -6.806 1.00 96.81 333 PHE A CA 1
ATOM 2523 C C . PHE A 1 333 ? 13.412 -3.815 -7.894 1.00 96.81 333 PHE A C 1
ATOM 2525 O O . PHE A 1 333 ? 14.320 -4.581 -8.214 1.00 96.81 333 PHE A O 1
ATOM 2532 N N . THR A 1 334 ? 12.230 -3.831 -8.519 1.00 97.25 334 THR A N 1
ATOM 2533 C CA . THR A 1 334 ? 12.011 -4.711 -9.674 1.00 97.25 334 THR A CA 1
ATOM 2534 C C . THR A 1 334 ? 12.811 -4.266 -10.892 1.00 97.25 334 THR A C 1
ATOM 2536 O O . THR A 1 334 ? 13.243 -5.119 -11.660 1.00 97.25 334 THR A O 1
ATOM 2539 N N . SER A 1 335 ? 13.062 -2.963 -11.052 1.00 95.88 335 SER A N 1
ATOM 2540 C CA . SER A 1 335 ? 13.961 -2.447 -12.088 1.00 95.88 335 SER A CA 1
ATOM 2541 C C . SER A 1 335 ? 15.404 -2.925 -11.886 1.00 95.88 335 SER A C 1
ATOM 2543 O O . SER A 1 335 ? 16.044 -3.373 -12.842 1.00 95.88 335 SER A O 1
ATOM 2545 N N . VAL A 1 336 ? 15.891 -2.908 -10.637 1.00 96.94 336 VAL A N 1
ATOM 2546 C CA . VAL A 1 336 ? 17.205 -3.469 -10.285 1.00 96.94 336 VAL A CA 1
ATOM 2547 C C . VAL A 1 336 ? 17.244 -4.971 -10.573 1.00 96.94 336 VAL A C 1
ATOM 2549 O O . VAL A 1 336 ? 18.128 -5.431 -11.290 1.00 96.94 336 VAL A O 1
ATOM 2552 N N . ALA A 1 337 ? 16.257 -5.735 -10.095 1.00 97.19 337 ALA A N 1
ATOM 2553 C CA . ALA A 1 337 ? 16.195 -7.178 -10.331 1.00 97.19 337 ALA A CA 1
ATOM 2554 C C . ALA A 1 337 ? 16.143 -7.527 -11.829 1.00 97.19 337 ALA A C 1
ATOM 2556 O O . ALA A 1 337 ? 16.826 -8.446 -12.277 1.00 97.19 337 ALA A O 1
ATOM 2557 N N . ALA A 1 338 ? 15.379 -6.767 -12.619 1.00 96.62 338 ALA A N 1
ATOM 2558 C CA . ALA A 1 338 ? 15.329 -6.911 -14.069 1.00 96.62 338 ALA A CA 1
ATOM 2559 C C . ALA A 1 338 ? 16.697 -6.640 -14.714 1.00 96.62 338 ALA A C 1
ATOM 2561 O O . ALA A 1 338 ? 17.168 -7.451 -15.510 1.00 96.62 338 ALA A O 1
ATOM 2562 N N . GLY A 1 339 ? 17.375 -5.561 -14.315 1.00 95.56 339 GLY A N 1
ATOM 2563 C CA . GLY A 1 339 ? 18.676 -5.180 -14.870 1.00 95.56 339 GLY A CA 1
ATOM 2564 C C . GLY A 1 339 ? 19.755 -6.229 -14.621 1.00 95.56 339 GLY A C 1
ATOM 2565 O O . GLY A 1 339 ? 20.534 -6.544 -15.517 1.00 95.56 339 GLY A O 1
ATOM 2566 N N . GLN A 1 340 ? 19.746 -6.859 -13.444 1.00 94.69 340 GLN A N 1
ATOM 2567 C CA . GLN A 1 340 ? 20.671 -7.952 -13.114 1.00 94.69 340 GLN A CA 1
ATOM 2568 C C . GLN A 1 340 ? 20.482 -9.199 -13.975 1.00 94.69 340 GLN A C 1
ATOM 2570 O O . GLN A 1 340 ? 21.423 -9.967 -14.161 1.00 94.69 340 GLN A O 1
ATOM 2575 N N . LEU A 1 341 ? 19.279 -9.395 -14.508 1.00 94.69 341 LEU A N 1
ATOM 2576 C CA . LEU A 1 341 ? 18.953 -10.495 -15.409 1.00 94.69 341 LEU A CA 1
ATOM 2577 C C . LEU A 1 341 ? 19.026 -10.080 -16.887 1.00 94.69 341 LEU A C 1
ATOM 2579 O O . LEU A 1 341 ? 18.607 -10.843 -17.754 1.00 94.69 341 LEU A O 1
ATOM 2583 N N . GLY A 1 342 ? 19.554 -8.887 -17.187 1.00 94.12 342 GLY A N 1
ATOM 2584 C CA . GLY A 1 342 ? 19.661 -8.363 -18.551 1.00 94.12 342 GLY A CA 1
ATOM 2585 C C . GLY A 1 342 ? 18.315 -7.988 -19.178 1.00 94.12 342 GLY A C 1
ATOM 2586 O O . GLY A 1 342 ? 18.209 -7.903 -20.399 1.00 94.12 342 GLY A O 1
ATOM 2587 N N . ILE A 1 343 ? 17.280 -7.786 -18.359 1.00 95.56 343 ILE A N 1
ATOM 2588 C CA . ILE A 1 343 ? 15.938 -7.402 -18.796 1.00 95.56 343 ILE A CA 1
ATOM 2589 C C . ILE A 1 343 ? 15.843 -5.874 -18.763 1.00 95.56 343 ILE A C 1
ATOM 2591 O O . ILE A 1 343 ? 15.923 -5.256 -17.697 1.00 95.56 343 ILE A O 1
ATOM 2595 N N . GLY A 1 344 ? 15.656 -5.269 -19.936 1.00 91.94 344 GLY A N 1
ATOM 2596 C CA . GLY A 1 344 ? 15.451 -3.828 -20.071 1.00 91.94 344 GLY A CA 1
ATOM 2597 C C . GLY A 1 344 ? 14.069 -3.398 -19.580 1.00 91.94 344 GLY A C 1
ATOM 2598 O O . GLY A 1 344 ? 13.067 -4.050 -19.871 1.00 91.94 344 GLY A O 1
ATOM 2599 N N . VAL A 1 345 ? 14.008 -2.278 -18.857 1.00 90.44 345 VAL A N 1
ATOM 2600 C CA . VAL A 1 345 ? 12.743 -1.689 -18.364 1.00 90.44 345 VAL A CA 1
ATOM 2601 C C . VAL A 1 345 ? 12.048 -0.781 -19.381 1.00 90.44 345 VAL A C 1
ATOM 2603 O O . VAL A 1 345 ? 10.996 -0.222 -19.074 1.00 90.44 345 VAL A O 1
ATOM 2606 N N . ASP A 1 346 ? 12.620 -0.643 -20.579 1.00 84.06 346 ASP A N 1
ATOM 2607 C CA . ASP A 1 346 ? 11.997 0.058 -21.707 1.00 84.06 346 ASP A CA 1
ATOM 2608 C C . ASP A 1 346 ? 10.746 -0.677 -22.212 1.00 84.06 346 ASP A C 1
ATOM 2610 O O . ASP A 1 346 ? 9.814 -0.044 -22.706 1.00 84.06 346 ASP A O 1
ATOM 2614 N N . ASP A 1 347 ? 10.691 -2.006 -22.044 1.00 86.94 347 ASP A N 1
ATOM 2615 C CA . ASP A 1 347 ? 9.473 -2.778 -22.284 1.00 86.94 347 ASP A CA 1
ATOM 2616 C C . ASP A 1 347 ? 8.445 -2.468 -21.176 1.00 86.94 347 ASP A C 1
ATOM 2618 O O . ASP A 1 347 ? 8.693 -2.777 -20.002 1.00 86.94 347 ASP A O 1
ATOM 2622 N N . PRO A 1 348 ? 7.255 -1.924 -21.505 1.00 84.62 348 PRO A N 1
ATOM 2623 C CA . PRO A 1 348 ? 6.210 -1.664 -20.515 1.00 84.62 348 PRO A CA 1
ATOM 2624 C C . PRO A 1 348 ? 5.767 -2.929 -19.766 1.00 84.62 348 PRO A C 1
ATOM 2626 O O . PRO A 1 348 ? 5.200 -2.824 -18.681 1.00 84.62 348 PRO A O 1
ATOM 2629 N N . LYS A 1 349 ? 6.029 -4.125 -20.309 1.00 90.94 349 LYS A N 1
ATOM 2630 C CA . LYS A 1 349 ? 5.709 -5.424 -19.709 1.00 90.94 349 LYS A CA 1
ATOM 2631 C C . LYS A 1 349 ? 6.934 -6.209 -19.225 1.00 90.94 349 LYS A C 1
ATOM 2633 O O . LYS A 1 349 ? 6.859 -7.433 -19.098 1.00 90.94 349 LYS A O 1
ATOM 2638 N N . TYR A 1 350 ? 8.042 -5.541 -18.898 1.00 94.31 350 TYR A N 1
ATOM 2639 C CA . TYR A 1 350 ? 9.291 -6.206 -18.497 1.00 94.31 350 TYR A CA 1
ATOM 2640 C C . TYR A 1 350 ? 9.149 -7.186 -17.312 1.00 94.31 350 TYR A C 1
ATOM 2642 O O . TYR A 1 350 ? 9.930 -8.134 -17.194 1.00 94.31 350 TYR A O 1
ATOM 2650 N N . LEU A 1 351 ? 8.146 -7.020 -16.434 1.00 96.69 351 LEU A N 1
ATOM 2651 C CA . LEU A 1 351 ? 7.937 -7.957 -15.326 1.00 96.69 351 LEU A CA 1
ATOM 2652 C C . LEU A 1 351 ? 7.400 -9.313 -15.785 1.00 96.69 351 LEU A C 1
ATOM 2654 O O . LEU A 1 351 ? 7.604 -10.300 -15.082 1.00 96.69 351 LEU A O 1
ATOM 2658 N N . ALA A 1 352 ? 6.781 -9.399 -16.965 1.00 95.44 352 ALA A N 1
ATOM 2659 C CA . ALA A 1 352 ? 6.443 -10.687 -17.564 1.00 95.44 352 ALA A CA 1
ATOM 2660 C C . ALA A 1 352 ? 7.713 -11.520 -17.816 1.00 95.44 352 ALA A C 1
ATOM 2662 O O . ALA A 1 352 ? 7.755 -12.703 -17.478 1.00 95.44 352 ALA A O 1
ATOM 2663 N N . ALA A 1 353 ? 8.771 -10.887 -18.338 1.00 95.81 353 ALA A N 1
ATOM 2664 C CA . ALA A 1 353 ? 10.071 -11.528 -18.528 1.00 95.81 353 ALA A CA 1
ATOM 2665 C C . ALA A 1 353 ? 10.745 -11.856 -17.185 1.00 95.81 353 ALA A C 1
ATOM 2667 O O . ALA A 1 353 ? 11.308 -12.939 -17.031 1.00 95.81 353 ALA A O 1
ATOM 2668 N N . LEU A 1 354 ? 10.629 -10.965 -16.191 1.00 96.38 354 LEU A N 1
ATOM 2669 C CA . LEU A 1 354 ? 11.183 -11.193 -14.853 1.00 96.38 354 LEU A CA 1
ATOM 2670 C C . LEU A 1 354 ? 10.562 -12.427 -14.182 1.00 96.38 354 LEU A C 1
ATOM 2672 O O . LEU A 1 354 ? 11.282 -13.262 -13.644 1.00 96.38 354 LEU A O 1
ATOM 2676 N N . VAL A 1 355 ? 9.235 -12.568 -14.243 1.00 96.19 355 VAL A N 1
ATOM 2677 C CA . VAL A 1 355 ? 8.506 -13.714 -13.670 1.00 96.19 355 VAL A CA 1
ATOM 2678 C C . VAL A 1 355 ? 8.774 -15.012 -14.428 1.00 96.19 355 VAL A C 1
ATOM 2680 O O . VAL A 1 355 ? 8.730 -16.087 -13.832 1.00 96.19 355 VAL A O 1
ATOM 2683 N N . ALA A 1 356 ? 9.048 -14.940 -15.731 1.00 95.19 356 ALA A N 1
ATOM 2684 C CA . ALA A 1 356 ? 9.370 -16.120 -16.529 1.00 95.19 356 ALA A CA 1
ATOM 2685 C C . ALA A 1 356 ? 10.729 -16.740 -16.148 1.00 95.19 356 ALA A C 1
ATOM 2687 O O . ALA A 1 356 ? 10.916 -17.948 -16.302 1.00 95.19 356 ALA A O 1
ATOM 2688 N N . ALA A 1 357 ? 11.665 -15.940 -15.627 1.00 94.81 357 ALA A N 1
ATOM 2689 C CA . ALA A 1 357 ? 12.944 -16.423 -15.118 1.00 94.81 357 ALA A CA 1
ATOM 2690 C C . ALA A 1 357 ? 12.794 -16.968 -13.680 1.00 94.81 357 ALA A C 1
ATOM 2692 O O . ALA A 1 357 ? 12.304 -16.239 -12.818 1.00 94.81 357 ALA A O 1
ATOM 2693 N N . PRO A 1 358 ? 13.264 -18.193 -13.356 1.00 93.56 358 PRO A N 1
ATOM 2694 C CA . PRO A 1 358 ? 13.147 -18.754 -12.004 1.00 93.56 358 PRO A CA 1
ATOM 2695 C C . PRO A 1 358 ? 13.712 -17.843 -10.905 1.00 93.56 358 PRO A C 1
ATOM 2697 O O . PRO A 1 358 ? 13.016 -17.541 -9.938 1.00 93.56 358 PRO A O 1
ATOM 2700 N N . THR A 1 359 ? 14.927 -17.322 -11.099 1.00 94.19 359 THR A N 1
ATOM 2701 C CA . THR A 1 359 ? 15.551 -16.364 -10.173 1.00 94.19 359 THR A CA 1
ATOM 2702 C C . THR A 1 359 ? 14.750 -15.065 -10.091 1.00 94.19 359 THR A C 1
ATOM 2704 O O . THR A 1 359 ? 14.491 -14.567 -9.002 1.00 94.19 359 THR A O 1
ATOM 2707 N N . GLY A 1 360 ? 14.291 -14.530 -11.227 1.00 95.94 360 GLY A N 1
ATOM 2708 C CA . GLY A 1 360 ? 13.496 -13.300 -11.254 1.00 95.94 360 GLY A CA 1
ATOM 2709 C C . GLY A 1 360 ? 12.156 -13.439 -10.527 1.00 95.94 360 GLY A C 1
ATOM 2710 O O . GLY A 1 360 ? 11.742 -12.524 -9.819 1.00 95.94 360 GLY A O 1
ATOM 2711 N N . ASN A 1 361 ? 11.521 -14.608 -10.614 1.00 96.12 361 ASN A N 1
ATOM 2712 C CA . ASN A 1 361 ? 10.302 -14.937 -9.883 1.00 96.12 361 ASN A CA 1
ATOM 2713 C C . ASN A 1 361 ? 10.512 -14.943 -8.355 1.00 96.12 361 ASN A C 1
ATOM 2715 O O . ASN A 1 361 ? 9.662 -14.433 -7.622 1.00 96.12 361 ASN A O 1
ATOM 2719 N N . GLU A 1 362 ? 11.634 -15.480 -7.870 1.00 96.56 362 GLU A N 1
ATOM 2720 C CA . GLU A 1 362 ? 11.995 -15.457 -6.443 1.00 96.56 362 GLU A CA 1
ATOM 2721 C C . GLU A 1 362 ? 12.288 -14.034 -5.952 1.00 96.56 362 GLU A C 1
ATOM 2723 O O . GLU A 1 362 ? 11.768 -13.614 -4.914 1.00 96.56 362 GLU A O 1
ATOM 2728 N N . LEU A 1 363 ? 13.052 -13.261 -6.733 1.00 97.69 363 LEU A N 1
ATOM 2729 C CA . LEU A 1 363 ? 13.321 -11.854 -6.438 1.00 97.69 363 LEU A CA 1
ATOM 2730 C C . LEU A 1 363 ? 12.023 -11.042 -6.392 1.00 97.69 363 LEU A C 1
ATOM 2732 O O . LEU A 1 363 ? 11.815 -10.267 -5.461 1.00 97.69 363 LEU A O 1
ATOM 2736 N N . LEU A 1 364 ? 11.112 -11.255 -7.344 1.00 98.00 364 LEU A N 1
ATOM 2737 C CA . LEU A 1 364 ? 9.831 -10.557 -7.371 1.00 98.00 364 LEU A CA 1
ATOM 2738 C C . LEU A 1 364 ? 8.980 -10.866 -6.137 1.00 98.00 364 LEU A C 1
ATOM 2740 O O . LEU A 1 364 ? 8.369 -9.954 -5.580 1.00 98.00 364 LEU A O 1
ATOM 2744 N N . ALA A 1 365 ? 8.945 -12.125 -5.691 1.00 98.31 365 ALA A N 1
ATOM 2745 C CA . ALA A 1 365 ? 8.226 -12.511 -4.480 1.00 98.31 365 ALA A CA 1
ATOM 2746 C C . ALA A 1 365 ? 8.792 -11.804 -3.237 1.00 98.31 365 ALA A C 1
ATOM 2748 O O . ALA A 1 365 ? 8.023 -11.284 -2.424 1.00 98.31 365 ALA A O 1
ATOM 2749 N N . ALA A 1 366 ? 10.121 -11.727 -3.122 1.00 98.38 366 ALA A N 1
ATOM 2750 C CA . ALA A 1 366 ? 10.792 -11.009 -2.044 1.00 98.38 366 ALA A CA 1
ATOM 2751 C C . ALA A 1 366 ? 10.496 -9.501 -2.072 1.00 98.38 366 ALA A C 1
ATOM 2753 O O . ALA A 1 366 ? 10.114 -8.937 -1.046 1.00 98.38 366 ALA A O 1
ATOM 2754 N N . ILE A 1 367 ? 10.593 -8.864 -3.243 1.00 98.44 367 ILE A N 1
ATOM 2755 C CA . ILE A 1 367 ? 10.309 -7.431 -3.421 1.00 98.44 367 ILE A CA 1
ATOM 2756 C C . ILE A 1 367 ? 8.845 -7.123 -3.096 1.00 98.44 367 ILE A C 1
ATOM 2758 O O . ILE A 1 367 ? 8.559 -6.181 -2.359 1.00 98.44 367 ILE A O 1
ATOM 2762 N N . ALA A 1 368 ? 7.914 -7.935 -3.607 1.00 98.19 368 ALA A N 1
ATOM 2763 C CA . ALA A 1 368 ? 6.485 -7.797 -3.346 1.00 98.19 368 ALA A CA 1
ATOM 2764 C C . ALA A 1 368 ? 6.178 -7.881 -1.845 1.00 98.19 368 ALA A C 1
ATOM 2766 O O . ALA A 1 368 ? 5.506 -7.006 -1.300 1.00 98.19 368 ALA A O 1
ATOM 2767 N N . CYS A 1 369 ? 6.710 -8.896 -1.158 1.00 98.38 369 CYS A N 1
ATOM 2768 C CA . CYS A 1 369 ? 6.498 -9.057 0.279 1.00 98.38 369 CYS A CA 1
ATOM 2769 C C . CYS A 1 369 ? 7.147 -7.926 1.081 1.00 98.38 369 CYS A C 1
ATOM 2771 O O . CYS A 1 369 ? 6.518 -7.394 1.992 1.00 98.38 369 CYS A O 1
ATOM 2773 N N . GLY A 1 370 ? 8.374 -7.526 0.739 1.00 97.94 370 GLY A N 1
ATOM 2774 C CA . GLY A 1 370 ? 9.075 -6.446 1.427 1.00 97.94 370 GLY A CA 1
ATOM 2775 C C . GLY A 1 370 ? 8.329 -5.119 1.298 1.00 97.94 370 GLY A C 1
ATOM 2776 O O . GLY A 1 370 ? 8.032 -4.485 2.310 1.00 97.94 370 GLY A O 1
ATOM 2777 N N . ALA A 1 371 ? 7.965 -4.737 0.068 1.00 97.31 371 ALA A N 1
ATOM 2778 C CA . ALA A 1 371 ? 7.240 -3.498 -0.208 1.00 97.31 371 ALA A CA 1
ATOM 2779 C C . ALA A 1 371 ? 5.865 -3.458 0.486 1.00 97.31 371 ALA A C 1
ATOM 2781 O O . ALA A 1 371 ? 5.529 -2.486 1.152 1.00 97.31 371 ALA A O 1
ATOM 2782 N N . VAL A 1 372 ? 5.071 -4.529 0.404 1.00 96.50 372 VAL A N 1
ATOM 2783 C CA . VAL A 1 372 ? 3.720 -4.528 0.992 1.00 96.50 372 VAL A CA 1
ATOM 2784 C C . VAL A 1 372 ? 3.756 -4.606 2.523 1.00 96.50 372 VAL A C 1
ATOM 2786 O O . VAL A 1 372 ? 3.007 -3.902 3.197 1.00 96.50 372 VAL A O 1
ATOM 2789 N N . MET A 1 373 ? 4.613 -5.451 3.106 1.00 97.19 373 MET A N 1
ATOM 2790 C CA . MET A 1 373 ? 4.586 -5.713 4.551 1.00 97.19 373 MET A CA 1
ATOM 2791 C C . MET A 1 373 ? 5.286 -4.631 5.374 1.00 97.19 373 MET A C 1
ATOM 2793 O O . MET A 1 373 ? 4.813 -4.295 6.456 1.00 97.19 373 MET A O 1
ATOM 2797 N N . MET A 1 374 ? 6.423 -4.102 4.909 1.00 97.62 374 MET A N 1
ATOM 2798 C CA . MET A 1 374 ? 7.238 -3.178 5.711 1.00 97.62 374 MET A CA 1
ATOM 2799 C C . MET A 1 374 ? 6.824 -1.708 5.558 1.00 97.62 374 MET A C 1
ATOM 2801 O O . MET A 1 374 ? 7.257 -0.871 6.353 1.00 97.62 374 MET A O 1
ATOM 2805 N N . GLY A 1 375 ? 5.912 -1.395 4.629 1.00 94.81 375 GLY A N 1
ATOM 2806 C CA . GLY A 1 375 ? 5.216 -0.103 4.589 1.00 94.81 375 GLY A CA 1
ATOM 2807 C C . GLY A 1 375 ? 4.514 0.242 5.907 1.00 94.81 375 GLY A C 1
ATOM 2808 O O . GLY A 1 375 ? 4.329 1.409 6.2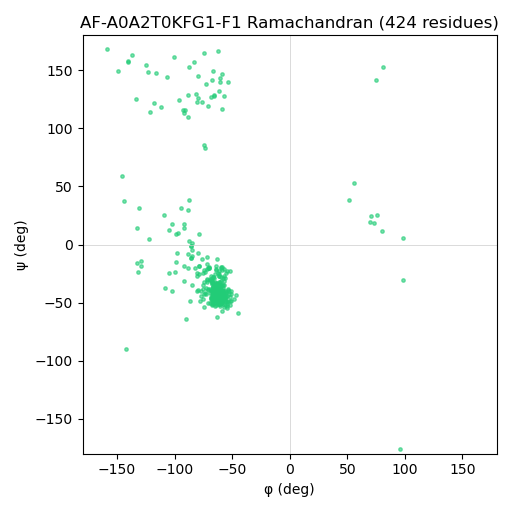39 1.00 94.81 375 GLY A O 1
ATOM 2809 N N . SER A 1 376 ? 4.201 -0.759 6.734 1.00 95.69 376 SER A N 1
ATOM 2810 C CA . SER A 1 376 ? 3.554 -0.571 8.031 1.00 95.69 376 SER A CA 1
ATOM 2811 C C . SER A 1 376 ? 4.482 -0.046 9.131 1.00 95.69 376 SER A C 1
ATOM 2813 O O . SER A 1 376 ? 3.999 0.314 10.207 1.00 95.69 376 SER A O 1
ATOM 2815 N N . LEU A 1 377 ? 5.804 -0.049 8.919 1.00 97.06 377 LEU A N 1
ATOM 2816 C CA . LEU A 1 377 ? 6.790 0.265 9.960 1.00 97.06 377 LEU A CA 1
ATOM 2817 C C . LEU A 1 377 ? 6.795 1.743 10.360 1.00 97.06 377 LEU A C 1
ATOM 2819 O O . LEU A 1 377 ? 7.249 2.069 11.452 1.00 97.06 377 LEU A O 1
ATOM 2823 N N . THR A 1 378 ? 6.256 2.642 9.534 1.00 94.62 378 THR A N 1
ATOM 2824 C CA . THR A 1 378 ? 6.046 4.047 9.906 1.00 94.62 378 THR A CA 1
ATOM 2825 C C . THR A 1 378 ? 4.680 4.542 9.431 1.00 94.62 378 THR A C 1
ATOM 2827 O O . THR A 1 378 ? 4.052 3.937 8.562 1.00 94.62 378 THR A O 1
ATOM 2830 N N . TYR A 1 379 ? 4.202 5.666 9.978 1.00 89.69 379 TYR A N 1
ATOM 2831 C CA . TYR A 1 379 ? 2.963 6.265 9.476 1.00 89.69 379 TYR A CA 1
ATOM 2832 C C . TYR A 1 379 ? 3.089 6.757 8.034 1.00 89.69 379 TYR A C 1
ATOM 2834 O O . TYR A 1 379 ? 2.114 6.682 7.307 1.00 89.69 379 TYR A O 1
ATOM 2842 N N . ILE A 1 380 ? 4.266 7.225 7.612 1.00 86.12 380 ILE A N 1
ATOM 2843 C CA . ILE A 1 380 ? 4.473 7.765 6.259 1.00 86.12 380 ILE A CA 1
ATOM 2844 C C . ILE A 1 380 ? 4.795 6.681 5.225 1.00 86.12 380 ILE A C 1
ATOM 2846 O O . ILE A 1 380 ? 4.986 7.004 4.058 1.00 86.12 380 ILE A O 1
ATOM 2850 N N . GLY A 1 381 ? 4.872 5.410 5.635 1.00 86.19 381 GLY A N 1
ATOM 2851 C CA . GLY A 1 381 ? 5.174 4.315 4.718 1.00 86.19 381 GLY A CA 1
ATOM 2852 C C . GLY A 1 381 ? 4.123 4.158 3.619 1.00 86.19 381 GLY A C 1
ATOM 2853 O O . GLY A 1 381 ? 4.481 3.830 2.497 1.00 86.19 381 GLY A O 1
ATOM 2854 N N . ASN A 1 382 ? 2.847 4.464 3.893 1.00 86.81 382 ASN A N 1
ATOM 2855 C CA . ASN A 1 382 ? 1.819 4.623 2.860 1.00 86.81 382 ASN A CA 1
ATOM 2856 C C . ASN A 1 382 ? 0.613 5.458 3.333 1.00 86.81 382 ASN A C 1
ATOM 2858 O O . ASN A 1 382 ? 0.431 5.730 4.522 1.00 86.81 382 ASN A O 1
ATOM 2862 N N . GLY A 1 383 ? -0.243 5.840 2.379 1.00 81.38 383 GLY A N 1
ATOM 2863 C CA . GLY A 1 383 ? -1.467 6.609 2.633 1.00 81.38 383 GLY A CA 1
ATOM 2864 C C . GLY A 1 383 ? -2.440 5.970 3.643 1.00 81.38 383 GLY A C 1
ATOM 2865 O O . GLY A 1 383 ? -2.880 6.669 4.560 1.00 81.38 383 GLY A O 1
ATOM 2866 N N . PRO A 1 384 ? -2.783 4.669 3.531 1.00 87.69 384 PRO A N 1
ATOM 2867 C CA . PRO A 1 384 ? -3.651 3.981 4.490 1.00 87.69 384 PRO A CA 1
ATOM 2868 C C . PRO A 1 384 ? -3.249 4.145 5.960 1.00 87.69 384 PRO A C 1
ATOM 2870 O O . PRO A 1 384 ? -4.128 4.348 6.802 1.00 87.69 384 PRO A O 1
ATOM 2873 N N . ASN A 1 385 ? -1.952 4.115 6.281 1.00 93.44 385 ASN A N 1
ATOM 2874 C CA . ASN A 1 385 ? -1.460 4.272 7.653 1.00 93.44 385 ASN A CA 1
ATOM 2875 C C . ASN A 1 385 ? -1.850 5.633 8.251 1.00 93.44 385 ASN A C 1
ATOM 2877 O O . ASN A 1 385 ? -2.376 5.692 9.368 1.00 93.44 385 ASN A O 1
ATOM 2881 N N . LEU A 1 386 ? -1.631 6.720 7.500 1.00 87.56 386 LEU A N 1
ATOM 2882 C CA . LEU A 1 386 ? -2.009 8.078 7.910 1.00 87.56 386 LEU A CA 1
ATOM 2883 C C . LEU A 1 386 ? -3.522 8.222 8.037 1.00 87.56 386 LEU A C 1
ATOM 2885 O O . LEU A 1 386 ? -4.001 8.706 9.058 1.00 8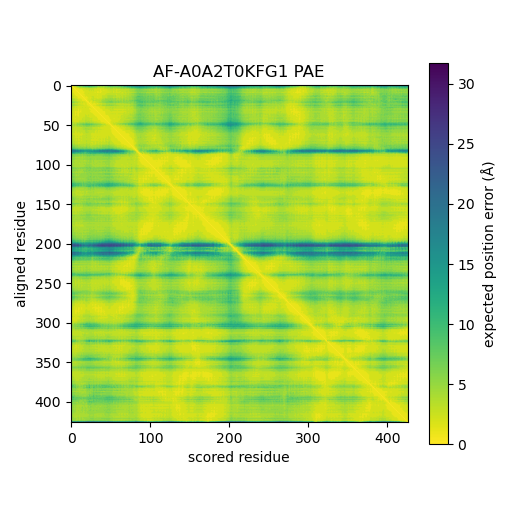7.56 386 LEU A O 1
ATOM 2889 N N . MET A 1 387 ? -4.285 7.719 7.063 1.00 86.56 387 MET A N 1
ATOM 2890 C CA . MET A 1 387 ? -5.749 7.792 7.106 1.00 86.56 387 MET A CA 1
ATOM 2891 C C . MET A 1 387 ? -6.318 7.069 8.338 1.00 86.56 387 MET A C 1
ATOM 2893 O O . MET A 1 387 ? -7.229 7.568 8.999 1.00 86.56 387 MET A O 1
ATOM 2897 N N . VAL A 1 388 ? -5.780 5.893 8.679 1.00 92.88 388 VAL A N 1
ATOM 2898 C CA . VAL A 1 388 ? -6.183 5.149 9.882 1.00 92.88 388 VAL A CA 1
ATOM 2899 C C . VAL A 1 388 ? -5.827 5.921 11.154 1.00 92.88 388 VAL A C 1
ATOM 2901 O O . VAL A 1 388 ? -6.670 6.023 12.052 1.00 92.88 388 VAL A O 1
ATOM 2904 N N . LYS A 1 389 ? -4.617 6.492 11.227 1.00 92.56 389 LYS A N 1
ATOM 2905 C CA . LYS A 1 389 ? -4.179 7.337 12.347 1.00 92.56 389 LYS A CA 1
ATOM 2906 C C . LYS A 1 389 ? -5.112 8.535 12.540 1.00 92.56 389 LYS A C 1
ATOM 2908 O O . LYS A 1 389 ? -5.604 8.735 13.647 1.00 92.56 389 LYS A O 1
ATOM 2913 N N . GLU A 1 390 ? -5.398 9.288 11.482 1.00 88.12 390 GLU A N 1
ATOM 2914 C CA . GLU A 1 390 ? -6.263 10.473 11.529 1.00 88.12 390 GLU A CA 1
ATOM 2915 C C . GLU A 1 390 ? -7.679 10.131 12.005 1.00 88.12 390 GLU A C 1
ATOM 2917 O O . GLU A 1 390 ? -8.234 10.805 12.876 1.00 88.12 390 GLU A O 1
ATOM 2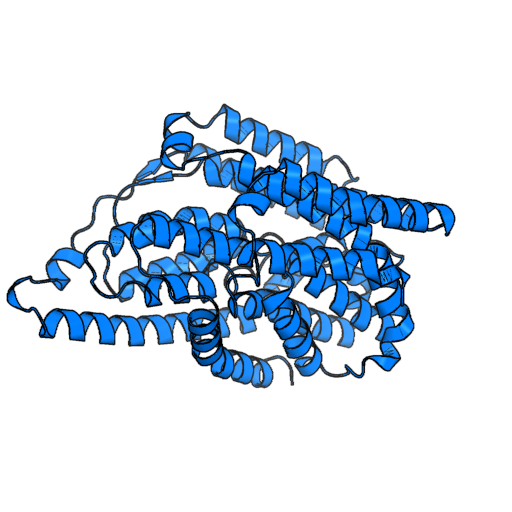922 N N . VAL A 1 391 ? -8.267 9.045 11.488 1.00 89.56 391 VAL A N 1
ATOM 2923 C CA . VAL A 1 391 ? -9.599 8.593 11.920 1.00 89.56 391 VAL A CA 1
ATOM 2924 C C . VAL A 1 391 ? -9.595 8.186 13.397 1.00 89.56 391 VAL A C 1
ATOM 2926 O O . VAL A 1 391 ? -10.567 8.458 14.108 1.00 89.56 391 VAL A O 1
ATOM 2929 N N . ALA A 1 392 ? -8.521 7.554 13.874 1.00 93.56 392 ALA A N 1
ATOM 2930 C CA . ALA A 1 392 ? -8.368 7.185 15.277 1.00 93.56 392 ALA A CA 1
ATOM 2931 C C . ALA A 1 392 ? -8.230 8.411 16.194 1.00 93.56 392 ALA A C 1
ATOM 2933 O O . ALA A 1 392 ? -8.940 8.500 17.201 1.00 93.56 392 ALA A O 1
ATOM 2934 N N . GLU A 1 393 ? -7.393 9.382 15.827 1.00 91.56 393 GLU A N 1
ATOM 2935 C CA . GLU A 1 393 ? -7.193 10.629 16.577 1.00 91.56 393 GLU A CA 1
ATOM 2936 C C . GLU A 1 393 ? -8.473 11.470 16.628 1.00 91.56 393 GLU A C 1
ATOM 2938 O O . GLU A 1 393 ? -8.872 11.922 17.702 1.00 91.56 393 GLU A O 1
ATOM 2943 N N . HIS A 1 394 ? -9.200 11.588 15.512 1.00 88.31 394 HIS A N 1
ATOM 2944 C CA . HIS A 1 394 ? -10.490 12.283 15.467 1.00 88.31 394 HIS A CA 1
ATOM 2945 C C . HIS A 1 394 ? -11.555 11.627 16.368 1.00 88.31 394 HIS A C 1
ATOM 2947 O O . HIS A 1 394 ? -12.485 12.281 16.837 1.00 88.31 394 HIS A O 1
ATOM 2953 N N . ARG A 1 395 ? -11.418 10.325 16.655 1.00 87.50 395 ARG A N 1
ATOM 2954 C CA . ARG A 1 395 ? -12.258 9.567 17.603 1.00 87.50 395 ARG A CA 1
ATOM 2955 C C . ARG A 1 395 ? -11.683 9.536 19.027 1.00 87.50 395 ARG A C 1
ATOM 2957 O O . ARG A 1 395 ? -12.128 8.737 19.857 1.00 87.50 395 ARG A O 1
ATOM 2964 N N . GLY A 1 396 ? -10.706 10.394 19.314 1.00 90.25 396 GLY A N 1
ATOM 2965 C CA . GLY A 1 396 ? -10.109 10.567 20.633 1.00 90.25 396 GLY A CA 1
ATOM 2966 C C . GLY A 1 396 ? -9.243 9.392 21.082 1.00 90.25 396 GLY A C 1
ATOM 2967 O O . GLY A 1 396 ? -9.122 9.165 22.286 1.00 90.25 396 GLY A O 1
ATOM 2968 N N . VAL A 1 397 ? -8.696 8.589 20.162 1.00 94.94 397 VAL A N 1
ATOM 2969 C CA . VAL A 1 397 ? -7.658 7.603 20.499 1.00 94.94 397 VAL A CA 1
ATOM 2970 C C . VAL A 1 397 ? -6.312 8.332 20.574 1.00 94.94 397 VAL A C 1
ATOM 2972 O O . VAL A 1 397 ? -5.919 8.943 19.582 1.00 94.94 397 VAL A O 1
ATOM 2975 N N . PRO A 1 398 ? -5.588 8.275 21.709 1.00 92.44 398 PRO A N 1
ATOM 2976 C CA . PRO A 1 398 ? -4.272 8.894 21.830 1.00 92.44 398 PRO A CA 1
ATOM 2977 C C . PRO A 1 398 ? -3.240 8.051 21.074 1.00 92.44 398 PRO A C 1
ATOM 2979 O O . PRO A 1 398 ? -2.622 7.144 21.637 1.00 92.44 398 PRO A O 1
ATOM 2982 N N . MET A 1 399 ? -3.105 8.301 19.773 1.00 95.00 399 MET A N 1
ATOM 2983 C CA . MET A 1 399 ? -2.140 7.596 18.935 1.00 95.00 399 MET A CA 1
ATOM 2984 C C . MET A 1 399 ? -0.704 7.963 19.339 1.00 95.00 399 MET A C 1
ATOM 2986 O O . MET A 1 399 ? -0.434 9.122 19.663 1.00 95.00 399 MET A O 1
ATOM 2990 N N . PRO A 1 400 ? 0.242 7.003 19.324 1.00 93.69 400 PRO A N 1
ATOM 2991 C CA . PRO A 1 400 ? 1.647 7.314 19.544 1.00 93.69 400 PRO A CA 1
ATOM 2992 C C . PRO A 1 400 ? 2.144 8.279 18.466 1.00 93.69 400 PRO A C 1
ATOM 2994 O O . PRO A 1 400 ? 1.775 8.152 17.295 1.00 93.69 400 PRO A O 1
ATOM 2997 N N . HIS A 1 401 ? 3.015 9.213 18.853 1.00 90.75 401 HIS A N 1
ATOM 2998 C CA . HIS A 1 401 ? 3.711 10.079 17.901 1.00 90.75 401 HIS A CA 1
ATOM 2999 C C . HIS A 1 401 ? 4.606 9.253 16.960 1.00 90.75 401 HIS A C 1
ATOM 3001 O O . HIS A 1 401 ? 4.913 8.092 17.237 1.00 90.75 401 HIS A O 1
ATOM 3007 N N . PHE A 1 402 ? 5.076 9.866 15.870 1.00 89.00 402 PHE A N 1
ATOM 3008 C CA . PHE A 1 402 ? 5.792 9.192 14.777 1.00 89.00 402 PHE A CA 1
ATOM 3009 C C . PHE A 1 402 ? 6.871 8.192 15.237 1.00 89.00 402 PHE A C 1
ATOM 3011 O O . PHE A 1 402 ? 6.769 7.003 14.948 1.00 89.00 402 PHE A O 1
ATOM 3018 N N . PHE A 1 403 ? 7.866 8.645 16.008 1.00 90.38 403 PHE A N 1
ATOM 3019 C CA . PHE A 1 403 ? 8.957 7.776 16.468 1.00 90.38 403 PHE A CA 1
ATOM 3020 C C . PHE A 1 403 ? 8.505 6.658 17.422 1.00 90.38 403 PHE A C 1
ATOM 3022 O O . PHE A 1 403 ? 9.026 5.550 17.346 1.00 90.38 403 PHE A O 1
ATOM 3029 N N . ALA A 1 404 ? 7.521 6.914 18.292 1.00 94.38 404 ALA A N 1
ATOM 3030 C CA . ALA A 1 404 ? 6.992 5.898 19.201 1.00 94.38 404 ALA A CA 1
ATOM 3031 C C . ALA A 1 404 ? 6.206 4.820 18.444 1.00 94.38 404 ALA A C 1
ATOM 3033 O O . ALA A 1 404 ? 6.326 3.633 18.754 1.00 94.38 404 ALA A O 1
ATOM 3034 N N . TYR A 1 405 ? 5.442 5.221 17.422 1.00 96.25 405 TYR A N 1
ATOM 3035 C CA . TYR A 1 405 ? 4.808 4.284 16.502 1.00 96.25 405 TYR A CA 1
ATOM 3036 C C . TYR A 1 405 ? 5.861 3.449 15.776 1.00 96.25 405 TYR A C 1
ATOM 3038 O O . TYR A 1 405 ? 5.790 2.227 15.828 1.00 96.25 405 TYR A O 1
ATOM 3046 N N . ALA A 1 406 ? 6.865 4.092 15.171 1.00 95.31 406 ALA A N 1
ATOM 3047 C CA . ALA A 1 406 ? 7.885 3.400 14.390 1.00 95.31 406 ALA A CA 1
ATOM 3048 C C . ALA A 1 406 ? 8.678 2.387 15.225 1.00 95.31 406 ALA A C 1
ATOM 3050 O O . ALA A 1 406 ? 8.876 1.250 14.799 1.00 95.31 406 ALA A O 1
ATOM 3051 N N . ALA A 1 407 ? 9.060 2.756 16.450 1.00 97.06 407 ALA A N 1
ATOM 3052 C CA . ALA A 1 407 ? 9.718 1.846 17.382 1.00 97.06 407 ALA A CA 1
ATOM 3053 C C . ALA A 1 407 ? 8.817 0.656 17.751 1.00 97.06 407 ALA A C 1
ATOM 3055 O O . ALA A 1 407 ? 9.273 -0.484 17.757 1.00 97.06 407 ALA A O 1
ATOM 3056 N N . THR A 1 408 ? 7.529 0.905 18.010 1.00 97.06 408 THR A N 1
ATOM 3057 C CA . THR A 1 408 ? 6.555 -0.138 18.369 1.00 97.06 408 THR A CA 1
ATOM 3058 C C . THR A 1 408 ? 6.288 -1.087 17.199 1.00 97.06 408 THR A C 1
ATOM 3060 O O . THR A 1 408 ? 6.344 -2.302 17.367 1.00 97.06 408 THR A O 1
ATOM 3063 N N . ALA A 1 409 ? 6.032 -0.546 16.007 1.00 97.69 409 ALA A N 1
ATOM 3064 C CA . ALA A 1 409 ? 5.815 -1.314 14.787 1.00 97.69 409 ALA A CA 1
ATOM 3065 C C . ALA A 1 409 ? 7.053 -2.150 14.445 1.00 97.69 409 ALA A C 1
ATOM 3067 O O . ALA A 1 409 ? 6.921 -3.340 14.184 1.00 97.69 409 ALA A O 1
ATOM 3068 N N . THR A 1 410 ? 8.253 -1.568 14.540 1.00 97.38 410 THR A N 1
ATOM 3069 C CA . THR A 1 410 ? 9.517 -2.290 14.331 1.00 97.38 410 THR A CA 1
ATOM 3070 C C . THR A 1 410 ? 9.715 -3.388 15.370 1.00 97.38 410 THR A C 1
ATOM 3072 O O . THR A 1 410 ? 10.039 -4.507 14.998 1.00 97.38 410 THR A O 1
ATOM 3075 N N . LEU A 1 411 ? 9.464 -3.127 16.656 1.00 97.62 411 LEU A N 1
ATOM 3076 C CA . LEU A 1 411 ? 9.591 -4.141 17.707 1.00 97.62 411 LEU A CA 1
ATOM 3077 C C . LEU A 1 411 ? 8.660 -5.341 17.474 1.00 97.62 411 LEU A C 1
ATOM 3079 O O . LEU A 1 411 ? 9.060 -6.481 17.696 1.00 97.62 411 LEU A O 1
ATOM 3083 N N . LEU A 1 412 ? 7.430 -5.088 17.018 1.00 97.69 412 LEU A N 1
ATOM 3084 C CA . LEU A 1 412 ? 6.452 -6.133 16.712 1.00 97.69 412 LEU A CA 1
ATOM 3085 C C . LEU A 1 412 ? 6.784 -6.878 15.413 1.00 97.69 412 LEU A C 1
ATOM 3087 O O . LEU A 1 412 ? 6.671 -8.100 15.362 1.00 97.69 412 LEU A O 1
ATOM 3091 N N . MET A 1 413 ? 7.182 -6.155 14.367 1.00 97.94 413 MET A N 1
ATOM 3092 C CA . MET A 1 413 ? 7.372 -6.707 13.025 1.00 97.94 413 MET A CA 1
ATOM 3093 C C . MET A 1 413 ? 8.747 -7.336 12.827 1.00 97.94 413 MET A C 1
ATOM 3095 O O . MET A 1 413 ? 8.837 -8.338 12.130 1.00 97.94 413 MET A O 1
ATOM 3099 N N . LEU A 1 414 ? 9.822 -6.812 13.422 1.00 97.38 414 LEU A N 1
ATOM 3100 C CA . LEU A 1 414 ? 11.188 -7.279 13.159 1.00 97.38 414 LEU A CA 1
ATOM 3101 C C . LEU A 1 414 ? 11.368 -8.791 13.409 1.00 97.38 414 LEU A C 1
ATOM 3103 O O . LEU A 1 414 ? 11.922 -9.454 12.527 1.00 97.38 414 LEU A O 1
ATOM 3107 N N . PRO A 1 415 ? 10.864 -9.390 14.513 1.00 98.00 415 PRO A N 1
ATOM 3108 C CA . PRO A 1 415 ? 10.932 -10.840 14.704 1.00 98.00 415 PRO A CA 1
ATOM 3109 C C . PRO A 1 415 ? 10.138 -11.609 13.641 1.00 98.00 415 PRO A C 1
ATOM 3111 O O . PRO A 1 415 ? 10.607 -12.627 13.135 1.00 98.00 415 PRO A O 1
ATOM 3114 N N . VAL A 1 416 ? 8.959 -11.100 13.267 1.00 98.31 416 VAL A N 1
ATOM 3115 C CA . VAL A 1 416 ? 8.084 -11.711 12.256 1.00 98.31 416 VAL A CA 1
ATOM 3116 C C . VAL A 1 416 ? 8.748 -11.671 10.879 1.00 98.31 416 VAL A C 1
ATOM 3118 O O . VAL A 1 416 ? 8.847 -12.700 10.226 1.00 98.31 416 VAL A O 1
ATOM 3121 N N . LEU A 1 417 ? 9.282 -10.520 10.467 1.00 98.00 417 LEU A N 1
ATOM 3122 C CA . LEU A 1 417 ? 9.979 -10.318 9.192 1.00 98.00 417 LEU A CA 1
ATOM 3123 C C . LEU A 1 417 ? 11.277 -11.135 9.108 1.00 98.00 417 LEU A C 1
ATOM 3125 O O . LEU A 1 417 ? 11.586 -11.713 8.065 1.00 98.00 417 LEU A O 1
ATOM 3129 N N . THR A 1 418 ? 12.012 -11.241 10.217 1.00 98.06 418 THR A N 1
ATOM 3130 C CA . THR A 1 418 ? 13.195 -12.109 10.314 1.00 98.06 418 THR A CA 1
ATOM 3131 C C . THR A 1 418 ? 12.803 -13.570 10.112 1.00 98.06 418 THR A C 1
ATOM 3133 O O . THR A 1 418 ? 13.406 -14.259 9.291 1.00 98.06 418 THR A O 1
ATOM 3136 N N . ALA A 1 419 ? 11.748 -14.043 10.781 1.00 98.19 419 ALA A N 1
ATOM 3137 C CA . ALA A 1 419 ? 11.241 -15.395 10.572 1.00 98.19 419 ALA A CA 1
ATOM 3138 C C . ALA A 1 419 ? 10.750 -15.609 9.129 1.00 98.19 419 ALA A C 1
ATOM 3140 O O . ALA A 1 419 ? 11.101 -16.616 8.519 1.00 98.19 419 ALA A O 1
ATOM 3141 N N . THR A 1 420 ? 10.035 -14.644 8.539 1.00 98.12 420 THR A N 1
ATOM 3142 C CA . THR A 1 420 ? 9.620 -14.681 7.126 1.00 98.12 420 THR A CA 1
ATOM 3143 C C . THR A 1 420 ? 10.823 -14.833 6.196 1.00 98.12 420 THR A C 1
ATOM 3145 O O . THR A 1 420 ? 10.789 -15.659 5.287 1.00 98.12 420 THR A O 1
ATOM 3148 N N . THR A 1 421 ? 11.914 -14.108 6.459 1.00 97.69 421 THR A N 1
ATOM 3149 C CA . THR A 1 421 ? 13.164 -14.215 5.692 1.00 97.69 421 THR A CA 1
ATOM 3150 C C . THR A 1 421 ? 13.683 -15.652 5.695 1.00 97.69 421 THR A C 1
ATOM 3152 O O . THR A 1 421 ? 13.902 -16.242 4.640 1.00 97.69 421 THR A O 1
ATOM 3155 N N . PHE A 1 422 ? 13.806 -16.255 6.880 1.00 97.19 422 PHE A N 1
ATOM 3156 C CA . PHE A 1 422 ? 14.284 -17.629 7.014 1.00 97.19 422 PHE A CA 1
ATOM 3157 C C . PHE A 1 422 ? 13.299 -18.682 6.512 1.00 97.19 422 PHE A C 1
ATOM 3159 O O . PHE A 1 422 ? 13.716 -19.814 6.298 1.00 97.19 422 PHE A O 1
ATOM 3166 N N . LEU A 1 423 ? 12.012 -18.391 6.378 1.00 97.56 423 LEU A N 1
ATOM 3167 C CA . LEU A 1 423 ? 11.041 -19.378 5.906 1.00 97.56 423 LEU A CA 1
ATOM 3168 C C . LEU A 1 423 ? 10.855 -19.335 4.388 1.00 97.56 423 LEU A C 1
ATOM 3170 O O . LEU A 1 423 ? 10.596 -20.380 3.798 1.00 97.56 423 LEU A O 1
ATOM 3174 N N . PHE A 1 424 ? 11.005 -18.163 3.763 1.00 97.31 424 PHE A N 1
ATOM 3175 C CA . PHE A 1 424 ? 10.575 -17.954 2.378 1.00 97.31 424 PHE A CA 1
ATOM 3176 C C . PHE A 1 424 ? 11.627 -17.336 1.446 1.00 97.31 424 PHE A C 1
ATOM 3178 O O . PHE A 1 424 ? 11.461 -17.453 0.237 1.00 97.31 424 PHE A O 1
ATOM 3185 N N . PHE A 1 425 ? 12.688 -16.698 1.958 1.00 95.62 425 PHE A N 1
ATOM 3186 C CA . PHE A 1 425 ? 13.624 -15.902 1.140 1.00 95.62 425 PHE A CA 1
ATOM 3187 C C . PHE A 1 425 ? 15.102 -16.236 1.387 1.00 95.62 425 PHE A C 1
ATOM 3189 O O . PHE A 1 425 ? 15.944 -15.342 1.313 1.00 95.62 425 PHE A O 1
ATOM 3196 N N . ARG A 1 426 ? 15.409 -17.494 1.728 1.00 80.69 426 ARG A N 1
ATOM 3197 C CA . ARG A 1 426 ? 16.782 -17.938 2.023 1.00 80.69 426 ARG A CA 1
ATOM 3198 C C . ARG A 1 426 ? 17.726 -17.791 0.844 1.00 80.69 426 ARG A C 1
ATOM 3200 O O . ARG A 1 426 ? 17.306 -18.160 -0.271 1.00 80.69 426 ARG A O 1
#

Nearest PDB structures (foldseek):
  7jsj-assembly1_A  TM=5.459E-01  e=4.691E-06  Homo sapiens
  8uvb-assembly1_A  TM=5.528E-01  e=7.461E-06  Homo sapiens
  7qha-assembly1_B  TM=4.943E-01  e=3.107E-03  Photobacterium profundum SS9
  6w08-assembly1_B  TM=1.598E-01  e=3.272E+00  Vibrio cholerae O1 biovar El Tor str. N16961

Foldseek 3Di:
DVLLVLQVVLLCCLQVCCPPPVVQLLDLVSLLVSLCVSLVVLLVVCVVVVNVLLLVLLVLLLLVLLLLVLLLQLLLLLKAKDKAAQLALVRLLVLLVVLLQVLQQSNLLSSLLRRLVNNCVLCVLPPACQLSLLLSLLRNNFLSQQQFLNNYQQSVLLVQLADAGRLSNVLVVLSCLLSVLSSVVSSVVRVVRVVVVCVVCVVVPVNVVSNDITDIDIASCVSVVLSVVLVVLSNCVRPDVDDRPPSSVSSVVSSVVSNVVRDVVSSVSSVDDCSVSSSVSSSSVSNSSSLSVLLQVLLQCLVVPPDDFLLSLLQQLLVCLLRRPLRSSLSSQLSSLCSVVVQGVSRSNSSNVLCVDPSSVSNNSSNSSSSRNSLSLWCNSHDSSVVSVVVCVVSVNPHDPGVVSNVVSCVSCVVSSVV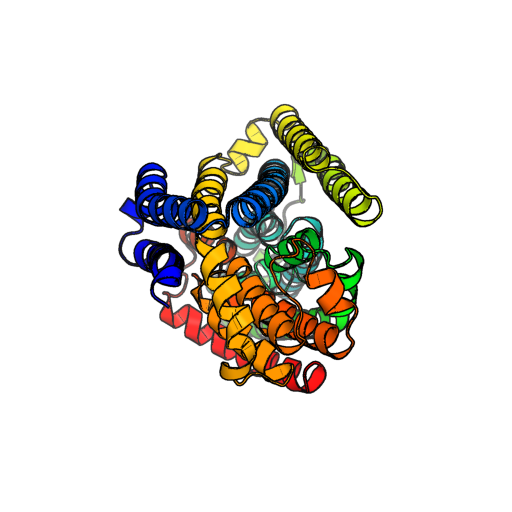SCVPRTD

InterPro domains:
  IPR031566 Putative citrate transporter [PF16980] (1-425)

pLDDT: mean 92.22, std 5.55, range [62.28, 98.75]

Organism: NCBI:txid113567

Mean predicted aligned error: 4.66 Å

Solvent-accessible surface area (backbone atoms only — not comparable to full-atom values): 20949 Å² total; per-residue (Å²): 115,79,74,31,46,45,30,54,51,49,45,49,44,58,50,47,33,57,73,78,35,39,82,62,50,68,36,60,68,50,47,47,52,58,31,48,69,30,24,50,59,41,49,53,50,35,52,77,72,72,38,50,64,61,51,51,50,35,49,54,50,45,51,49,51,48,25,50,54,50,21,40,50,39,28,40,39,28,40,35,65,42,56,24,51,38,41,39,44,70,48,48,38,50,50,46,52,51,24,20,57,39,0,31,71,49,11,9,54,32,25,33,68,51,43,49,61,36,53,49,57,22,39,63,88,51,90,84,50,47,67,61,53,52,52,40,32,42,31,13,35,19,40,21,13,53,46,22,37,56,1,32,66,39,41,33,52,39,38,73,19,40,33,58,54,71,59,31,47,72,42,48,62,65,37,48,53,51,48,52,52,49,44,50,54,47,35,55,53,42,44,52,52,50,56,50,52,38,68,75,45,64,90,69,46,54,67,65,61,21,62,56,57,43,77,77,41,73,46,40,65,77,28,56,63,49,51,54,48,52,52,50,49,51,51,48,51,58,76,41,95,64,61,90,62,54,59,35,49,52,30,45,50,49,21,51,48,30,59,69,73,35,59,64,71,40,27,59,74,56,68,58,66,67,63,64,61,52,44,49,50,48,53,48,54,24,48,42,59,17,40,55,51,40,34,53,53,36,21,77,45,21,78,76,71,76,68,87,49,29,40,51,37,19,51,54,23,10,60,47,0,21,55,56,26,25,42,64,32,30,51,46,51,50,25,23,55,25,23,64,70,73,42,61,75,83,46,70,42,38,42,36,60,28,55,70,35,74,69,38,35,48,39,47,51,21,26,52,50,12,10,44,44,30,15,40,34,26,53,63,1,32,70,40,37,43,56,53,49,51,57,38,44,78,70,71,40,78,64,67,56,70,68,60,39,25,53,50,37,40,67,64,40,48,63,53,54,52,51,48,33,72,72,74,26,115

Sequence (426 aa):
MWSAAPFVLLLAAVALLEVFAADWWGRLRNKVLVVAALAVPATVHLLTTGQAEALTHSIAEYVSFLSLLAALFVISGGIEIRGSLAGTPLANAGMLAIGAVLANVIGTTGAAMLLIRPFLRANARRRTRAHLVVFFILIVANAGGLLTPIGDPPLYLGFLKGVPFDWTLRLWGPWLFVNGTLLLLFNLIDQFLVNREERSDRATGLMDQLIAHQPLHVAGKRNLPLLAAVVAVLLVKGTHPVPFGVPEAALGAIGYLSYRLTPRAVHDGNHFTFGPIASVAVIFAGIFVTMTQPLLLLNTHAADIGLHQPWQYFWASGALSSTLDNAPTYLAFTSVAAGQLGIGVDDPKYLAALVAAPTGNELLAAIACGAVMMGSLTYIGNGPNLMVKEVAEHRGVPMPHFFAYAATATLLMLPVLTATTFLFFR